Protein AF-0000000087427655 (afdb_homodimer)

pLDDT: mean 88.68, std 11.64, range [47.38, 98.75]

Foldseek 3Di:
DLAEKEKAFPPQQAPVQCLLQTFIWIDGPPDPDTQRQHSHLVSLLVSLLVSVVSVHQEYEYQHAQQNVQSSVFSNCVNCPPPDDHAYEYLHNHAFNFVLVLVQADDHSVVSVVVVVVCVVVVNDFDKDKWWWKWKQFPVGTTTFFKKKFALLLLLLVVQVVVSRRHLVSSVVLVVVLLVCLVPPDPSQCRNQVWFWKKKDAPVDIRDTDTFRMKMKGLTQTDTPQFGAQLCSVVDPLKIKIKTARDGSVLVSVCRVCRSVSHHDDCVGIPIDIGQKMKMAHPAWTWMDHSSHTDIRRRRIMMIGTHDMHMYGRD/DLAEKEKAFPPQQQPVQCLLQTFIWIDGPPDPDTQRQHSHLVSLLVSLLVSVVSVYQEYEYQHAQQNVQSSVQSNCVNCPPPDDHAYEYLHNHAFNFVLVLVQADDHSVVSVVVVVVCVVVVNDFDKDKWWWKWKDFPVGTTTFFKKKFALLLLLLVVQVVVSRRHLVSSVVLVVVLLVCLVPPDPSQCSNQVWAWKKKDAPVDIRDTDTFRMKMKGLTQTDTPQFGAQLCSVVDPLKIKIKTARDGSVLVSVCRVCRNVSHHDDCVGIPIDIGQKMKMAHPAWTWMDHSSHTDIRRRRIMMIGTHDMHMYGRD

Secondary structure (DSSP, 8-state):
---EEEEE-TTTTT-TT-GGGS-EEEEETT-S-EEEE-S-HHHHHHHHHHHHHTT-SEEEEES-HHHHHHHHHHHHHHHTTSPPPEEEE---SSS-HHHHHHT--S-HHHHHHHHHHHHHTTPPPPEEEEEEEEEEETTEEEEESEEEETHHHHHHHHHHHTS---HHHHHHHHHHHHHTTTS--HHHHHHT--EEEEEEESS-EEEEEEESEEEEESSS--BTTB---TTTTSSTT-EEEEEE---HHHHHTTHHHHHTTPPPPTTTEEEEEESEEEEE-SS-EEEEETTEEEEETTSEEEEEEEEEEEEE--/---EEEEE-TTTTT-TT-GGGS-EEEEETT-S-EEEE-S-HHHHHHHHHHHHHTT-SEEEEES-HHHHHHHHHHHHHHHTTSPPPEEEE---SSS-HHHHHHT--S-HHHHHHHHHHHHHTTPPPPEEEEEEEEEEETTEEEEESEEEETHHHHHHHHHHHTS---HHHHHHHHHHHHHTTTS--HHHHHHT--EEEEEEESS-EEEEEEESEEEEESSS--BTTB---TTTTSSTT-EEEEEE---HHHHHTTHHHHHTTPPPPTTTEEEEEESEEEEE-SS-EEEEETTEEEEETTSEEEEEEEEEEEEE--

Solvent-accessible surface area (backbone atoms only — not comparable to full-atom values): 31158 Å² total; per-residue (Å²): 103,49,33,45,31,38,40,31,28,89,58,40,84,74,49,60,77,47,40,66,57,42,46,30,39,32,34,36,49,46,45,70,64,45,44,78,22,52,45,42,63,65,33,52,41,53,47,33,46,51,42,58,76,48,49,34,54,29,41,33,36,30,24,19,45,33,38,43,23,56,50,50,29,38,37,49,65,66,48,61,87,53,86,76,45,35,33,34,71,23,46,40,30,80,74,31,41,65,43,53,54,68,58,40,74,72,50,35,33,47,41,47,34,51,50,53,52,33,59,44,64,68,47,86,69,44,65,48,77,40,40,27,35,30,41,32,40,92,89,45,74,40,35,30,42,36,40,27,18,38,32,54,32,39,44,49,51,55,42,57,68,67,74,58,79,38,64,65,50,49,50,50,52,50,49,52,47,60,72,38,44,91,42,99,39,70,66,48,52,57,31,49,42,65,47,61,34,31,39,39,42,87,90,49,67,48,70,73,41,65,27,20,25,48,36,35,21,33,41,34,47,80,42,99,68,29,19,74,29,75,48,8,76,73,45,88,62,28,25,18,36,36,40,28,56,41,56,63,57,66,48,58,72,40,45,69,39,21,49,69,50,42,88,66,59,58,87,43,35,35,74,48,74,40,47,41,36,40,42,39,30,94,49,61,41,54,31,23,42,37,73,29,71,47,72,24,74,83,11,41,40,37,40,30,46,32,66,74,41,45,34,51,44,88,103,49,32,45,32,38,40,32,27,90,57,40,84,73,46,59,75,47,40,68,58,43,47,30,40,32,34,37,50,47,45,69,65,46,44,79,21,51,47,41,63,65,32,51,41,52,48,33,47,51,42,57,76,50,49,34,53,29,42,32,36,30,24,20,44,32,39,43,22,55,51,50,28,38,36,49,65,66,47,59,88,53,84,76,46,36,33,34,73,24,48,40,30,82,73,28,40,65,42,52,53,71,60,39,75,71,49,36,33,46,40,46,34,50,49,52,51,32,58,46,65,69,48,85,68,44,67,48,77,41,41,26,34,30,42,32,40,92,89,47,75,41,37,30,41,36,41,28,20,38,31,55,34,40,43,51,52,55,43,56,67,66,74,56,79,37,65,66,49,49,50,49,52,51,50,52,46,59,70,39,45,92,42,98,39,70,66,47,50,59,31,48,43,64,47,61,34,31,39,39,43,88,90,48,68,47,70,72,41,65,28,21,25,47,35,36,19,33,42,35,47,80,41,98,68,27,18,73,27,74,49,10,78,73,46,87,60,26,24,17,36,36,38,29,56,42,55,62,60,64,48,58,72,41,45,68,39,21,50,70,50,42,88,66,59,59,86,44,35,34,74,49,74,40,44,40,37,38,40,38,29,94,48,62,41,53,29,23,42,38,72,28,72,48,72,25,75,83,9,42,38,38,39,32,44,32,65,73,41,43,33,52,44,86

Structure (mmCIF, N/CA/C/O backbone):
data_AF-0000000087427655-model_v1
#
loop_
_entity.id
_entity.type
_entity.pdbx_description
1 polymer 'Diacylglycerol kinase'
#
loop_
_atom_site.group_PDB
_atom_site.id
_atom_site.type_symbol
_atom_site.label_atom_id
_atom_site.label_alt_id
_atom_site.label_comp_id
_atom_site.label_asym_id
_atom_site.label_entity_id
_atom_site.label_seq_id
_atom_site.pdbx_PDB_ins_code
_atom_site.Cartn_x
_atom_site.Cartn_y
_atom_site.Cartn_z
_atom_site.occupancy
_atom_site.B_iso_or_equiv
_atom_site.auth_seq_id
_atom_site.auth_comp_id
_atom_site.auth_asym_id
_atom_site.auth_atom_id
_atom_site.pdbx_PDB_model_num
ATOM 1 N N . MET A 1 1 ? 2.402 12.773 -19.172 1 55.12 1 MET A N 1
ATOM 2 C CA . MET A 1 1 ? 1.556 13.344 -18.141 1 55.12 1 MET A CA 1
ATOM 3 C C . MET A 1 1 ? 2.361 13.625 -16.875 1 55.12 1 MET A C 1
ATOM 5 O O . MET A 1 1 ? 3.355 12.953 -16.594 1 55.12 1 MET A O 1
ATOM 9 N N . PRO A 1 2 ? 2.102 14.836 -16.328 1 64.31 2 PRO A N 1
ATOM 10 C CA . PRO A 1 2 ? 3.047 15.438 -15.383 1 64.31 2 PRO A CA 1
ATOM 11 C C . PRO A 1 2 ? 3.303 14.562 -14.156 1 64.31 2 PRO A C 1
ATOM 13 O O . PRO A 1 2 ? 4.371 14.648 -13.547 1 64.31 2 PRO A O 1
ATOM 16 N N . GLY A 1 3 ? 2.57 13.578 -13.859 1 83.62 3 GLY A N 1
ATOM 17 C CA . GLY A 1 3 ? 2.852 12.43 -13.016 1 83.62 3 GLY A CA 1
ATOM 18 C C . GLY A 1 3 ? 2.707 12.727 -11.531 1 83.62 3 GLY A C 1
ATOM 19 O O . GLY A 1 3 ? 2.225 13.797 -11.156 1 83.62 3 GLY A O 1
ATOM 20 N N . ILE A 1 4 ? 3.035 11.75 -10.633 1 90.19 4 ILE A N 1
ATOM 21 C CA . ILE A 1 4 ? 3.004 11.805 -9.18 1 90.19 4 ILE A CA 1
ATOM 22 C C . ILE A 1 4 ? 4.422 11.992 -8.641 1 90.19 4 ILE A C 1
ATOM 24 O O . ILE A 1 4 ? 5.312 11.195 -8.922 1 90.19 4 ILE A O 1
ATOM 28 N N . GLY A 1 5 ? 4.637 13.188 -7.965 1 90.56 5 GLY A N 1
ATOM 29 C CA . GLY A 1 5 ? 5.855 13.367 -7.199 1 90.56 5 GLY A CA 1
ATOM 30 C C . GLY A 1 5 ? 5.711 12.969 -5.742 1 90.56 5 GLY A C 1
ATOM 31 O O . GLY A 1 5 ? 4.738 13.352 -5.086 1 90.56 5 GLY A O 1
ATOM 32 N N . ILE A 1 6 ? 6.652 12.156 -5.273 1 89.19 6 ILE A N 1
ATOM 33 C CA . ILE A 1 6 ? 6.57 11.648 -3.908 1 89.19 6 ILE A CA 1
ATOM 34 C C . ILE A 1 6 ? 7.77 12.141 -3.102 1 89.19 6 ILE A C 1
ATOM 36 O O . ILE A 1 6 ? 8.906 12.094 -3.58 1 89.19 6 ILE A O 1
ATOM 40 N N . ILE A 1 7 ? 7.488 12.727 -1.953 1 87.94 7 ILE A N 1
ATOM 41 C CA . ILE A 1 7 ? 8.508 13.039 -0.959 1 87.94 7 ILE A CA 1
ATOM 42 C C . ILE A 1 7 ? 8.344 12.125 0.254 1 87.94 7 ILE A C 1
ATOM 44 O O . ILE A 1 7 ? 7.285 12.102 0.882 1 87.94 7 ILE A O 1
ATOM 48 N N . SER A 1 8 ? 9.32 11.305 0.496 1 81.75 8 SER A N 1
ATOM 49 C CA . SER A 1 8 ? 9.234 10.352 1.599 1 81.75 8 SER A CA 1
ATOM 50 C C . SER A 1 8 ? 10.336 10.602 2.627 1 81.75 8 SER A C 1
ATOM 52 O O . SER A 1 8 ? 11.469 10.93 2.268 1 81.75 8 SER A O 1
ATOM 54 N N . ASN A 1 9 ? 9.836 10.562 3.857 1 73.5 9 ASN A N 1
ATOM 55 C CA . ASN A 1 9 ? 10.781 10.586 4.965 1 73.5 9 ASN A CA 1
ATOM 56 C C . ASN A 1 9 ? 10.875 9.227 5.66 1 73.5 9 ASN A C 1
ATOM 58 O O . ASN A 1 9 ? 10.062 8.922 6.535 1 73.5 9 ASN A O 1
ATOM 62 N N . PRO A 1 10 ? 11.758 8.305 5.23 1 57.72 10 PRO A N 1
ATOM 63 C CA . PRO A 1 10 ? 11.828 6.949 5.793 1 57.72 10 PRO A CA 1
ATOM 64 C C . PRO A 1 10 ? 12.031 6.949 7.305 1 57.72 10 PRO A C 1
ATOM 66 O O . PRO A 1 10 ? 11.695 5.973 7.977 1 57.72 10 PRO A O 1
ATOM 69 N N . HIS A 1 11 ? 12.688 7.957 7.82 1 58.53 11 HIS A N 1
ATOM 70 C CA . HIS A 1 11 ? 13 7.953 9.242 1 58.53 11 HIS A CA 1
ATOM 71 C C . HIS A 1 11 ? 12.047 8.859 10.023 1 58.53 11 HIS A C 1
ATOM 73 O O . HIS A 1 11 ? 12.438 9.461 11.023 1 58.53 11 HIS A O 1
ATOM 79 N N . SER A 1 12 ? 10.852 8.977 9.562 1 57.44 12 SER A N 1
ATOM 80 C CA . SER A 1 12 ? 9.906 9.906 10.172 1 57.44 12 SER A CA 1
ATOM 81 C C . SER A 1 12 ? 9.695 9.586 11.648 1 57.44 12 SER A C 1
ATOM 83 O O . SER A 1 12 ? 9.375 10.477 12.445 1 57.44 12 SER A O 1
ATOM 85 N N . ARG A 1 13 ? 9.961 8.367 12.141 1 55.5 13 ARG A N 1
ATOM 86 C CA . ARG A 1 13 ? 9.672 8.031 13.531 1 55.5 13 ARG A CA 1
ATOM 87 C C . ARG A 1 13 ? 10.836 8.414 14.438 1 55.5 13 ARG A C 1
ATOM 89 O O . ARG A 1 13 ? 10.695 8.445 15.656 1 55.5 13 ARG A O 1
ATOM 96 N N . ARG A 1 14 ? 11.977 8.789 14.008 1 48.75 14 ARG A N 1
ATOM 97 C CA . ARG A 1 14 ? 13.094 8.898 14.945 1 48.75 14 ARG A CA 1
ATOM 98 C C . ARG A 1 14 ? 13.336 10.352 15.336 1 48.75 14 ARG A C 1
ATOM 100 O O . ARG A 1 14 ? 13.664 10.641 16.484 1 48.75 14 ARG A O 1
ATOM 107 N N . ASN A 1 15 ? 13.438 11.312 14.398 1 47.38 15 ASN A N 1
ATOM 108 C CA . ASN A 1 15 ? 13.805 12.68 14.727 1 47.38 15 ASN A CA 1
ATOM 109 C C . ASN A 1 15 ? 12.625 13.633 14.562 1 47.38 15 ASN A C 1
ATOM 111 O O . ASN A 1 15 ? 12.688 14.578 13.781 1 47.38 15 ASN A O 1
ATOM 115 N N . ARG A 1 16 ? 11.695 13.406 15.5 1 53.81 16 ARG A N 1
ATOM 116 C CA . ARG A 1 16 ? 10.391 14.047 15.391 1 53.81 16 ARG A CA 1
ATOM 117 C C . ARG A 1 16 ? 10.453 15.5 15.859 1 53.81 16 ARG A C 1
ATOM 119 O O . ARG A 1 16 ? 9.656 16.328 15.422 1 53.81 16 ARG A O 1
ATOM 126 N N . ARG A 1 17 ? 11.531 15.672 16.688 1 50.91 17 ARG A N 1
ATOM 127 C CA . ARG A 1 17 ? 11.68 17.016 17.234 1 50.91 17 ARG A CA 1
ATOM 128 C C . ARG A 1 17 ? 12.18 17.984 16.172 1 50.91 17 ARG A C 1
ATOM 130 O O . ARG A 1 17 ? 11.891 19.188 16.234 1 50.91 17 ARG A O 1
ATOM 137 N N . HIS A 1 18 ? 12.977 17.406 15.25 1 54.84 18 HIS A N 1
ATOM 138 C CA . HIS A 1 18 ? 13.578 18.266 14.234 1 54.84 18 HIS A CA 1
ATOM 139 C C . HIS A 1 18 ? 13.391 17.688 12.836 1 54.84 18 HIS A C 1
ATOM 141 O O . HIS A 1 18 ? 14.352 17.234 12.211 1 54.84 18 HIS A O 1
ATOM 147 N N . PRO A 1 19 ? 12.219 17.812 12.305 1 51.88 19 PRO A N 1
ATOM 148 C CA . PRO A 1 19 ? 11.922 17.219 11.008 1 51.88 19 PRO A CA 1
ATOM 149 C C . PRO A 1 19 ? 12.781 17.781 9.883 1 51.88 19 PRO A C 1
ATOM 151 O O . PRO A 1 19 ? 12.977 17.125 8.859 1 51.88 19 PRO A O 1
ATOM 154 N N . GLU A 1 20 ? 13.297 19.031 10.094 1 51.5 20 GLU A N 1
ATOM 155 C CA . GLU A 1 20 ? 14.133 19.641 9.062 1 51.5 20 GLU A CA 1
ATOM 156 C C . GLU A 1 20 ? 15.422 18.844 8.859 1 51.5 20 GLU A C 1
ATOM 158 O O . GLU A 1 20 ? 16.078 18.969 7.816 1 51.5 20 GLU A O 1
ATOM 163 N N . GLN A 1 21 ? 15.711 17.984 9.758 1 51.44 21 GLN A N 1
ATOM 164 C CA . GLN A 1 21 ? 16.984 17.266 9.695 1 51.44 21 GLN A CA 1
ATOM 165 C C . GLN A 1 21 ? 16.766 15.836 9.188 1 51.44 21 GLN A C 1
ATOM 167 O O . GLN A 1 21 ? 17.719 15.039 9.156 1 51.44 21 GLN A O 1
ATOM 172 N N . MET A 1 22 ? 15.633 15.68 8.641 1 56.97 22 MET A N 1
ATOM 173 C CA . MET A 1 22 ? 15.344 14.281 8.328 1 56.97 22 MET A CA 1
ATOM 174 C C . MET A 1 22 ? 15.648 13.984 6.859 1 56.97 22 MET A C 1
ATOM 176 O O . MET A 1 22 ? 15.422 14.828 5.992 1 56.97 22 MET A O 1
ATOM 180 N N . ARG A 1 23 ? 16.281 12.828 6.695 1 59.81 23 ARG A N 1
ATOM 181 C CA . ARG A 1 23 ? 16.516 12.344 5.34 1 59.81 23 ARG A CA 1
ATOM 182 C C . ARG A 1 23 ? 15.195 12.086 4.617 1 59.81 23 ARG A C 1
ATOM 184 O O . ARG A 1 23 ? 14.25 11.57 5.207 1 59.81 23 ARG A O 1
ATOM 191 N N . ARG A 1 24 ? 15.195 12.828 3.41 1 68.12 24 ARG A N 1
ATOM 192 C CA . ARG A 1 24 ? 14 12.648 2.592 1 68.12 24 ARG A CA 1
ATOM 193 C C . ARG A 1 24 ? 14.359 12.086 1.219 1 68.12 24 ARG A C 1
ATOM 195 O O . ARG A 1 24 ? 15.5 12.227 0.765 1 68.12 24 ARG A O 1
ATOM 202 N N . LEU A 1 25 ? 13.492 11.289 0.741 1 73.12 25 LEU A N 1
ATOM 203 C CA . LEU A 1 25 ? 13.586 10.789 -0.626 1 73.12 25 LEU A CA 1
ATOM 204 C C . LEU A 1 25 ? 12.492 11.398 -1.505 1 73.12 25 LEU A C 1
ATOM 206 O O . LEU A 1 25 ? 11.352 11.547 -1.067 1 73.12 25 LEU A O 1
ATOM 210 N N . ALA A 1 26 ? 13.023 11.938 -2.668 1 77.19 26 ALA A N 1
ATOM 211 C CA . ALA A 1 26 ? 12.078 12.516 -3.619 1 77.19 26 ALA A CA 1
ATOM 212 C C . ALA A 1 26 ? 12.188 11.836 -4.98 1 77.19 26 ALA A C 1
ATOM 214 O O . ALA A 1 26 ? 13.297 11.594 -5.469 1 77.19 26 ALA A O 1
ATOM 215 N N . TYR A 1 27 ? 11.031 11.508 -5.543 1 77.69 27 TYR A N 1
ATOM 216 C CA . TYR A 1 27 ? 11.023 10.93 -6.883 1 77.69 27 TYR A CA 1
ATOM 217 C C . TYR A 1 27 ? 9.68 11.148 -7.562 1 77.69 27 TYR A C 1
ATOM 219 O O . TYR A 1 27 ? 8.664 11.367 -6.898 1 77.69 27 TYR A O 1
ATOM 227 N N . ILE A 1 28 ? 9.773 11.188 -8.859 1 76.69 28 ILE A N 1
ATOM 228 C CA . ILE A 1 28 ? 8.578 11.312 -9.68 1 76.69 28 ILE A CA 1
ATOM 229 C C . ILE A 1 28 ? 8.281 9.984 -10.367 1 76.69 28 ILE A C 1
ATOM 231 O O . ILE A 1 28 ? 9.172 9.375 -10.961 1 76.69 28 ILE A O 1
ATOM 235 N N . LEU A 1 29 ? 7.074 9.539 -10.234 1 76.25 29 LEU A N 1
ATOM 236 C CA . LEU A 1 29 ? 6.707 8.297 -10.891 1 76.25 29 LEU A CA 1
ATOM 237 C C . LEU A 1 29 ? 6.766 8.445 -12.406 1 76.25 29 LEU A C 1
ATOM 239 O O . LEU A 1 29 ? 6.152 9.352 -12.969 1 76.25 29 LEU A O 1
ATOM 243 N N . GLY A 1 30 ? 7.461 7.539 -13.078 1 69.5 30 GLY A N 1
ATOM 244 C CA . GLY A 1 30 ? 7.594 7.551 -14.531 1 69.5 30 GLY A CA 1
ATOM 245 C C . GLY A 1 30 ? 8.844 8.273 -15.008 1 69.5 30 GLY A C 1
ATOM 246 O O . GLY A 1 30 ? 9.109 8.328 -16.219 1 69.5 30 GLY A O 1
ATOM 247 N N . GLN A 1 31 ? 9.523 8.891 -14.055 1 71.19 31 GLN A N 1
ATOM 248 C CA . GLN A 1 31 ? 10.781 9.539 -14.406 1 71.19 31 GLN A CA 1
ATOM 249 C C . GLN A 1 31 ? 11.961 8.828 -13.75 1 71.19 31 GLN A C 1
ATOM 251 O O . GLN A 1 31 ? 11.82 8.25 -12.672 1 71.19 31 GLN A O 1
ATOM 256 N N . ASP A 1 32 ? 12.992 8.766 -14.445 1 62.31 32 ASP A N 1
ATOM 257 C CA . ASP A 1 32 ? 14.172 8.039 -13.984 1 62.31 32 ASP A CA 1
ATOM 258 C C . ASP A 1 32 ? 14.938 8.836 -12.93 1 62.31 32 ASP A C 1
ATOM 260 O O . ASP A 1 32 ? 15.766 8.281 -12.203 1 62.31 32 ASP A O 1
ATOM 264 N N . ASP A 1 33 ? 14.695 10.016 -12.789 1 59.91 33 ASP A N 1
ATOM 265 C CA . ASP A 1 33 ? 15.555 10.805 -11.914 1 59.91 33 ASP A CA 1
ATOM 266 C C . ASP A 1 33 ? 15.07 10.734 -10.469 1 59.91 33 ASP A C 1
ATOM 268 O O . ASP A 1 33 ? 13.883 10.945 -10.188 1 59.91 33 ASP A O 1
ATOM 272 N N . THR A 1 34 ? 15.773 9.852 -9.727 1 58.66 34 THR A N 1
ATOM 273 C CA . THR A 1 34 ? 15.562 9.891 -8.281 1 58.66 34 THR A CA 1
ATOM 274 C C . THR A 1 34 ? 16.453 10.945 -7.641 1 58.66 34 THR A C 1
ATOM 276 O O . THR A 1 34 ? 17.625 11.094 -8.016 1 58.66 34 THR A O 1
ATOM 279 N N . TYR A 1 35 ? 15.781 11.781 -6.922 1 59.34 35 TYR A N 1
ATOM 280 C CA . TYR A 1 35 ? 16.562 12.797 -6.219 1 59.34 35 TYR A CA 1
ATOM 281 C C . TYR A 1 35 ? 16.672 12.469 -4.734 1 59.34 35 TYR A C 1
ATOM 283 O O . TYR A 1 35 ? 15.664 12.25 -4.062 1 59.34 35 TYR A O 1
ATOM 291 N N . GLU A 1 36 ? 17.812 11.75 -4.469 1 55.06 36 GLU A N 1
ATOM 292 C CA . GLU A 1 36 ? 18.062 11.539 -3.045 1 55.06 36 GLU A CA 1
ATOM 293 C C . GLU A 1 36 ? 18.188 12.867 -2.301 1 55.06 36 GLU A C 1
ATOM 295 O O . GLU A 1 36 ? 19.031 13.695 -2.637 1 55.06 36 GLU A O 1
ATOM 300 N N . LEU A 1 37 ? 17.094 13.141 -1.609 1 54.28 37 LEU A N 1
ATOM 301 C CA . LEU A 1 37 ? 17.188 14.336 -0.776 1 54.28 37 LEU A CA 1
ATOM 302 C C . LEU A 1 37 ? 17.922 14.039 0.523 1 54.28 37 LEU A C 1
ATOM 304 O O . LEU A 1 37 ? 17.641 13.039 1.188 1 54.28 37 LEU A O 1
ATOM 308 N N . THR A 1 38 ? 19.203 14.453 0.558 1 53.53 38 THR A N 1
ATOM 309 C CA . THR A 1 38 ? 19.891 14.359 1.841 1 53.53 38 THR A CA 1
ATOM 310 C C . THR A 1 38 ? 19.094 15.078 2.932 1 53.53 38 THR A C 1
ATOM 312 O O . THR A 1 38 ? 18.031 15.648 2.664 1 53.53 38 THR A O 1
ATOM 315 N N . ASN A 1 39 ? 19.688 15.016 4.184 1 53.09 39 ASN A N 1
ATOM 316 C CA . ASN A 1 39 ? 19.156 15.633 5.398 1 53.09 39 ASN A CA 1
ATOM 317 C C . ASN A 1 39 ? 19.156 17.156 5.301 1 53.09 39 ASN A C 1
ATOM 319 O O . ASN A 1 39 ? 19.016 17.844 6.312 1 53.09 39 ASN A O 1
ATOM 323 N N . ARG A 1 40 ? 19.406 17.594 4.016 1 58.34 40 ARG A N 1
ATOM 324 C CA . ARG A 1 40 ? 19.578 19.047 3.93 1 58.34 40 ARG A CA 1
ATOM 325 C C . ARG A 1 40 ? 18.344 19.703 3.316 1 58.34 40 ARG A C 1
ATOM 327 O O . ARG A 1 40 ? 17.797 19.203 2.332 1 58.34 40 ARG A O 1
ATOM 334 N N . ILE A 1 41 ? 17.781 20.672 4.094 1 60.97 41 ILE A N 1
ATOM 335 C CA . ILE A 1 41 ? 16.656 21.5 3.68 1 60.97 41 ILE A CA 1
ATOM 336 C C . ILE A 1 41 ? 16.812 21.906 2.217 1 60.97 41 ILE A C 1
ATOM 338 O O . ILE A 1 41 ? 15.836 21.984 1.477 1 60.97 41 ILE A O 1
ATOM 342 N N . GLU A 1 42 ? 17.922 22.188 1.77 1 67.88 42 GLU A N 1
ATOM 343 C CA . GLU A 1 42 ? 18.203 22.594 0.396 1 67.88 42 GLU A CA 1
ATOM 344 C C . GLU A 1 42 ? 17.812 21.5 -0.593 1 67.88 42 GLU A C 1
ATOM 346 O O . GLU A 1 42 ? 17.422 21.781 -1.726 1 67.88 42 GLU A O 1
ATOM 351 N N . ASP A 1 43 ? 17.875 20.391 -0.05 1 76.06 43 ASP A N 1
ATOM 352 C CA . ASP A 1 43 ? 17.531 19.266 -0.902 1 76.06 43 ASP A CA 1
ATOM 353 C C . ASP A 1 43 ? 16.047 19.25 -1.222 1 76.06 43 ASP A C 1
ATOM 355 O O . ASP A 1 43 ? 15.648 18.891 -2.33 1 76.06 43 ASP A O 1
ATOM 359 N N . VAL A 1 44 ? 15.281 19.812 -0.272 1 82.94 44 VAL A N 1
ATOM 360 C CA . VAL A 1 44 ? 13.836 19.859 -0.497 1 82.94 44 VAL A CA 1
ATOM 361 C C . VAL A 1 44 ? 13.516 20.922 -1.551 1 82.94 44 VAL A C 1
ATOM 363 O O . VAL A 1 44 ? 12.633 20.734 -2.389 1 82.94 44 VAL A O 1
ATOM 366 N N . SER A 1 45 ? 14.273 22 -1.549 1 88.25 45 SER A N 1
ATOM 367 C CA . SER A 1 45 ? 14.086 23.062 -2.541 1 88.25 45 SER A CA 1
ATOM 368 C C . SER A 1 45 ? 14.414 22.562 -3.945 1 88.25 45 SER A C 1
ATOM 370 O O . SER A 1 45 ? 13.719 22.891 -4.906 1 88.25 45 SER A O 1
ATOM 372 N N . ASP A 1 46 ? 15.461 21.812 -4.02 1 85.81 46 ASP A N 1
ATOM 373 C CA . ASP A 1 46 ? 15.836 21.25 -5.312 1 85.81 46 ASP A CA 1
ATOM 374 C C . ASP A 1 46 ? 14.766 20.312 -5.836 1 85.81 46 ASP A C 1
ATOM 376 O O . ASP A 1 46 ? 14.422 20.344 -7.023 1 85.81 46 ASP A O 1
ATOM 380 N N . ALA A 1 47 ? 14.273 19.516 -4.957 1 85.56 47 ALA A N 1
ATOM 381 C CA . ALA A 1 47 ? 13.188 18.609 -5.34 1 85.56 47 ALA A CA 1
ATOM 382 C C . ALA A 1 47 ? 11.961 19.406 -5.789 1 85.56 47 ALA A C 1
ATOM 384 O O . ALA A 1 47 ? 11.32 19.062 -6.785 1 85.56 47 ALA A O 1
ATOM 385 N N . ALA A 1 48 ? 11.703 20.438 -5.047 1 90.88 48 ALA A N 1
ATOM 386 C CA . ALA A 1 48 ? 10.555 21.281 -5.379 1 90.88 48 ALA A CA 1
ATOM 387 C C . ALA A 1 48 ? 10.703 21.891 -6.77 1 90.88 48 ALA A C 1
ATOM 389 O O . ALA A 1 48 ? 9.734 21.922 -7.539 1 90.88 48 ALA A O 1
ATOM 390 N N . ARG A 1 49 ? 11.883 22.328 -7.078 1 91.06 49 ARG A N 1
ATOM 391 C CA . ARG A 1 49 ? 12.141 22.906 -8.398 1 91.06 49 ARG A CA 1
ATOM 392 C C . ARG A 1 49 ? 11.945 21.859 -9.492 1 91.06 49 ARG A C 1
ATOM 394 O O . ARG A 1 49 ? 11.32 22.141 -10.516 1 91.06 49 ARG A O 1
ATOM 401 N N . GLN A 1 50 ? 12.484 20.719 -9.266 1 86.62 50 GLN A N 1
ATOM 402 C CA . GLN A 1 50 ? 12.352 19.641 -10.242 1 86.62 50 GLN A CA 1
ATOM 403 C C . GLN A 1 50 ? 10.891 19.281 -10.453 1 86.62 50 GLN A C 1
ATOM 405 O O . GLN A 1 50 ? 10.461 19.031 -11.586 1 86.62 50 GLN A O 1
ATOM 410 N N . PHE A 1 51 ? 10.164 19.188 -9.398 1 90.56 51 PHE A N 1
ATOM 411 C CA . PHE A 1 51 ? 8.75 18.859 -9.492 1 90.56 51 PHE A CA 1
ATOM 412 C C . PHE A 1 51 ? 7.988 19.922 -10.273 1 90.56 51 PHE A C 1
ATOM 414 O O . PHE A 1 51 ? 7.117 19.594 -11.086 1 90.56 51 PHE A O 1
ATOM 421 N N . ARG A 1 52 ? 8.312 21.141 -9.961 1 91.19 52 ARG A N 1
ATOM 422 C CA . ARG A 1 52 ? 7.691 22.25 -10.68 1 91.19 52 ARG A CA 1
ATOM 423 C C . ARG A 1 52 ? 8.008 22.188 -12.172 1 91.19 52 ARG A C 1
ATOM 425 O O . ARG A 1 52 ? 7.117 22.297 -13.008 1 91.19 52 ARG A O 1
ATOM 432 N N . ASP A 1 53 ? 9.305 21.922 -12.492 1 88.62 53 ASP A N 1
ATOM 433 C CA . ASP A 1 53 ? 9.773 21.906 -13.875 1 88.62 53 ASP A CA 1
ATOM 434 C C . ASP A 1 53 ? 9.164 20.734 -14.641 1 88.62 53 ASP A C 1
ATOM 436 O O . ASP A 1 53 ? 9.023 20.797 -15.867 1 88.62 53 ASP A O 1
ATOM 440 N N . ASN A 1 54 ? 8.766 19.719 -13.938 1 85.94 54 ASN A N 1
ATOM 441 C CA . ASN A 1 54 ? 8.148 18.562 -14.57 1 85.94 54 ASN A CA 1
ATOM 442 C C . ASN A 1 54 ? 6.629 18.656 -14.539 1 85.94 54 ASN A C 1
ATOM 444 O O . ASN A 1 54 ? 5.941 17.734 -15 1 85.94 54 ASN A O 1
ATOM 448 N N . ASP A 1 55 ? 6.098 19.688 -13.945 1 89.12 55 ASP A N 1
ATOM 449 C CA . ASP A 1 55 ? 4.664 19.969 -13.93 1 89.12 55 ASP A CA 1
ATOM 450 C C . ASP A 1 55 ? 3.877 18.797 -13.352 1 89.12 55 ASP A C 1
ATOM 452 O O . ASP A 1 55 ? 2.93 18.312 -13.969 1 89.12 55 ASP A O 1
ATOM 456 N N . ILE A 1 56 ? 4.25 18.359 -12.148 1 91 56 ILE A N 1
ATOM 457 C CA . ILE A 1 56 ? 3.576 17.219 -11.539 1 91 56 ILE A CA 1
ATOM 458 C C . ILE A 1 56 ? 2.119 17.578 -11.258 1 91 56 ILE A C 1
ATOM 460 O O . ILE A 1 56 ? 1.799 18.719 -10.969 1 91 56 ILE A O 1
ATOM 464 N N . ASP A 1 57 ? 1.215 16.516 -11.312 1 92.69 57 ASP A N 1
ATOM 465 C CA . ASP A 1 57 ? -0.208 16.672 -11.023 1 92.69 57 ASP A CA 1
ATOM 466 C C . ASP A 1 57 ? -0.483 16.547 -9.523 1 92.69 57 ASP A C 1
ATOM 468 O O . ASP A 1 57 ? -1.413 17.172 -9.008 1 92.69 57 ASP A O 1
ATOM 472 N N . ILE A 1 58 ? 0.334 15.68 -8.906 1 95.5 58 ILE A N 1
ATOM 473 C CA . ILE A 1 58 ? 0.07 15.352 -7.508 1 95.5 58 ILE A CA 1
ATOM 474 C C . ILE A 1 58 ? 1.38 15.344 -6.723 1 95.5 58 ILE A C 1
ATOM 476 O O . ILE A 1 58 ? 2.371 14.758 -7.164 1 95.5 58 ILE A O 1
ATOM 480 N N . LEU A 1 59 ? 1.463 16.062 -5.648 1 95.69 59 LEU A N 1
ATOM 481 C CA . LEU A 1 59 ? 2.521 15.984 -4.645 1 95.69 59 LEU A CA 1
ATOM 482 C C . LEU A 1 59 ? 2.111 15.078 -3.49 1 95.69 59 LEU A C 1
ATOM 484 O O . LEU A 1 59 ? 1.237 15.43 -2.697 1 95.69 59 LEU A O 1
ATOM 488 N N . ALA A 1 60 ? 2.701 13.898 -3.438 1 94.75 60 ALA A N 1
ATOM 489 C CA . ALA A 1 60 ? 2.42 12.961 -2.35 1 94.75 60 ALA A CA 1
ATOM 490 C C . ALA A 1 60 ? 3.447 13.102 -1.229 1 94.75 60 ALA A C 1
ATOM 492 O O . ALA A 1 60 ? 4.652 13 -1.469 1 94.75 60 ALA A O 1
ATOM 493 N N . LEU A 1 61 ? 2.988 13.352 -0.037 1 93.19 61 LEU A N 1
ATOM 494 C CA . LEU A 1 61 ? 3.848 13.539 1.126 1 93.19 61 LEU A CA 1
ATOM 495 C C . LEU A 1 61 ? 3.76 12.344 2.068 1 93.19 61 LEU A C 1
ATOM 497 O O . LEU A 1 61 ? 2.715 12.109 2.682 1 93.19 61 LEU A O 1
ATOM 501 N N . ASN A 1 62 ? 4.801 11.609 2.115 1 88.69 62 ASN A N 1
ATOM 502 C CA . ASN A 1 62 ? 4.895 10.469 3.016 1 88.69 62 ASN A CA 1
ATOM 503 C C . ASN A 1 62 ? 5.707 10.797 4.262 1 88.69 62 ASN A C 1
ATOM 505 O O . ASN A 1 62 ? 6.773 10.219 4.488 1 88.69 62 ASN A O 1
ATOM 509 N N . GLY A 1 63 ? 5.203 11.648 5.027 1 86.69 63 GLY A N 1
ATOM 510 C CA . GLY A 1 63 ? 5.785 12.078 6.289 1 86.69 63 GLY A CA 1
ATOM 511 C C . GLY A 1 63 ? 4.746 12.398 7.344 1 86.69 63 GLY A C 1
ATOM 512 O O . GLY A 1 63 ? 3.545 12.242 7.113 1 86.69 63 GLY A O 1
ATOM 513 N N . GLY A 1 64 ? 5.258 12.742 8.461 1 86.12 64 GLY A N 1
ATOM 514 C CA . GLY A 1 64 ? 4.387 13.234 9.516 1 86.12 64 GLY A CA 1
ATOM 515 C C . GLY A 1 64 ? 4.008 14.695 9.352 1 86.12 64 GLY A C 1
ATOM 516 O O . GLY A 1 64 ? 4.484 15.359 8.422 1 86.12 64 GLY A O 1
ATOM 517 N N . ASP A 1 65 ? 3.215 15.164 10.273 1 88.44 65 ASP A N 1
ATOM 518 C CA . ASP A 1 65 ? 2.717 16.531 10.203 1 88.44 65 ASP A CA 1
ATOM 519 C C . ASP A 1 65 ? 3.869 17.531 10.172 1 88.44 65 ASP A C 1
ATOM 521 O O . ASP A 1 65 ? 3.869 18.469 9.367 1 88.44 65 ASP A O 1
ATOM 525 N N . GLY A 1 66 ? 4.852 17.328 10.977 1 84.81 66 GLY A N 1
ATOM 526 C CA . GLY A 1 66 ? 6 18.219 11.008 1 84.81 66 GLY A CA 1
ATOM 527 C C . GLY A 1 66 ? 6.789 18.234 9.711 1 84.81 66 GLY A C 1
ATOM 528 O O . GLY A 1 66 ? 7.148 19.281 9.195 1 84.81 66 GLY A O 1
ATOM 529 N N . THR A 1 67 ? 7.035 17.094 9.141 1 82.38 67 THR A N 1
ATOM 530 C CA . THR A 1 67 ? 7.777 16.953 7.895 1 82.38 67 THR A CA 1
ATOM 531 C C . THR A 1 67 ? 6.988 17.547 6.73 1 82.38 67 THR A C 1
ATOM 533 O O . THR A 1 67 ? 7.562 18.188 5.84 1 82.38 67 THR A O 1
ATOM 536 N N . ASN A 1 68 ? 5.742 17.328 6.812 1 87.44 68 ASN A N 1
ATOM 537 C CA . ASN A 1 68 ? 4.895 17.844 5.746 1 87.44 68 ASN A CA 1
ATOM 538 C C . ASN A 1 68 ? 4.879 19.375 5.73 1 87.44 68 ASN A C 1
ATOM 540 O O . ASN A 1 68 ? 4.902 19.984 4.664 1 87.44 68 ASN A O 1
ATOM 544 N N . HIS A 1 69 ? 4.918 19.938 6.895 1 89.69 69 HIS A N 1
ATOM 545 C CA . HIS A 1 69 ? 4.973 21.391 7 1 89.69 69 HIS A CA 1
ATOM 546 C C . HIS A 1 69 ? 6.254 21.953 6.387 1 89.69 69 HIS A C 1
ATOM 548 O O . HIS A 1 69 ? 6.227 22.953 5.664 1 89.69 69 HIS A O 1
ATOM 554 N N . VAL A 1 70 ? 7.324 21.328 6.641 1 86.88 70 VAL A N 1
ATOM 555 C CA . VAL A 1 70 ? 8.609 21.766 6.109 1 86.88 70 VAL A CA 1
ATOM 556 C C . VAL A 1 70 ? 8.617 21.625 4.59 1 86.88 70 VAL A C 1
ATOM 558 O O . VAL A 1 70 ? 9.031 22.547 3.879 1 86.88 70 VAL A O 1
ATOM 561 N N . THR A 1 71 ? 8.102 20.516 4.141 1 88.69 71 THR A N 1
ATOM 562 C CA . THR A 1 71 ? 8.055 20.25 2.707 1 88.69 71 THR A CA 1
ATOM 563 C C . THR A 1 71 ? 7.133 21.25 2.01 1 88.69 71 THR A C 1
ATOM 565 O O . THR A 1 71 ? 7.516 21.859 1.007 1 88.69 71 THR A O 1
ATOM 568 N N . LEU A 1 72 ? 6.023 21.5 2.568 1 92.88 72 LEU A N 1
ATOM 569 C CA . LEU A 1 72 ? 5.07 22.422 1.973 1 92.88 72 LEU A CA 1
ATOM 570 C C . LEU A 1 72 ? 5.629 23.844 1.949 1 92.88 72 LEU A C 1
ATOM 572 O O . LEU A 1 72 ? 5.438 24.578 0.976 1 92.88 72 LEU A O 1
ATOM 576 N N . THR A 1 73 ? 6.293 24.234 2.98 1 94.06 73 THR A N 1
ATOM 577 C CA . THR A 1 73 ? 6.902 25.547 3.043 1 94.06 73 THR A CA 1
ATOM 578 C C . THR A 1 73 ? 7.863 25.766 1.872 1 94.06 73 THR A C 1
ATOM 580 O O . THR A 1 73 ? 7.785 26.766 1.174 1 94.06 73 THR A O 1
ATOM 583 N N . LYS A 1 74 ? 8.711 24.766 1.646 1 91.31 74 LYS A N 1
ATOM 584 C CA . LYS A 1 74 ? 9.688 24.891 0.573 1 91.31 74 LYS A CA 1
ATOM 585 C C . LYS A 1 74 ? 9.016 24.859 -0.795 1 91.31 74 LYS A C 1
ATOM 587 O O . LYS A 1 74 ? 9.43 25.562 -1.713 1 91.31 74 LYS A O 1
ATOM 592 N N . PHE A 1 75 ? 8.023 24.062 -0.901 1 93.31 75 PHE A N 1
ATOM 593 C CA . PHE A 1 75 ? 7.32 23.984 -2.174 1 93.31 75 PHE A CA 1
ATOM 594 C C . PHE A 1 75 ? 6.617 25.297 -2.488 1 93.31 75 PHE A C 1
ATOM 596 O O . PHE A 1 75 ? 6.656 25.766 -3.625 1 93.31 75 PHE A O 1
ATOM 603 N N . ILE A 1 76 ? 6.016 25.906 -1.512 1 95.31 76 ILE A N 1
ATOM 604 C CA . ILE A 1 76 ? 5.34 27.188 -1.702 1 95.31 76 ILE A CA 1
ATOM 605 C C . ILE A 1 76 ? 6.355 28.25 -2.107 1 95.31 76 ILE A C 1
ATOM 607 O O . ILE A 1 76 ? 6.109 29.031 -3.027 1 95.31 76 ILE A O 1
ATOM 611 N N . GLU A 1 77 ? 7.449 28.234 -1.454 1 93.81 77 GLU A N 1
ATOM 612 C CA . GLU A 1 77 ? 8.508 29.203 -1.754 1 93.81 77 GLU A CA 1
ATOM 613 C C . GLU A 1 77 ? 8.984 29.062 -3.199 1 93.81 77 GLU A C 1
ATOM 615 O O . GLU A 1 77 ? 9.148 30.062 -3.898 1 93.81 77 GLU A O 1
ATOM 620 N N . VAL A 1 78 ? 9.195 27.875 -3.6 1 93.56 78 VAL A N 1
ATOM 621 C CA . VAL A 1 78 ? 9.773 27.609 -4.91 1 93.56 78 VAL A CA 1
ATOM 622 C C . VAL A 1 78 ? 8.719 27.828 -5.996 1 93.56 78 VAL A C 1
ATOM 624 O O . VAL A 1 78 ? 9.023 28.344 -7.07 1 93.56 78 VAL A O 1
ATOM 627 N N . TRP A 1 79 ? 7.484 27.438 -5.727 1 94.38 79 TRP A N 1
ATOM 628 C CA . TRP A 1 79 ? 6.438 27.5 -6.738 1 94.38 79 TRP A CA 1
ATOM 629 C C . TRP A 1 79 ? 5.953 28.938 -6.941 1 94.38 79 TRP A C 1
ATOM 631 O O . TRP A 1 79 ? 5.484 29.281 -8.023 1 94.38 79 TRP A O 1
ATOM 641 N N . GLY A 1 80 ? 6.016 29.75 -5.895 1 91.69 80 GLY A N 1
ATOM 642 C CA . GLY A 1 80 ? 5.59 31.141 -6.02 1 91.69 80 GLY A CA 1
ATOM 643 C C . GLY A 1 80 ? 4.137 31.281 -6.422 1 91.69 80 GLY A C 1
ATOM 644 O O . GLY A 1 80 ? 3.248 30.734 -5.766 1 91.69 80 GLY A O 1
ATOM 645 N N . ASP A 1 81 ? 3.875 31.828 -7.613 1 89.81 81 ASP A N 1
ATOM 646 C CA . ASP A 1 81 ? 2.514 32.094 -8.062 1 89.81 81 ASP A CA 1
ATOM 647 C C . ASP A 1 81 ? 1.982 30.984 -8.945 1 89.81 81 ASP A C 1
ATOM 649 O O . ASP A 1 81 ? 0.819 31 -9.359 1 89.81 81 ASP A O 1
ATOM 653 N N . ALA A 1 82 ? 2.805 30.031 -9.227 1 90.75 82 ALA A N 1
ATOM 654 C CA . ALA A 1 82 ? 2.355 28.906 -10.039 1 90.75 82 ALA A CA 1
ATOM 655 C C . ALA A 1 82 ? 1.311 28.078 -9.305 1 90.75 82 ALA A C 1
ATOM 657 O O . ALA A 1 82 ? 1.332 27.984 -8.07 1 90.75 82 ALA A O 1
ATOM 658 N N . PRO A 1 83 ? 0.421 27.5 -10.062 1 89.5 83 PRO A N 1
ATOM 659 C CA . PRO A 1 83 ? -0.564 26.641 -9.406 1 89.5 83 PRO A CA 1
ATOM 660 C C . PRO A 1 83 ? 0.074 25.453 -8.695 1 89.5 83 PRO A C 1
ATOM 662 O O . PRO A 1 83 ? 0.968 24.797 -9.242 1 89.5 83 PRO A O 1
ATOM 665 N N . LEU A 1 84 ? -0.354 25.219 -7.531 1 93.5 84 LEU A N 1
ATOM 666 C CA . LEU A 1 84 ? 0.159 24.094 -6.762 1 93.5 84 LEU A CA 1
ATOM 667 C C . LEU A 1 84 ? -0.482 22.797 -7.215 1 93.5 84 LEU A C 1
ATOM 669 O O . LEU A 1 84 ? -1.656 22.766 -7.59 1 93.5 84 LEU A O 1
ATOM 673 N N . PRO A 1 85 ? 0.233 21.703 -7.262 1 95.38 85 PRO A N 1
ATOM 674 C CA . PRO A 1 85 ? -0.388 20.391 -7.5 1 95.38 85 PRO A CA 1
ATOM 675 C C . PRO A 1 85 ? -1.335 19.969 -6.375 1 95.38 85 PRO A C 1
ATOM 677 O O . PRO A 1 85 ? -1.326 20.578 -5.301 1 95.38 85 PRO A O 1
ATOM 680 N N . LYS A 1 86 ? -2.164 18.969 -6.684 1 96.94 86 LYS A N 1
ATOM 681 C CA . LYS A 1 86 ? -2.908 18.359 -5.586 1 96.94 86 LYS A CA 1
ATOM 682 C C . LYS A 1 86 ? -1.965 17.734 -4.562 1 96.94 86 LYS A C 1
ATOM 684 O O . LYS A 1 86 ? -0.889 17.25 -4.918 1 96.94 86 LYS A O 1
ATOM 689 N N . VAL A 1 87 ? -2.355 17.797 -3.352 1 97.62 87 VAL A N 1
ATOM 690 C CA . VAL A 1 87 ? -1.526 17.234 -2.289 1 97.62 87 VAL A CA 1
ATOM 691 C C . VAL A 1 87 ? -2.148 15.945 -1.773 1 97.62 87 VAL A C 1
ATOM 693 O O . VAL A 1 87 ? -3.35 15.891 -1.493 1 97.62 87 VAL A O 1
ATOM 696 N N . ALA A 1 88 ? -1.428 14.875 -1.767 1 97.44 88 ALA A N 1
ATOM 697 C CA . ALA A 1 88 ? -1.829 13.617 -1.134 1 97.44 88 ALA A CA 1
ATOM 698 C C . ALA A 1 88 ? -1.031 13.367 0.143 1 97.44 88 ALA A C 1
ATOM 700 O O . ALA A 1 88 ? 0.195 13.25 0.103 1 97.44 88 ALA A O 1
ATOM 701 N N . LEU A 1 89 ? -1.674 13.344 1.281 1 96.56 89 LEU A N 1
ATOM 702 C CA . LEU A 1 89 ? -1.044 13 2.553 1 96.56 89 LEU A CA 1
ATOM 703 C C . LEU A 1 89 ? -1.062 11.492 2.777 1 96.56 89 LEU A C 1
ATOM 705 O O . LEU A 1 89 ? -2.131 10.898 2.9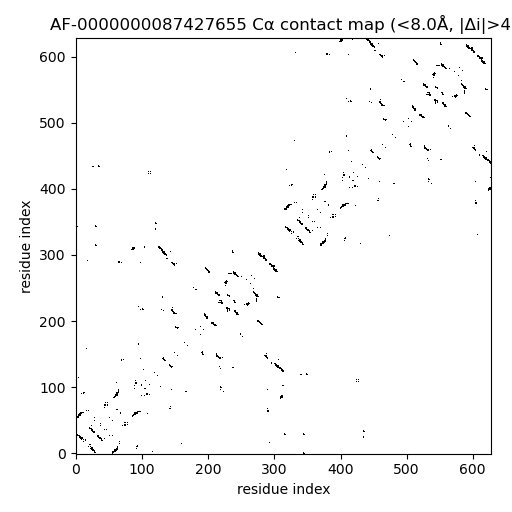43 1 96.56 89 LEU A O 1
ATOM 709 N N . LEU A 1 90 ? 0.049 10.891 2.865 1 93.69 90 LEU A N 1
ATOM 710 C CA . LEU A 1 90 ? 0.129 9.43 2.877 1 93.69 90 LEU A CA 1
ATOM 711 C C . LEU A 1 90 ? 0.207 8.906 4.305 1 93.69 90 LEU A C 1
ATOM 713 O O . LEU A 1 90 ? 0.321 7.695 4.52 1 93.69 90 LEU A O 1
ATOM 717 N N . ARG A 1 91 ? 0.187 9.781 5.27 1 92.19 91 ARG A N 1
ATOM 718 C CA . ARG A 1 91 ? 0.085 9.422 6.68 1 92.19 91 ARG A CA 1
ATOM 719 C C . ARG A 1 91 ? 1.327 8.672 7.145 1 92.19 91 ARG A C 1
ATOM 721 O O . ARG A 1 91 ? 1.222 7.625 7.789 1 92.19 91 ARG A O 1
ATOM 728 N N . GLY A 1 92 ? 2.467 9.164 6.766 1 87.69 92 GLY A N 1
ATOM 729 C CA . GLY A 1 92 ? 3.717 8.523 7.137 1 87.69 92 GLY A CA 1
ATOM 730 C C . GLY A 1 92 ? 4.176 8.875 8.539 1 87.69 92 GLY A C 1
ATOM 731 O O . GLY A 1 92 ? 5.246 8.445 8.977 1 87.69 92 GLY A O 1
ATOM 732 N N . GLY A 1 93 ? 3.363 9.594 9.266 1 86.5 93 GLY A N 1
ATOM 733 C CA . GLY A 1 93 ? 3.766 10.047 10.586 1 86.5 93 GLY A CA 1
ATOM 734 C C . GLY A 1 93 ? 3.117 9.258 11.711 1 86.5 93 GLY A C 1
ATOM 735 O O . GLY A 1 93 ? 2.553 8.188 11.477 1 86.5 93 GLY A O 1
ATOM 736 N N . THR A 1 94 ? 3.301 9.766 12.898 1 83.62 94 THR A N 1
ATOM 737 C CA . THR A 1 94 ? 2.809 9.109 14.102 1 83.62 94 THR A CA 1
ATOM 738 C C . THR A 1 94 ? 1.397 9.586 14.438 1 83.62 94 THR A C 1
ATOM 740 O O . THR A 1 94 ? 0.491 8.773 14.633 1 83.62 94 THR A O 1
ATOM 743 N N . MET A 1 95 ? 1.155 10.883 14.461 1 87.56 95 MET A N 1
ATOM 744 C CA . MET A 1 95 ? -0.123 11.461 14.875 1 87.56 95 MET A CA 1
ATOM 745 C C . MET A 1 95 ? -1.02 11.711 13.672 1 87.56 95 MET A C 1
ATOM 747 O O . MET A 1 95 ? -2.225 11.461 13.719 1 87.56 95 MET A O 1
ATOM 751 N N . ASN A 1 96 ? -0.476 12.156 12.609 1 91.94 96 ASN A N 1
ATOM 752 C CA . ASN A 1 96 ? -1.194 12.43 11.367 1 91.94 96 ASN A CA 1
ATOM 753 C C . ASN A 1 96 ? -2.455 13.25 11.625 1 91.94 96 ASN A C 1
ATOM 755 O O . ASN A 1 96 ? -3.541 12.891 11.164 1 91.94 96 ASN A O 1
ATOM 759 N N . THR A 1 97 ? -2.281 14.352 12.375 1 94.69 97 THR A N 1
ATOM 760 C CA . THR A 1 97 ? -3.393 15.18 12.82 1 94.69 97 THR A CA 1
ATOM 761 C C . THR A 1 97 ? -4.102 15.82 11.625 1 94.69 97 THR A C 1
ATOM 763 O O . THR A 1 97 ? -5.332 15.812 11.555 1 94.69 97 THR A O 1
ATOM 766 N N . VAL A 1 98 ? -3.387 16.312 10.695 1 95.94 98 VAL A N 1
ATOM 767 C CA . VAL A 1 98 ? -3.967 17.016 9.555 1 95.94 98 VAL A CA 1
ATOM 768 C C . VAL A 1 98 ? -4.742 16.031 8.688 1 95.94 98 VAL A C 1
ATOM 770 O O . VAL A 1 98 ? -5.867 16.312 8.273 1 95.94 98 VAL A O 1
ATOM 773 N N . SER A 1 99 ? -4.109 14.898 8.383 1 95.69 99 SER A N 1
ATOM 774 C CA . SER A 1 99 ? -4.789 13.859 7.609 1 95.69 99 SER A CA 1
ATOM 775 C C . SER A 1 99 ? -6.094 13.438 8.281 1 95.69 99 SER A C 1
ATOM 777 O O . SER A 1 99 ? -7.117 13.281 7.609 1 95.69 99 SER A O 1
ATOM 779 N N . ASN A 1 100 ? -6.035 13.273 9.594 1 95.38 100 ASN A N 1
ATOM 780 C CA . ASN A 1 100 ? -7.242 12.93 10.336 1 95.38 100 ASN A CA 1
ATOM 781 C C . ASN A 1 100 ? -8.32 14 10.188 1 95.38 100 ASN A C 1
ATOM 783 O O . ASN A 1 100 ? -9.492 13.68 9.992 1 95.38 100 ASN A O 1
ATOM 787 N N . ALA A 1 101 ? -7.926 15.18 10.258 1 96.25 101 ALA A N 1
ATOM 788 C CA . ALA A 1 101 ? -8.859 16.297 10.219 1 96.25 101 ALA A CA 1
ATOM 789 C C . ALA A 1 101 ? -9.594 16.359 8.875 1 96.25 101 ALA A C 1
ATOM 791 O O . ALA A 1 101 ? -10.781 16.688 8.828 1 96.25 101 ALA A O 1
ATOM 792 N N . VAL A 1 102 ? -8.906 16 7.82 1 96 102 VAL A N 1
ATOM 793 C CA . VAL A 1 102 ? -9.523 16.156 6.508 1 96 102 VAL A CA 1
ATOM 794 C C . VAL A 1 102 ? -10.156 14.844 6.078 1 96 102 VAL A C 1
ATOM 796 O O . VAL A 1 102 ? -10.75 14.758 5 1 96 102 VAL A O 1
ATOM 799 N N . GLY A 1 103 ? -10 13.82 6.812 1 95.62 103 GLY A N 1
ATOM 800 C CA . GLY A 1 103 ? -10.727 12.586 6.586 1 95.62 103 GLY A CA 1
ATOM 801 C C . GLY A 1 103 ? -9.93 11.547 5.82 1 95.62 103 GLY A C 1
ATOM 802 O O . GLY A 1 103 ? -10.5 10.609 5.262 1 95.62 103 GLY A O 1
ATOM 803 N N . VAL A 1 104 ? -8.617 11.703 5.734 1 96.31 104 VAL A N 1
ATOM 804 C CA . VAL A 1 104 ? -7.773 10.703 5.078 1 96.31 104 VAL A CA 1
ATOM 805 C C . VAL A 1 104 ? -7.523 9.539 6.027 1 96.31 104 VAL A C 1
ATOM 807 O O . VAL A 1 104 ? -7.07 9.727 7.16 1 96.31 104 VAL A O 1
ATOM 810 N N . LYS A 1 105 ? -7.871 8.375 5.578 1 94.81 105 LYS A N 1
ATOM 811 C CA . LYS A 1 105 ? -7.715 7.168 6.383 1 94.81 105 LYS A CA 1
ATOM 812 C C . LYS A 1 105 ? -6.91 6.109 5.633 1 94.81 105 LYS A C 1
ATOM 814 O O . LYS A 1 105 ? -6.902 6.082 4.402 1 94.81 105 LYS A O 1
ATOM 819 N N . GLY A 1 106 ? -6.219 5.266 6.449 1 92.44 106 GLY A N 1
ATOM 820 C CA . GLY A 1 106 ? -5.465 4.164 5.867 1 92.44 106 GLY A CA 1
ATOM 821 C C . GLY A 1 106 ? -3.982 4.219 6.188 1 92.44 106 GLY A C 1
ATOM 822 O O . GLY A 1 106 ? -3.492 5.223 6.707 1 92.44 106 GLY A O 1
ATOM 823 N N . THR A 1 107 ? -3.305 3.143 5.816 1 90.81 107 THR A N 1
ATOM 824 C CA . THR A 1 107 ? -1.859 3.072 6 1 90.81 107 THR A CA 1
ATOM 825 C C . THR A 1 107 ? -1.135 3.752 4.84 1 90.81 107 THR A C 1
ATOM 827 O O . THR A 1 107 ? -1.692 3.891 3.75 1 90.81 107 THR A O 1
ATOM 830 N N . PRO A 1 108 ? 0.058 4.164 5.105 1 90 108 PRO A N 1
ATOM 831 C CA . PRO A 1 108 ? 0.821 4.797 4.027 1 90 108 PRO A CA 1
ATOM 832 C C . PRO A 1 108 ? 0.864 3.949 2.76 1 90 108 PRO A C 1
ATOM 834 O O . PRO A 1 108 ? 0.66 4.465 1.658 1 90 108 PRO A O 1
ATOM 837 N N . ALA A 1 109 ? 1.022 2.672 2.926 1 89 109 ALA A N 1
ATOM 838 C CA . ALA A 1 109 ? 1.116 1.773 1.777 1 89 109 ALA A CA 1
ATOM 839 C C . ALA A 1 109 ? -0.201 1.727 1.009 1 89 109 ALA A C 1
ATOM 841 O O . ALA A 1 109 ? -0.21 1.793 -0.223 1 89 109 ALA A O 1
ATOM 842 N N . ARG A 1 110 ? -1.268 1.604 1.709 1 91 110 ARG A N 1
ATOM 843 C CA . ARG A 1 110 ? -2.58 1.535 1.075 1 91 110 ARG A CA 1
ATOM 844 C C . ARG A 1 110 ? -2.914 2.842 0.363 1 91 110 ARG A C 1
ATOM 846 O O . ARG A 1 110 ? -3.473 2.83 -0.736 1 91 110 ARG A O 1
ATOM 853 N N . LEU A 1 111 ? -2.561 3.896 0.996 1 93.12 111 LEU A N 1
ATOM 854 C CA . LEU A 1 111 ? -2.828 5.207 0.412 1 93.12 111 LEU A CA 1
ATOM 855 C C . LEU A 1 111 ? -2.02 5.406 -0.866 1 93.12 111 LEU A C 1
ATOM 857 O O . LEU A 1 111 ? -2.541 5.906 -1.863 1 93.12 111 LEU A O 1
ATOM 861 N N . LEU A 1 112 ? -0.796 4.992 -0.801 1 90.88 112 LEU A N 1
ATOM 862 C CA . LEU A 1 112 ? 0.043 5.105 -1.988 1 90.88 112 LEU A CA 1
ATOM 863 C C . LEU A 1 112 ? -0.476 4.207 -3.107 1 90.88 112 LEU A C 1
ATOM 865 O O . LEU A 1 112 ? -0.567 4.637 -4.262 1 90.88 112 LEU A O 1
ATOM 869 N N . ALA A 1 113 ? -0.822 2.986 -2.77 1 85.88 113 ALA A N 1
ATOM 870 C CA . ALA A 1 113 ? -1.332 2.047 -3.766 1 85.88 113 ALA A CA 1
ATOM 871 C C . ALA A 1 113 ? -2.602 2.58 -4.422 1 85.88 113 ALA A C 1
ATOM 873 O O . ALA A 1 113 ? -2.744 2.525 -5.648 1 85.88 113 ALA A O 1
ATOM 874 N N . ASN A 1 114 ? -3.504 3.1 -3.613 1 89.94 114 ASN A N 1
ATOM 875 C CA . ASN A 1 114 ? -4.746 3.668 -4.129 1 89.94 114 ASN A CA 1
ATOM 876 C C . ASN A 1 114 ? -4.48 4.871 -5.027 1 89.94 114 ASN A C 1
ATOM 878 O O . ASN A 1 114 ? -5.133 5.035 -6.059 1 89.94 114 ASN A O 1
ATOM 882 N N . LEU A 1 115 ? -3.547 5.668 -4.598 1 92.12 115 LEU A N 1
ATOM 883 C CA . LEU A 1 115 ? -3.186 6.859 -5.359 1 92.12 115 LEU A CA 1
ATOM 884 C C . LEU A 1 115 ? -2.668 6.48 -6.746 1 92.12 115 LEU A C 1
ATOM 886 O O . LEU A 1 115 ? -3.121 7.027 -7.754 1 92.12 115 LEU A O 1
ATOM 890 N N . VAL A 1 116 ? -1.783 5.551 -6.801 1 86.44 116 VAL A N 1
ATOM 891 C CA . VAL A 1 116 ? -1.163 5.102 -8.047 1 86.44 116 VAL A CA 1
ATOM 892 C C . VAL A 1 116 ? -2.219 4.469 -8.945 1 86.44 116 VAL A C 1
ATOM 894 O O . VAL A 1 116 ? -2.316 4.809 -10.133 1 86.44 116 VAL A O 1
ATOM 897 N N . GLU A 1 117 ? -2.98 3.588 -8.406 1 83.81 117 GLU A N 1
ATOM 898 C CA . GLU A 1 117 ? -4.004 2.898 -9.188 1 83.81 117 GLU A CA 1
ATOM 899 C C . GLU A 1 117 ? -5.004 3.887 -9.781 1 83.81 117 GLU A C 1
ATOM 901 O O . GLU A 1 117 ? -5.277 3.852 -10.984 1 83.81 117 GLU A O 1
ATOM 906 N N . LYS A 1 118 ? -5.566 4.781 -8.945 1 88.19 118 LYS A N 1
ATOM 907 C CA . LYS A 1 118 ? -6.574 5.73 -9.414 1 88.19 118 LYS A CA 1
ATOM 908 C C . LYS A 1 118 ? -6 6.672 -10.469 1 88.19 118 LYS A C 1
ATOM 910 O O . LYS A 1 118 ? -6.656 6.977 -11.461 1 88.19 118 LYS A O 1
ATOM 915 N N . TYR A 1 119 ? -4.793 7.129 -10.242 1 89.56 119 TYR A N 1
ATOM 916 C CA . TYR A 1 119 ? -4.172 8.07 -11.164 1 89.56 119 TYR A CA 1
ATOM 917 C C . TYR A 1 119 ? -3.982 7.445 -12.539 1 89.56 119 TYR A C 1
ATOM 919 O O . TYR A 1 119 ? -4.391 8.023 -13.555 1 89.56 119 TYR A O 1
ATOM 927 N N . TYR A 1 120 ? -3.436 6.258 -12.562 1 82.94 120 TYR A N 1
ATOM 928 C CA . TYR A 1 120 ? -3.049 5.668 -13.844 1 82.94 120 TYR A CA 1
ATOM 929 C C . TYR A 1 120 ? -4.242 5.004 -14.516 1 82.94 120 TYR A C 1
ATOM 931 O O . TYR A 1 120 ? -4.207 4.723 -15.719 1 82.94 120 TYR A O 1
ATOM 939 N N . THR A 1 121 ? -5.262 4.73 -13.781 1 79.38 121 THR A N 1
ATOM 940 C CA . THR A 1 121 ? -6.477 4.223 -14.406 1 79.38 121 THR A CA 1
ATOM 941 C C . THR A 1 121 ? -7.473 5.355 -14.648 1 79.38 121 THR A C 1
ATOM 943 O O . THR A 1 121 ? -8.633 5.109 -14.992 1 79.38 121 THR A O 1
ATOM 946 N N . LYS A 1 122 ? -7.102 6.633 -14.32 1 84.69 122 LYS A N 1
ATOM 947 C CA . LYS A 1 122 ? -7.84 7.859 -14.617 1 84.69 122 LYS A CA 1
ATOM 948 C C . LYS A 1 122 ? -9.172 7.898 -13.875 1 84.69 122 LYS A C 1
ATOM 950 O O . LYS A 1 122 ? -10.188 8.297 -14.438 1 84.69 122 LYS A O 1
ATOM 955 N N . GLN A 1 123 ? -9.164 7.305 -12.719 1 86.25 123 GLN A N 1
ATOM 956 C CA . GLN A 1 123 ? -10.328 7.453 -11.844 1 86.25 123 GLN A CA 1
ATOM 957 C C . GLN A 1 123 ? -10.312 8.797 -11.133 1 86.25 123 GLN A C 1
ATOM 959 O O . GLN A 1 123 ? -9.25 9.312 -10.781 1 86.25 123 GLN A O 1
ATOM 964 N N . PRO A 1 124 ? -11.438 9.383 -10.898 1 92.69 124 PRO A N 1
ATOM 965 C CA . PRO A 1 124 ? -11.484 10.688 -10.234 1 92.69 124 PRO A CA 1
ATOM 966 C C . PRO A 1 124 ? -11.094 10.602 -8.758 1 92.69 124 PRO A C 1
ATOM 968 O O . PRO A 1 124 ? -11.398 9.609 -8.086 1 92.69 124 PRO A O 1
ATOM 971 N N . PHE A 1 125 ? -10.445 11.648 -8.25 1 95.31 125 PHE A N 1
ATOM 972 C CA . PHE A 1 125 ? -10.117 11.773 -6.836 1 95.31 125 PHE A CA 1
ATOM 973 C C . PHE A 1 125 ? -11.188 12.586 -6.109 1 95.31 125 PHE A C 1
ATOM 975 O O . PHE A 1 125 ? -11.727 13.547 -6.66 1 95.31 125 PHE A O 1
ATOM 982 N N . GLU A 1 126 ? -11.578 12.094 -4.984 1 97.38 126 GLU A N 1
ATOM 983 C CA . GLU A 1 126 ? -12.297 12.977 -4.059 1 97.38 126 GLU A CA 1
ATOM 984 C C . GLU A 1 126 ? -11.336 13.914 -3.338 1 97.38 126 GLU A C 1
ATOM 986 O O . GLU A 1 126 ? -10.344 13.469 -2.75 1 97.38 126 GLU A O 1
ATOM 991 N N . THR A 1 127 ? -11.594 15.234 -3.396 1 97.62 127 THR A N 1
ATOM 992 C CA . THR A 1 127 ? -10.656 16.203 -2.838 1 97.62 127 THR A CA 1
ATOM 993 C C . THR A 1 127 ? -11.375 17.188 -1.921 1 97.62 127 THR A C 1
ATOM 995 O O . THR A 1 127 ? -12.609 17.219 -1.885 1 97.62 127 THR A O 1
ATOM 998 N N . THR A 1 128 ? -10.688 17.828 -1.095 1 96.62 128 THR A N 1
ATOM 999 C CA . THR A 1 128 ? -11.117 18.984 -0.307 1 96.62 128 THR A CA 1
ATOM 1000 C C . THR A 1 128 ? -10.102 20.109 -0.403 1 96.62 128 THR A C 1
ATOM 1002 O O . THR A 1 128 ? -8.961 19.906 -0.83 1 96.62 128 THR A O 1
ATOM 1005 N N . GLU A 1 129 ? -10.562 21.281 -0.114 1 96.38 129 GLU A N 1
ATOM 1006 C CA . GLU A 1 129 ? -9.68 22.438 -0.145 1 96.38 129 GLU A CA 1
ATOM 1007 C C . GLU A 1 129 ? -9.469 23.016 1.254 1 96.38 129 GLU A C 1
ATOM 1009 O O . GLU A 1 129 ? -10.406 23.078 2.053 1 96.38 129 GLU A O 1
ATOM 1014 N N . ARG A 1 130 ? -8.18 23.281 1.532 1 96.19 130 ARG A N 1
ATOM 1015 C CA . ARG A 1 130 ? -7.832 23.922 2.803 1 96.19 130 ARG A CA 1
ATOM 1016 C C . ARG A 1 130 ? -6.785 25 2.604 1 96.19 130 ARG A C 1
ATOM 1018 O O . ARG A 1 130 ? -5.852 24.844 1.814 1 96.19 130 ARG A O 1
ATOM 1025 N N . ASP A 1 131 ? -7.004 26.125 3.293 1 96.81 131 ASP A N 1
ATOM 1026 C CA . ASP A 1 131 ? -5.953 27.141 3.338 1 96.81 131 ASP A CA 1
ATOM 1027 C C . ASP A 1 131 ? -4.832 26.719 4.285 1 96.81 131 ASP A C 1
ATOM 1029 O O . ASP A 1 131 ? -5.086 26.156 5.352 1 96.81 131 ASP A O 1
ATOM 1033 N N . LEU A 1 132 ? -3.639 27 3.848 1 97.44 132 LEU A N 1
ATOM 1034 C CA . LEU A 1 132 ? -2.537 26.922 4.805 1 97.44 132 LEU A CA 1
ATOM 1035 C C . LEU A 1 132 ? -2.516 28.141 5.711 1 97.44 132 LEU A C 1
ATOM 1037 O O . LEU A 1 132 ? -3.139 29.156 5.406 1 97.44 132 LEU A O 1
ATOM 1041 N N . LEU A 1 133 ? -1.905 27.953 6.816 1 97.94 133 LEU A N 1
ATOM 1042 C CA . LEU A 1 133 ? -1.552 29.078 7.688 1 97.94 133 LEU A CA 1
ATOM 1043 C C . LEU A 1 133 ? -0.126 29.547 7.418 1 97.94 133 LEU A C 1
ATOM 1045 O O . LEU A 1 133 ? 0.808 28.734 7.418 1 97.94 133 LEU A O 1
ATOM 1049 N N . ALA A 1 134 ? 0.025 30.812 7.07 1 98.25 134 ALA A N 1
ATOM 1050 C CA . ALA A 1 134 ? 1.349 31.422 6.957 1 98.25 134 ALA A CA 1
ATOM 1051 C C . ALA A 1 134 ? 1.798 32 8.297 1 98.25 134 ALA A C 1
ATOM 1053 O O . ALA A 1 134 ? 1.151 32.906 8.836 1 98.25 134 ALA A O 1
ATOM 1054 N N . VAL A 1 135 ? 2.869 31.484 8.836 1 98.5 135 VAL A N 1
ATOM 1055 C CA . VAL A 1 135 ? 3.424 31.938 10.109 1 98.5 135 VAL A CA 1
ATOM 1056 C C . VAL A 1 135 ? 4.754 32.656 9.867 1 98.5 135 VAL A C 1
ATOM 1058 O O . VAL A 1 135 ? 5.719 32.031 9.414 1 98.5 135 VAL A O 1
ATOM 1061 N N . ARG A 1 136 ? 4.797 33.906 10.219 1 98.44 136 ARG A N 1
ATOM 1062 C CA . ARG A 1 136 ? 5.984 34.688 9.914 1 98.44 136 ARG A CA 1
ATOM 1063 C C . ARG A 1 136 ? 6.602 35.281 11.195 1 98.44 136 ARG A C 1
ATOM 1065 O O . ARG A 1 136 ? 5.891 35.812 12.039 1 98.44 136 ARG A O 1
ATOM 1072 N N . ASP A 1 137 ? 7.859 35.094 11.367 1 97.94 137 ASP A N 1
ATOM 1073 C CA . ASP A 1 137 ? 8.648 35.75 12.391 1 97.94 137 ASP A CA 1
ATOM 1074 C C . ASP A 1 137 ? 9.938 36.344 11.789 1 97.94 137 ASP A C 1
ATOM 1076 O O . ASP A 1 137 ? 10.031 36.531 10.578 1 97.94 137 ASP A O 1
ATOM 1080 N N . GLU A 1 138 ? 10.914 36.719 12.641 1 97.19 138 GLU A N 1
ATOM 1081 C CA . GLU A 1 138 ? 12.109 37.406 12.172 1 97.19 138 GLU A CA 1
ATOM 1082 C C . GLU A 1 138 ? 12.953 36.5 11.281 1 97.19 138 GLU A C 1
ATOM 1084 O O . GLU A 1 138 ? 13.797 36.969 10.523 1 97.19 138 GLU A O 1
ATOM 1089 N N . THR A 1 139 ? 12.68 35.156 11.336 1 95.25 139 THR A N 1
ATOM 1090 C CA . THR A 1 139 ? 13.523 34.219 10.609 1 95.25 139 THR A CA 1
ATOM 1091 C C . THR A 1 139 ? 12.93 33.906 9.242 1 95.25 139 THR A C 1
ATOM 1093 O O . THR A 1 139 ? 13.609 33.344 8.375 1 95.25 139 THR A O 1
ATOM 1096 N N . GLY A 1 140 ? 11.672 34.188 9.023 1 96.12 140 GLY A N 1
ATOM 1097 C CA . GLY A 1 140 ? 11.039 33.938 7.742 1 96.12 140 GLY A CA 1
ATOM 1098 C C . GLY A 1 140 ? 9.602 33.469 7.863 1 96.12 140 GLY A C 1
ATOM 1099 O O . GLY A 1 140 ? 8.984 33.625 8.922 1 96.12 140 GLY A O 1
ATOM 1100 N N . THR A 1 141 ? 9.07 33.031 6.766 1 97.25 141 THR A N 1
ATOM 1101 C CA . THR A 1 141 ? 7.691 32.562 6.719 1 97.25 141 THR A CA 1
ATOM 1102 C C . THR A 1 141 ? 7.641 31.047 6.562 1 97.25 141 THR A C 1
ATOM 1104 O O . THR A 1 141 ? 8.406 30.469 5.785 1 97.25 141 THR A O 1
ATOM 1107 N N . ARG A 1 142 ? 6.82 30.422 7.324 1 96.81 142 ARG A N 1
ATOM 1108 C CA . ARG A 1 142 ? 6.559 28.984 7.238 1 96.81 142 ARG A CA 1
ATOM 1109 C C . ARG A 1 142 ? 5.066 28.703 7.07 1 96.81 142 ARG A C 1
ATOM 1111 O O . ARG A 1 142 ? 4.23 29.531 7.438 1 96.81 142 ARG A O 1
ATOM 1118 N N . TYR A 1 143 ? 4.82 27.578 6.52 1 97.19 143 TYR A N 1
ATOM 1119 C CA . TYR A 1 143 ? 3.428 27.25 6.23 1 97.19 143 TYR A CA 1
ATOM 1120 C C . TYR A 1 143 ? 3.021 25.938 6.902 1 97.19 143 TYR A C 1
ATOM 1122 O O . TYR A 1 143 ? 3.805 25 6.953 1 97.19 143 TYR A O 1
ATOM 1130 N N . GLY A 1 144 ? 1.838 25.875 7.344 1 97.38 144 GLY A N 1
ATOM 1131 C CA . GLY A 1 144 ? 1.24 24.688 7.949 1 97.38 144 GLY A CA 1
ATOM 1132 C C . GLY A 1 144 ? -0.26 24.812 8.148 1 97.38 144 GLY A C 1
ATOM 1133 O O . GLY A 1 144 ? -0.924 25.562 7.426 1 97.38 144 GLY A O 1
ATOM 1134 N N . PHE A 1 145 ? -0.822 24 9.086 1 98.06 145 PHE A N 1
ATOM 1135 C CA . PHE A 1 145 ? -2.268 24 9.273 1 98.06 145 PHE A CA 1
ATOM 1136 C C . PHE A 1 145 ? -2.627 24.375 10.703 1 98.06 145 PHE A C 1
ATOM 1138 O O . PHE A 1 145 ? -3.74 24.844 10.969 1 98.06 145 PHE A O 1
ATOM 1145 N N . ILE A 1 146 ? -1.702 24.141 11.617 1 98 146 ILE A N 1
ATOM 1146 C CA . ILE A 1 146 ? -1.995 24.328 13.031 1 98 146 ILE A CA 1
ATOM 1147 C C . ILE A 1 146 ? -0.857 25.109 13.695 1 98 146 ILE A C 1
ATOM 1149 O O . ILE A 1 146 ? 0.309 24.719 13.594 1 98 146 ILE A O 1
ATOM 1153 N N . PHE A 1 147 ? -1.177 26.188 14.273 1 98 147 PHE A N 1
ATOM 1154 C CA . PHE A 1 147 ? -0.28 26.984 15.094 1 98 147 PHE A CA 1
ATOM 1155 C C . PHE A 1 147 ? -0.636 26.859 16.578 1 98 147 PHE A C 1
ATOM 1157 O O . PHE A 1 147 ? -1.814 26.875 16.938 1 98 147 PHE A O 1
ATOM 1164 N N . GLY A 1 148 ? 0.35 26.703 17.375 1 96.94 148 GLY A N 1
ATOM 1165 C CA . GLY A 1 148 ? 0.101 26.641 18.812 1 96.94 148 GLY A CA 1
ATOM 1166 C C . GLY A 1 148 ? 1.223 27.25 19.641 1 96.94 148 GLY A C 1
ATOM 1167 O O . GLY A 1 148 ? 2.4 27.078 19.312 1 96.94 148 GLY A O 1
ATOM 1168 N N . ASN A 1 149 ? 0.816 27.922 20.641 1 96.75 149 ASN A N 1
ATOM 1169 C CA . ASN A 1 149 ? 1.73 28.469 21.625 1 96.75 149 ASN A CA 1
ATOM 1170 C C . ASN A 1 149 ? 1.273 28.156 23.047 1 96.75 149 ASN A C 1
ATOM 1172 O O . ASN A 1 149 ? 0.142 27.719 23.25 1 96.75 149 ASN A O 1
ATOM 1176 N N . GLY A 1 150 ? 2.195 28.391 24.047 1 95.12 150 GLY A N 1
ATOM 1177 C CA . GLY A 1 150 ? 1.827 28.188 25.438 1 95.12 150 GLY A CA 1
ATOM 1178 C C . GLY A 1 150 ? 1.578 26.734 25.781 1 95.12 150 GLY A C 1
ATOM 1179 O O . GLY A 1 150 ? 2.428 25.875 25.516 1 95.12 150 GLY A O 1
ATOM 1180 N N . LEU A 1 151 ? 0.346 26.5 26.188 1 93.44 151 LEU A N 1
ATOM 1181 C CA . LEU A 1 151 ? -0.041 25.172 26.656 1 93.44 151 LEU A CA 1
ATOM 1182 C C . LEU A 1 151 ? 0.338 24.109 25.625 1 93.44 151 LEU A C 1
ATOM 1184 O O . LEU A 1 151 ? 0.888 23.062 25.984 1 93.44 151 LEU A O 1
ATOM 1188 N N . VAL A 1 152 ? 0.123 24.344 24.375 1 92.25 152 VAL A N 1
ATOM 1189 C CA . VAL A 1 152 ? 0.351 23.359 23.328 1 92.25 152 VAL A CA 1
ATOM 1190 C C . VAL A 1 152 ? 1.852 23.172 23.109 1 92.25 152 VAL A C 1
ATOM 1192 O O . VAL A 1 152 ? 2.332 22.031 23.016 1 92.25 152 VAL A O 1
ATOM 1195 N N . ALA A 1 153 ? 2.574 24.234 23.016 1 90.75 153 ALA A N 1
ATOM 1196 C CA . ALA A 1 153 ? 4.027 24.156 22.875 1 90.75 153 ALA A CA 1
ATOM 1197 C C . ALA A 1 153 ? 4.656 23.469 24.078 1 90.75 153 ALA A C 1
ATOM 1199 O O . ALA A 1 153 ? 5.551 22.641 23.922 1 90.75 153 ALA A O 1
ATOM 1200 N N . ASN A 1 154 ? 4.18 23.828 25.25 1 91.5 154 ASN A N 1
ATOM 1201 C CA . ASN A 1 154 ? 4.68 23.203 26.469 1 91.5 154 ASN A CA 1
ATOM 1202 C C . ASN A 1 154 ? 4.387 21.703 26.5 1 91.5 154 ASN A C 1
ATOM 1204 O O . ASN A 1 154 ? 5.238 20.906 26.906 1 91.5 154 ASN A O 1
ATOM 1208 N N . PHE A 1 155 ? 3.242 21.391 26.094 1 90.06 155 PHE A N 1
ATOM 1209 C CA . PHE A 1 155 ? 2.852 19.984 26.031 1 90.06 155 PHE A CA 1
ATOM 1210 C C . PHE A 1 155 ? 3.762 19.219 25.078 1 90.06 155 PHE A C 1
ATOM 1212 O O . PHE A 1 155 ? 4.238 18.125 25.422 1 90.06 155 PHE A O 1
ATOM 1219 N N . LEU A 1 156 ? 4.02 19.703 23.906 1 88 156 LEU A N 1
ATOM 1220 C CA . LEU A 1 156 ? 4.848 19.031 22.906 1 88 156 LEU A CA 1
ATOM 1221 C C . LEU A 1 156 ? 6.281 18.891 23.406 1 88 156 LEU A C 1
ATOM 1223 O O . LEU A 1 156 ? 6.934 17.875 23.125 1 88 156 LEU A O 1
ATOM 1227 N N . GLU A 1 157 ? 6.699 19.875 24.156 1 87 157 GLU A N 1
ATOM 1228 C CA . GLU A 1 157 ? 8.031 19.781 24.734 1 87 157 GLU A CA 1
ATOM 1229 C C . GLU A 1 157 ? 8.133 18.609 25.703 1 87 157 GLU A C 1
ATOM 1231 O O . GLU A 1 157 ? 9.109 17.859 25.672 1 87 157 GLU A O 1
ATOM 1236 N N . LEU A 1 158 ? 7.137 18.484 26.516 1 84.69 158 LEU A N 1
ATOM 1237 C CA . LEU A 1 158 ? 7.098 17.375 27.453 1 84.69 158 LEU A CA 1
ATOM 1238 C C . LEU A 1 158 ? 6.945 16.047 26.703 1 84.69 158 LEU A C 1
ATOM 1240 O O . LEU A 1 158 ? 7.586 15.055 27.062 1 84.69 158 LEU A O 1
ATOM 1244 N N . TYR A 1 159 ? 6.133 16.125 25.75 1 84.88 159 TYR A N 1
ATOM 1245 C CA . TYR A 1 159 ? 5.84 14.938 24.938 1 84.88 159 TYR A CA 1
ATOM 1246 C C . TYR A 1 159 ? 7.098 14.414 24.25 1 84.88 159 TYR A C 1
ATOM 1248 O O . TYR A 1 159 ? 7.414 13.227 24.344 1 84.88 159 TYR A O 1
ATOM 1256 N N . TYR A 1 160 ? 7.836 15.305 23.625 1 81.25 160 TYR A N 1
ATOM 1257 C CA . TYR A 1 160 ? 9.047 14.914 22.922 1 81.25 160 TYR A CA 1
ATOM 1258 C C . TYR A 1 160 ? 10.156 14.531 23.891 1 81.25 160 TYR A C 1
ATOM 1260 O O . TYR A 1 160 ? 11.008 13.695 23.578 1 81.25 160 TYR A O 1
ATOM 1268 N N . GLY A 1 161 ? 10.117 15.07 25.031 1 82.31 161 GLY A N 1
ATOM 1269 C CA . GLY A 1 161 ? 11.102 14.789 26.062 1 82.31 161 GLY A CA 1
ATOM 1270 C C . GLY A 1 161 ? 11.008 13.383 26.609 1 82.31 161 GLY A C 1
ATOM 1271 O O . GLY A 1 161 ? 11.961 12.875 27.203 1 82.31 161 GLY A O 1
ATOM 1272 N N . THR A 1 162 ? 9.891 12.789 26.406 1 79.94 162 THR A N 1
ATOM 1273 C CA . THR A 1 162 ? 9.703 11.422 26.891 1 79.94 162 THR A CA 1
ATOM 1274 C C . THR A 1 162 ? 10.586 10.445 26.109 1 79.94 162 THR A C 1
ATOM 1276 O O . THR A 1 162 ? 10.836 9.328 26.578 1 79.94 162 THR A O 1
ATOM 1279 N N . GLY A 1 163 ? 10.969 10.805 24.875 1 76 163 GLY A N 1
ATO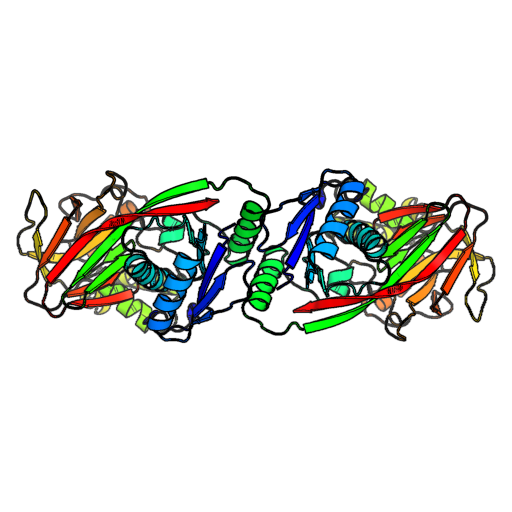M 1280 C CA . GLY A 1 163 ? 11.844 9.969 24.062 1 76 163 GLY A CA 1
ATOM 1281 C C . GLY A 1 163 ? 11.094 8.93 23.25 1 76 163 GLY A C 1
ATOM 1282 O O . GLY A 1 163 ? 11.68 8.234 22.422 1 76 163 GLY A O 1
ATOM 1283 N N . ASN A 1 164 ? 9.812 8.758 23.578 1 77.75 164 ASN A N 1
ATOM 1284 C CA . ASN A 1 164 ? 9.008 7.781 22.844 1 77.75 164 ASN A CA 1
ATOM 1285 C C . ASN A 1 164 ? 7.707 8.391 22.344 1 77.75 164 ASN A C 1
ATOM 1287 O O . ASN A 1 164 ? 6.625 8.008 22.781 1 77.75 164 ASN A O 1
ATOM 1291 N N . PRO A 1 165 ? 7.875 9.203 21.406 1 77.56 165 PRO A N 1
ATOM 1292 C CA . PRO A 1 165 ? 6.664 9.883 20.922 1 77.56 165 PRO A CA 1
ATOM 1293 C C . PRO A 1 165 ? 5.719 8.938 20.188 1 77.56 165 PRO A C 1
ATOM 1295 O O . PRO A 1 165 ? 6.113 8.305 19.203 1 77.56 165 PRO A O 1
ATOM 1298 N N . SER A 1 166 ? 4.539 8.742 20.75 1 81.38 166 SER A N 1
ATOM 1299 C CA . SER A 1 166 ? 3.439 7.945 20.203 1 81.38 166 SER A CA 1
ATOM 1300 C C . SER A 1 166 ? 2.09 8.492 20.656 1 81.38 166 SER A C 1
ATOM 1302 O O . SER A 1 166 ? 2.018 9.289 21.594 1 81.38 166 SER A O 1
ATOM 1304 N N . PRO A 1 167 ? 1.111 8.07 19.953 1 82.31 167 PRO A N 1
ATOM 1305 C CA . PRO A 1 167 ? -0.213 8.508 20.391 1 82.31 167 PRO A CA 1
ATOM 1306 C C . PRO A 1 167 ? -0.526 8.062 21.828 1 82.31 167 PRO A C 1
ATOM 1308 O O . PRO A 1 167 ? -1.156 8.805 22.578 1 82.31 167 PRO A O 1
ATOM 1311 N N . THR A 1 168 ? -0.052 6.934 22.094 1 83.38 168 THR A N 1
ATOM 1312 C CA . THR A 1 168 ? -0.281 6.414 23.438 1 83.38 168 THR A CA 1
ATOM 1313 C C . THR A 1 168 ? 0.452 7.258 24.484 1 83.38 168 THR A C 1
ATOM 1315 O O . THR A 1 168 ? -0.103 7.57 25.531 1 83.38 168 THR A O 1
ATOM 1318 N N . THR A 1 169 ? 1.702 7.605 24.172 1 83.62 169 THR A N 1
ATOM 1319 C CA . THR A 1 169 ? 2.475 8.445 25.078 1 83.62 169 THR A CA 1
ATOM 1320 C C . THR A 1 169 ? 1.807 9.805 25.266 1 83.62 169 THR A C 1
ATOM 1322 O O . THR A 1 169 ? 1.738 10.336 26.375 1 83.62 169 THR A O 1
ATOM 1325 N N . ALA A 1 170 ? 1.318 10.359 24.188 1 84.31 170 ALA A N 1
ATOM 1326 C CA . ALA A 1 170 ? 0.624 11.641 24.234 1 84.31 170 ALA A CA 1
ATOM 1327 C C . ALA A 1 170 ? -0.625 11.547 25.109 1 84.31 170 ALA A C 1
ATOM 1329 O O . ALA A 1 170 ? -0.875 12.43 25.953 1 84.31 170 ALA A O 1
ATOM 1330 N N . ALA A 1 171 ? -1.374 10.516 24.984 1 86.19 171 ALA A N 1
ATOM 1331 C CA . ALA A 1 171 ? -2.6 10.305 25.75 1 86.19 171 ALA A CA 1
ATOM 1332 C C . ALA A 1 171 ? -2.297 10.141 27.234 1 86.19 171 ALA A C 1
ATOM 1334 O O . ALA A 1 171 ? -3.004 10.695 28.078 1 86.19 171 ALA A O 1
ATOM 1335 N N . LYS A 1 172 ? -1.268 9.398 27.5 1 87.56 172 LYS A N 1
ATOM 1336 C CA . LYS A 1 172 ? -0.872 9.195 28.891 1 87.56 172 LYS A CA 1
ATOM 1337 C C . LYS A 1 172 ? -0.458 10.508 29.547 1 87.56 172 LYS A C 1
ATOM 1339 O O . LYS A 1 172 ? -0.809 10.773 30.688 1 87.56 172 LYS A O 1
ATOM 1344 N N . LEU A 1 173 ? 0.308 11.266 28.797 1 84.88 173 LEU A N 1
ATOM 1345 C CA . LEU A 1 173 ? 0.75 12.555 29.312 1 84.88 173 LEU A CA 1
ATOM 1346 C C . LEU A 1 173 ? -0.44 13.469 29.578 1 84.88 173 LEU A C 1
ATOM 1348 O O . LEU A 1 173 ? -0.492 14.133 30.625 1 84.88 173 LEU A O 1
ATOM 1352 N N . LEU A 1 174 ? -1.358 13.453 28.703 1 85.81 174 LEU A N 1
ATOM 1353 C CA . LEU A 1 174 ? -2.562 14.258 28.875 1 85.81 174 LEU A CA 1
ATOM 1354 C C . LEU A 1 174 ? -3.355 13.789 30.094 1 85.81 174 LEU A C 1
ATOM 1356 O O . LEU A 1 174 ? -3.816 14.602 30.891 1 85.81 174 LEU A O 1
ATOM 1360 N N . ALA A 1 175 ? -3.508 12.523 30.219 1 88.19 175 ALA A N 1
ATOM 1361 C CA . ALA A 1 175 ? -4.23 11.945 31.344 1 88.19 175 ALA A CA 1
ATOM 1362 C C . ALA A 1 175 ? -3.564 12.32 32.656 1 88.19 175 ALA A C 1
ATOM 1364 O O . ALA A 1 175 ? -4.246 12.656 33.625 1 88.19 175 ALA A O 1
ATOM 1365 N N . LYS A 1 176 ? -2.285 12.188 32.688 1 87.56 176 LYS A N 1
ATOM 1366 C CA . LYS A 1 176 ? -1.532 12.555 33.906 1 87.56 176 LYS A CA 1
ATOM 1367 C C . LYS A 1 176 ? -1.747 14.023 34.25 1 87.56 176 LYS A C 1
ATOM 1369 O O . LYS A 1 176 ? -1.947 14.367 35.406 1 87.56 176 LYS A O 1
ATOM 1374 N N . ALA A 1 177 ? -1.666 14.883 33.25 1 86.81 177 ALA A N 1
ATOM 1375 C CA . ALA A 1 177 ? -1.868 16.312 33.438 1 86.81 177 ALA A CA 1
ATOM 1376 C C . ALA A 1 177 ? -3.254 16.594 34.031 1 86.81 177 ALA A C 1
ATOM 1378 O O . ALA A 1 177 ? -3.395 17.375 34.969 1 86.81 177 ALA A O 1
ATOM 1379 N N . VAL A 1 178 ? -4.227 15.906 33.531 1 87.12 178 VAL A N 1
ATOM 1380 C CA . VAL A 1 178 ? -5.605 16.109 33.969 1 87.12 178 VAL A CA 1
ATOM 1381 C C . VAL A 1 178 ? -5.785 15.57 35.375 1 87.12 178 VAL A C 1
ATOM 1383 O O . VAL A 1 178 ? -6.414 16.219 36.219 1 87.12 178 VAL A O 1
ATOM 1386 N N . ALA A 1 179 ? -5.234 14.438 35.594 1 86.81 179 ALA A N 1
ATOM 1387 C CA . ALA A 1 179 ? -5.395 13.773 36.875 1 86.81 179 ALA A CA 1
ATOM 1388 C C . ALA A 1 179 ? -4.762 14.594 38 1 86.81 179 ALA A C 1
ATOM 1390 O O . ALA A 1 179 ? -5.207 14.523 39.156 1 86.81 179 ALA A O 1
ATOM 1391 N N . THR A 1 180 ? -3.809 15.375 37.75 1 86.5 180 THR A N 1
ATOM 1392 C CA . THR A 1 180 ? -3.072 16.078 38.781 1 86.5 180 THR A CA 1
ATOM 1393 C C . THR A 1 180 ? -3.551 17.531 38.875 1 86.5 180 THR A C 1
ATOM 1395 O O . THR A 1 180 ? -3.064 18.281 39.719 1 86.5 180 THR A O 1
ATOM 1398 N N . MET A 1 181 ? -4.434 17.906 38.094 1 83.12 181 MET A N 1
ATOM 1399 C CA . MET A 1 181 ? -4.887 19.281 37.969 1 83.12 181 MET A CA 1
ATOM 1400 C C . MET A 1 181 ? -5.355 19.828 39.312 1 83.12 181 MET A C 1
ATOM 1402 O O . MET A 1 181 ? -5.113 20.984 39.656 1 83.12 181 MET A O 1
ATOM 1406 N N . PRO A 1 182 ? -6.09 18.969 40.031 1 79.88 182 PRO A N 1
ATOM 1407 C CA . PRO A 1 182 ? -6.566 19.5 41.312 1 79.88 182 PRO A CA 1
ATOM 1408 C C . PRO A 1 182 ? -5.438 19.734 42.312 1 79.88 182 PRO A C 1
ATOM 1410 O O . PRO A 1 182 ? -5.637 20.406 43.312 1 79.88 182 PRO A O 1
ATOM 1413 N N . PHE A 1 183 ? -4.309 19.25 41.812 1 79.88 183 PHE A N 1
ATOM 1414 C CA . PHE A 1 183 ? -3.166 19.359 42.719 1 79.88 183 PHE A CA 1
ATOM 1415 C C . PHE A 1 183 ? -2.119 20.312 42.156 1 79.88 183 PHE A C 1
ATOM 1417 O O . PHE A 1 183 ? -2.02 20.484 40.938 1 79.88 183 PHE A O 1
ATOM 1424 N N . ASP A 1 184 ? -1.676 21.203 42.938 1 79.69 184 ASP A N 1
ATOM 1425 C CA . ASP A 1 184 ? -0.577 22.047 42.5 1 79.69 184 ASP A CA 1
ATOM 1426 C C . ASP A 1 184 ? 0.663 21.219 42.156 1 79.69 184 ASP A C 1
ATOM 1428 O O . ASP A 1 184 ? 1.562 21.078 43 1 79.69 184 ASP A O 1
ATOM 1432 N N . SER A 1 185 ? 0.644 20.672 40.938 1 84.38 185 SER A N 1
ATOM 1433 C CA . SER A 1 185 ? 1.733 19.781 40.531 1 84.38 185 SER A CA 1
ATOM 1434 C C . SER A 1 185 ? 2.711 20.5 39.594 1 84.38 185 SER A C 1
ATOM 1436 O O . SER A 1 185 ? 2.359 21.484 38.969 1 84.38 185 SER A O 1
ATOM 1438 N N . ASP A 1 186 ? 3.889 20 39.5 1 84.88 186 ASP A N 1
ATOM 1439 C CA . ASP A 1 186 ? 4.949 20.547 38.688 1 84.88 186 ASP A CA 1
ATOM 1440 C C . ASP A 1 186 ? 4.578 20.484 37.188 1 84.88 186 ASP A C 1
ATOM 1442 O O . ASP A 1 186 ? 4.824 21.438 36.438 1 84.88 186 ASP A O 1
ATOM 1446 N N . ILE A 1 187 ? 3.977 19.453 36.875 1 85.31 187 ILE A N 1
ATOM 1447 C CA . ILE A 1 187 ? 3.613 19.266 35.469 1 85.31 187 ILE A CA 1
ATOM 1448 C C . ILE A 1 187 ? 2.578 20.312 35.062 1 85.31 187 ILE A C 1
ATOM 1450 O O . ILE A 1 187 ? 2.689 20.922 34 1 85.31 187 ILE A O 1
ATOM 1454 N N . ASN A 1 188 ? 1.645 20.547 35.875 1 86.88 188 ASN A N 1
ATOM 1455 C CA . ASN A 1 188 ? 0.605 21.531 35.562 1 86.88 188 ASN A CA 1
ATOM 1456 C C . ASN A 1 188 ? 1.154 22.953 35.531 1 86.88 188 ASN A C 1
ATOM 1458 O O . ASN A 1 188 ? 0.745 23.766 34.719 1 86.88 188 ASN A O 1
ATOM 1462 N N . ARG A 1 189 ? 2.029 23.188 36.438 1 86.44 189 ARG A N 1
ATOM 1463 C CA . ARG A 1 189 ? 2.664 24.516 36.469 1 86.44 189 ARG A CA 1
ATOM 1464 C C . ARG A 1 189 ? 3.441 24.766 35.156 1 86.44 189 ARG A C 1
ATOM 1466 O O . ARG A 1 189 ? 3.432 25.875 34.625 1 86.44 189 ARG A O 1
ATOM 1473 N N . GLU A 1 190 ? 4.047 23.766 34.781 1 88.56 190 GLU A N 1
ATOM 1474 C CA . GLU A 1 190 ? 4.836 23.875 33.562 1 88.56 190 GLU A CA 1
ATOM 1475 C C . GLU A 1 190 ? 3.932 23.984 32.312 1 88.56 190 GLU A C 1
ATOM 1477 O O . GLU A 1 190 ? 4.152 24.828 31.469 1 88.56 190 GLU A O 1
ATOM 1482 N N . LEU A 1 191 ? 2.943 23.219 32.25 1 90 191 LEU A N 1
ATOM 1483 C CA . LEU A 1 191 ? 2.045 23.156 31.109 1 90 191 LEU A CA 1
ATOM 1484 C C . LEU A 1 191 ? 1.224 24.438 31 1 90 191 LEU A C 1
ATOM 1486 O O . LEU A 1 191 ? 1.006 24.938 29.891 1 90 191 LEU A O 1
ATOM 1490 N N . PHE A 1 192 ? 0.834 25 32.188 1 90.81 192 PHE A N 1
ATOM 1491 C CA . PHE A 1 192 ? -0.102 26.125 32.156 1 90.81 192 PHE A CA 1
ATOM 1492 C C . PHE A 1 192 ? 0.598 27.422 32.562 1 90.81 192 PHE A C 1
ATOM 1494 O O . PHE A 1 192 ? -0.041 28.359 33.031 1 90.81 192 PHE A O 1
ATOM 1501 N N . ARG A 1 193 ? 1.921 27.391 32.406 1 89.94 193 ARG A N 1
ATOM 1502 C CA . ARG A 1 193 ? 2.646 28.641 32.625 1 89.94 193 ARG A CA 1
ATOM 1503 C C . ARG A 1 193 ? 2.129 29.75 31.719 1 89.94 193 ARG A C 1
ATOM 1505 O O . ARG A 1 193 ? 2.195 29.641 30.5 1 89.94 193 ARG A O 1
ATOM 1512 N N . PRO A 1 194 ? 1.581 30.766 32.344 1 91.69 194 PRO A N 1
ATOM 1513 C CA . PRO A 1 194 ? 1.027 31.844 31.516 1 91.69 194 PRO A CA 1
ATOM 1514 C C . PRO A 1 194 ? 2.109 32.688 30.859 1 91.69 194 PRO A C 1
ATOM 1516 O O . PRO A 1 194 ? 3.271 32.656 31.266 1 91.69 194 PRO A O 1
ATOM 1519 N N . PHE A 1 195 ? 1.766 33.406 29.812 1 94.06 195 PHE A N 1
ATOM 1520 C CA . PHE A 1 195 ? 2.598 34.406 29.156 1 94.06 195 PHE A CA 1
ATOM 1521 C C . PHE A 1 195 ? 1.787 35.656 28.812 1 94.06 195 PHE A C 1
ATOM 1523 O O . PHE A 1 195 ? 0.587 35.562 28.547 1 94.06 195 PHE A O 1
ATOM 1530 N N . ARG A 1 196 ? 2.441 36.781 28.859 1 96.44 196 ARG A N 1
ATOM 1531 C CA . ARG A 1 196 ? 1.78 38.031 28.578 1 96.44 196 ARG A CA 1
ATOM 1532 C C . ARG A 1 196 ? 1.894 38.406 27.109 1 96.44 196 ARG A C 1
ATOM 1534 O O . ARG A 1 196 ? 2.982 38.344 26.531 1 96.44 196 ARG A O 1
ATOM 1541 N N . ALA A 1 197 ? 0.717 38.719 26.484 1 97 197 ALA A N 1
ATOM 1542 C CA . ALA A 1 197 ? 0.752 39.062 25.062 1 97 197 ALA A CA 1
ATOM 1543 C C . ALA A 1 197 ? -0.482 39.844 24.656 1 97 197 ALA A C 1
ATOM 1545 O O . ALA A 1 197 ? -1.436 39.969 25.422 1 97 197 ALA A O 1
ATOM 1546 N N . ARG A 1 198 ? -0.377 40.438 23.578 1 97.88 198 ARG A N 1
ATOM 1547 C CA . ARG A 1 198 ? -1.492 41.062 22.891 1 97.88 198 ARG A CA 1
ATOM 154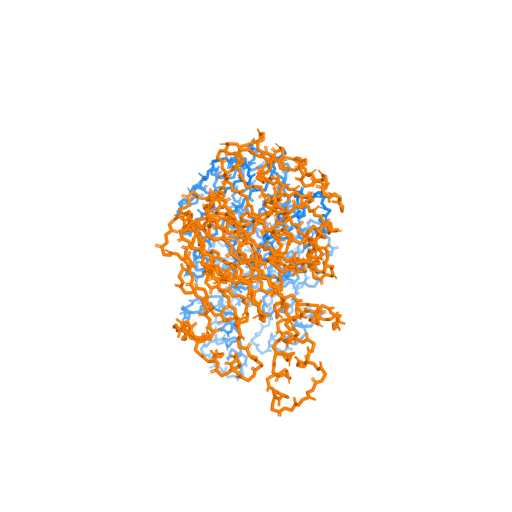8 C C . ARG A 1 198 ? -1.659 40.5 21.484 1 97.88 198 ARG A C 1
ATOM 1550 O O . ARG A 1 198 ? -0.675 40.125 20.828 1 97.88 198 ARG A O 1
ATOM 1557 N N . ILE A 1 199 ? -2.9 40.375 21.016 1 98 199 ILE A N 1
ATOM 1558 C CA . ILE A 1 199 ? -3.197 39.844 19.688 1 98 199 ILE A CA 1
ATOM 1559 C C . ILE A 1 199 ? -3.977 40.875 18.891 1 98 199 ILE A C 1
ATOM 1561 O O . ILE A 1 199 ? -5.039 41.344 19.312 1 98 199 ILE A O 1
ATOM 1565 N N . GLU A 1 200 ? -3.426 41.219 17.75 1 98.25 200 GLU A N 1
ATOM 1566 C CA . GLU A 1 200 ? -4.059 42.188 16.891 1 98.25 200 GLU A CA 1
ATOM 1567 C C . GLU A 1 200 ? -4.699 41.531 15.672 1 98.25 200 GLU A C 1
ATOM 1569 O O . GLU A 1 200 ? -4.02 40.875 14.891 1 98.25 200 GLU A O 1
ATOM 1574 N N . LEU A 1 201 ? -5.984 41.688 15.594 1 96.88 201 LEU A N 1
ATOM 1575 C CA . LEU A 1 201 ? -6.727 41.219 14.43 1 96.88 201 LEU A CA 1
ATOM 1576 C C . LEU A 1 201 ? -7.105 42.375 13.508 1 96.88 201 LEU A C 1
ATOM 1578 O O . LEU A 1 201 ? -6.727 43.531 13.766 1 96.88 201 LEU A O 1
ATOM 1582 N N . ASP A 1 202 ? -7.734 42.062 12.367 1 87.44 202 ASP A N 1
ATOM 1583 C CA . ASP A 1 202 ? -8.117 43.094 11.406 1 87.44 202 ASP A CA 1
ATOM 1584 C C . ASP A 1 202 ? -9.133 44.062 12.016 1 87.44 202 ASP A C 1
ATOM 1586 O O . ASP A 1 202 ? -9.031 45.281 11.828 1 87.44 202 ASP A O 1
ATOM 1590 N N . ASP A 1 203 ? -10.078 43.5 12.758 1 88 203 ASP A N 1
ATOM 1591 C CA . ASP A 1 203 ? -11.203 44.312 13.188 1 88 203 ASP A CA 1
ATOM 1592 C C . ASP A 1 203 ? -11.18 44.562 14.695 1 88 203 ASP A C 1
ATOM 1594 O O . ASP A 1 203 ? -11.984 45.312 15.227 1 88 203 ASP A O 1
ATOM 1598 N N . GLU A 1 204 ? -10.289 43.875 15.391 1 93.94 204 GLU A N 1
ATOM 1599 C CA . GLU A 1 204 ? -10.266 44 16.844 1 93.94 204 GLU A CA 1
ATOM 1600 C C . GLU A 1 204 ? -8.875 43.688 17.406 1 93.94 204 GLU A C 1
ATOM 1602 O O . GLU A 1 204 ? -8.016 43.156 16.703 1 93.94 204 GLU A O 1
ATOM 1607 N N . VAL A 1 205 ? -8.688 44.156 18.656 1 96.19 205 VAL A N 1
ATOM 1608 C CA . VAL A 1 205 ? -7.465 43.875 19.406 1 96.19 205 VAL A CA 1
ATOM 1609 C C . VAL A 1 205 ? -7.805 43.156 20.703 1 96.19 205 VAL A C 1
ATOM 1611 O O . VAL A 1 205 ? -8.648 43.625 21.469 1 96.19 205 VAL A O 1
ATOM 1614 N N . TRP A 1 206 ? -7.266 41.969 20.797 1 96.75 206 TRP A N 1
ATOM 1615 C CA . TRP A 1 206 ? -7.277 41.344 22.125 1 96.75 206 TRP A CA 1
ATOM 1616 C C . TRP A 1 206 ? -6.227 41.969 23.031 1 96.75 206 TRP A C 1
ATOM 1618 O O . TRP A 1 206 ? -5.023 41.75 22.844 1 96.75 206 TRP A O 1
ATOM 1628 N N . GLN A 1 207 ? -6.707 42.688 24 1 94.62 207 GLN A N 1
ATOM 1629 C CA . GLN A 1 207 ? -5.82 43.469 24.844 1 94.62 207 GLN A CA 1
ATOM 1630 C C . GLN A 1 207 ? -4.801 42.594 25.562 1 94.62 207 GLN A C 1
ATOM 1632 O O . GLN A 1 207 ? -5.039 41.406 25.766 1 94.62 207 GLN A O 1
ATOM 1637 N N . GLU A 1 208 ? -3.699 43.312 25.875 1 96.5 208 GLU A N 1
ATOM 1638 C CA . GLU A 1 208 ? -2.617 42.625 26.562 1 96.5 208 GLU A CA 1
ATOM 1639 C C . GLU A 1 208 ? -3.102 42 27.875 1 96.5 208 GLU A C 1
ATOM 1641 O O . GLU A 1 208 ? -3.713 42.688 28.688 1 96.5 208 GLU A O 1
ATOM 1646 N N . ARG A 1 209 ? -2.801 40.812 28.047 1 95.31 209 ARG A N 1
ATOM 1647 C CA . ARG A 1 209 ? -3.137 40.062 29.266 1 95.31 209 ARG A CA 1
ATOM 1648 C C . ARG A 1 209 ? -2.369 38.75 29.328 1 95.31 209 ARG A C 1
ATOM 1650 O O . ARG A 1 209 ? -1.592 38.438 28.438 1 95.31 209 ARG A O 1
ATOM 1657 N N . ASP A 1 210 ? -2.572 38.094 30.391 1 95.38 210 ASP A N 1
ATOM 1658 C CA . ASP A 1 210 ? -2.002 36.781 30.531 1 95.38 210 ASP A CA 1
ATOM 1659 C C . ASP A 1 210 ? -2.828 35.719 29.766 1 95.38 210 ASP A C 1
ATOM 1661 O O . ASP A 1 210 ? -4.051 35.688 29.906 1 95.38 210 ASP A O 1
ATOM 1665 N N . TYR A 1 211 ? -2.15 35 28.922 1 95.88 211 TYR A N 1
ATOM 1666 C CA . TYR A 1 211 ? -2.756 33.875 28.188 1 95.88 211 TYR A CA 1
ATOM 1667 C C . TYR A 1 211 ? -2.146 32.562 28.625 1 95.88 211 TYR A C 1
ATOM 1669 O O . TYR A 1 211 ? -0.974 32.5 29 1 95.88 211 TYR A O 1
ATOM 1677 N N . THR A 1 212 ? -2.955 31.547 28.578 1 95.62 212 THR A N 1
ATOM 1678 C CA . THR A 1 212 ? -2.467 30.188 28.734 1 95.62 212 THR A CA 1
ATOM 1679 C C . THR A 1 212 ? -2.053 29.594 27.375 1 95.62 212 THR A C 1
ATOM 1681 O O . THR A 1 212 ? -1.111 28.812 27.297 1 95.62 212 THR A O 1
ATOM 1684 N N . ALA A 1 213 ? -2.752 29.984 26.375 1 96.88 213 ALA A N 1
ATOM 1685 C CA . ALA A 1 213 ? -2.42 29.531 25.016 1 96.88 213 ALA A CA 1
ATOM 1686 C C . ALA A 1 213 ? -3.021 30.469 23.969 1 96.88 213 ALA A C 1
ATOM 1688 O O . ALA A 1 213 ? -4.07 31.078 24.203 1 96.88 213 ALA A O 1
ATOM 1689 N N . VAL A 1 214 ? -2.393 30.656 22.906 1 97.56 214 VAL A N 1
ATOM 1690 C CA . VAL A 1 214 ? -2.914 31.219 21.656 1 97.56 214 VAL A CA 1
ATOM 1691 C C . VAL A 1 214 ? -2.771 30.188 20.531 1 97.56 214 VAL A C 1
ATOM 1693 O O . VAL A 1 214 ? -1.68 29.656 20.297 1 97.56 214 VAL A O 1
ATOM 1696 N N . LEU A 1 215 ? -3.873 29.844 19.891 1 98.06 215 LEU A N 1
ATOM 1697 C CA . LEU A 1 215 ? -3.924 28.797 18.875 1 98.06 215 LEU A CA 1
ATOM 1698 C C . LEU A 1 215 ? -4.574 29.312 17.594 1 98.06 215 LEU A C 1
ATOM 1700 O O . LEU A 1 215 ? -5.398 30.234 17.641 1 98.06 215 LEU A O 1
ATOM 1704 N N . ALA A 1 216 ? -4.184 28.781 16.516 1 98.56 216 ALA A N 1
ATOM 1705 C CA . ALA A 1 216 ? -4.789 29.094 15.219 1 98.56 216 ALA A CA 1
ATOM 1706 C C . ALA A 1 216 ? -4.742 27.875 14.297 1 98.56 216 ALA A C 1
ATOM 1708 O O . ALA A 1 216 ? -3.768 27.125 14.305 1 98.56 216 ALA A O 1
ATOM 1709 N N . SER A 1 217 ? -5.789 27.703 13.492 1 98.5 217 SER A N 1
ATOM 1710 C CA . SER A 1 217 ? -5.789 26.531 12.633 1 98.5 217 SER A CA 1
ATOM 1711 C C . SER A 1 217 ? -6.738 26.703 11.453 1 98.5 217 SER A C 1
ATOM 1713 O O . SER A 1 217 ? -7.711 27.453 11.539 1 98.5 217 SER A O 1
ATOM 1715 N N . THR A 1 218 ? -6.422 26.031 10.43 1 98.19 218 THR A N 1
ATOM 1716 C CA . THR A 1 218 ? -7.285 25.969 9.258 1 98.19 218 THR A CA 1
ATOM 1717 C C . THR A 1 218 ? -7.938 24.594 9.141 1 98.19 218 THR A C 1
ATOM 1719 O O . THR A 1 218 ? -8.656 24.312 8.18 1 98.19 218 THR A O 1
ATOM 1722 N N . VAL A 1 219 ? -7.703 23.719 10.07 1 97.62 219 VAL A N 1
ATOM 1723 C CA . VAL A 1 219 ? -8.414 22.453 10.234 1 97.62 219 VAL A CA 1
ATOM 1724 C C . VAL A 1 219 ? -9.039 22.391 11.633 1 97.62 219 VAL A C 1
ATOM 1726 O O . VAL A 1 219 ? -8.688 23.188 12.516 1 97.62 219 VAL A O 1
ATOM 1729 N N . ASP A 1 220 ? -9.859 21.438 11.875 1 97.38 220 ASP A N 1
ATOM 1730 C CA . ASP A 1 220 ? -10.672 21.547 13.086 1 97.38 220 ASP A CA 1
ATOM 1731 C C . ASP A 1 220 ? -10.039 20.766 14.242 1 97.38 220 ASP A C 1
ATOM 1733 O O . ASP A 1 220 ? -10.508 20.844 15.375 1 97.38 220 ASP A O 1
ATOM 1737 N N . GLN A 1 221 ? -8.938 20.094 13.938 1 96.44 221 GLN A N 1
ATOM 1738 C CA . GLN A 1 221 ? -8.367 19.219 14.953 1 96.44 221 GLN A CA 1
ATOM 1739 C C . GLN A 1 221 ? -7.02 19.734 15.438 1 96.44 221 GLN A C 1
ATOM 1741 O O . GLN A 1 221 ? -6.32 20.438 14.711 1 96.44 221 GLN A O 1
ATOM 1746 N N . ILE A 1 222 ? -6.672 19.328 16.672 1 95.31 222 ILE A N 1
ATOM 1747 C CA . ILE A 1 222 ? -5.367 19.703 17.203 1 95.31 222 ILE A CA 1
ATOM 1748 C C . ILE A 1 222 ? -4.574 18.438 17.562 1 95.31 222 ILE A C 1
ATOM 1750 O O . ILE A 1 222 ? -3.379 18.516 17.844 1 95.31 222 ILE A O 1
ATOM 1754 N N . GLY A 1 223 ? -5.191 17.266 17.5 1 91.62 223 GLY A N 1
ATOM 1755 C CA . GLY A 1 223 ? -4.559 16 17.844 1 91.62 223 GLY A CA 1
ATOM 1756 C C . GLY A 1 223 ? -5.363 15.172 18.828 1 91.62 223 GLY A C 1
ATOM 1757 O O . GLY A 1 223 ? -6.184 15.711 19.578 1 91.62 223 GLY A O 1
ATOM 1758 N N . LEU A 1 224 ? -5.145 13.898 18.812 1 90.38 224 LEU A N 1
ATOM 1759 C CA . LEU A 1 224 ? -5.75 12.953 19.75 1 90.38 224 LEU A CA 1
ATOM 1760 C C . LEU A 1 224 ? -7.273 13.008 19.656 1 90.38 224 LEU A C 1
ATOM 1762 O O . LEU A 1 224 ? -7.965 12.75 20.641 1 90.38 224 LEU A O 1
ATOM 1766 N N . GLY A 1 225 ? -7.777 13.531 18.594 1 91.38 225 GLY A N 1
ATOM 1767 C CA . GLY A 1 225 ? -9.211 13.547 18.359 1 91.38 225 GLY A CA 1
ATOM 1768 C C . GLY A 1 225 ? -9.883 14.797 18.906 1 91.38 225 GLY A C 1
ATOM 1769 O O . GLY A 1 225 ? -11.109 14.938 18.812 1 91.38 225 GLY A O 1
ATOM 1770 N N . PHE A 1 226 ? -9.164 15.703 19.469 1 95 226 PHE A N 1
ATOM 1771 C CA . PHE A 1 226 ? -9.742 16.938 19.969 1 95 226 PHE A CA 1
ATOM 1772 C C . PHE A 1 226 ? -9.945 17.938 18.844 1 95 226 PHE A C 1
ATOM 1774 O O . PHE A 1 226 ? -9.078 18.109 17.984 1 95 226 PHE A O 1
ATOM 1781 N N . ARG A 1 227 ? -11.125 18.625 18.953 1 97.44 227 ARG A N 1
ATOM 1782 C CA . ARG A 1 227 ? -11.539 19.484 17.844 1 97.44 227 ARG A CA 1
ATOM 1783 C C . ARG A 1 227 ? -11.891 20.891 18.344 1 97.44 227 ARG A C 1
ATOM 1785 O O . ARG A 1 227 ? -13.031 21.328 18.203 1 97.44 227 ARG A O 1
ATOM 1792 N N . PRO A 1 228 ? -10.898 21.641 18.75 1 97.12 228 PRO A N 1
ATOM 1793 C CA . PRO A 1 228 ? -11.203 22.969 19.281 1 97.12 228 PRO A CA 1
ATOM 1794 C C . PRO A 1 228 ? -11.508 23.984 18.188 1 97.12 228 PRO A C 1
ATOM 1796 O O . PRO A 1 228 ? -12.125 25.031 18.453 1 97.12 228 PRO A O 1
ATOM 1799 N N . PHE A 1 229 ? -11.133 23.734 16.969 1 98.12 229 PHE A N 1
ATOM 1800 C CA . PHE A 1 229 ? -11.219 24.734 15.906 1 98.12 229 PHE A CA 1
ATOM 1801 C C . PHE A 1 229 ? -12.484 24.531 15.086 1 98.12 229 PHE A C 1
ATOM 1803 O O . PHE A 1 229 ? -12.414 24.328 13.875 1 98.12 229 PHE A O 1
ATOM 1810 N N . ILE A 1 230 ? -13.602 24.719 15.688 1 97.31 230 ILE A N 1
ATOM 1811 C CA . ILE A 1 230 ? -14.898 24.375 15.102 1 97.31 230 ILE A CA 1
ATOM 1812 C C . ILE A 1 230 ? -15.258 25.391 14.023 1 97.31 230 ILE A C 1
ATOM 1814 O O . ILE A 1 230 ? -16.172 25.156 13.219 1 97.31 230 ILE A O 1
ATOM 1818 N N . ARG A 1 231 ? -14.523 26.547 13.93 1 97.44 231 ARG A N 1
ATOM 1819 C CA . ARG A 1 231 ? -14.836 27.578 12.961 1 97.44 231 ARG A CA 1
ATOM 1820 C C . ARG A 1 231 ? -13.742 27.703 11.906 1 97.44 231 ARG A C 1
ATOM 1822 O O . ARG A 1 231 ? -13.625 28.734 11.234 1 97.44 231 ARG A O 1
ATOM 1829 N N . SER A 1 232 ? -12.891 26.656 11.789 1 96.94 232 SER A N 1
ATOM 1830 C CA . SER A 1 232 ? -11.734 26.688 10.898 1 96.94 232 SER A CA 1
ATOM 1831 C C . SER A 1 232 ? -12.164 26.766 9.438 1 96.94 232 SER A C 1
ATOM 1833 O O . SER A 1 232 ? -11.414 27.25 8.586 1 96.94 232 SER A O 1
ATOM 1835 N N . GLU A 1 233 ? -13.375 26.328 9.133 1 94.62 233 GLU A N 1
ATOM 1836 C CA . GLU A 1 233 ? -13.836 26.281 7.75 1 94.62 233 GLU A CA 1
ATOM 1837 C C . GLU A 1 233 ? -14.969 27.281 7.516 1 94.62 233 GLU A C 1
ATOM 1839 O O . GLU A 1 233 ? -15.695 27.172 6.523 1 94.62 233 GLU A O 1
ATOM 1844 N N . GLU A 1 234 ? -15.086 28.172 8.43 1 95.44 234 GLU A N 1
ATOM 1845 C CA . GLU A 1 234 ? -16.188 29.125 8.359 1 95.44 234 GLU A CA 1
ATOM 1846 C C . GLU A 1 234 ? -16.062 30.031 7.145 1 95.44 234 GLU A C 1
ATOM 1848 O O . GLU A 1 234 ? -17.062 30.406 6.527 1 95.44 234 GLU A O 1
ATOM 1853 N N . SER A 1 235 ? -14.836 30.453 6.805 1 94.06 235 SER A N 1
ATOM 1854 C CA . SER A 1 235 ? -14.586 31.328 5.668 1 94.06 235 SER A CA 1
ATOM 1855 C C . SER A 1 235 ? -13.266 30.969 4.98 1 94.06 235 SER A C 1
ATOM 1857 O O . SER A 1 235 ? -12.258 30.734 5.648 1 94.06 235 SER A O 1
ATOM 1859 N N . ALA A 1 236 ? -13.344 30.953 3.621 1 93.81 236 ALA A N 1
ATOM 1860 C CA . ALA A 1 236 ? -12.094 30.797 2.877 1 93.81 236 ALA A CA 1
ATOM 1861 C C . ALA A 1 236 ? -11.156 31.969 3.117 1 93.81 236 ALA A C 1
ATOM 1863 O O . ALA A 1 236 ? -11.602 33.125 3.246 1 93.81 236 ALA A O 1
ATOM 1864 N N . GLY A 1 237 ? -9.93 31.703 3.164 1 96 237 GLY A N 1
ATOM 1865 C CA . GLY A 1 237 ? -8.953 32.75 3.35 1 96 237 GLY A CA 1
ATOM 1866 C C . GLY A 1 237 ? -8.852 33.25 4.785 1 96 237 GLY A C 1
ATOM 1867 O O . GLY A 1 237 ? -8.445 34.375 5.043 1 96 237 GLY A O 1
ATOM 1868 N N . ALA A 1 238 ? -9.367 32.438 5.676 1 97.19 238 ALA A N 1
ATOM 1869 C CA . ALA A 1 238 ? -9.32 32.781 7.094 1 97.19 238 ALA A CA 1
ATOM 1870 C C . ALA A 1 238 ? -8.984 31.547 7.941 1 97.19 238 ALA A C 1
ATOM 1872 O O . ALA A 1 238 ? -8.922 30.422 7.43 1 97.19 238 ALA A O 1
ATOM 1873 N N . PHE A 1 239 ? -8.641 31.734 9.164 1 98.12 239 PHE A N 1
ATOM 1874 C CA . PHE A 1 239 ? -8.352 30.672 10.125 1 98.12 239 PHE A CA 1
ATOM 1875 C C . PHE A 1 239 ? -9.094 30.922 11.438 1 98.12 239 PHE A C 1
ATOM 1877 O O . PHE A 1 239 ? -9.594 32.031 11.672 1 98.12 239 PHE A O 1
ATOM 1884 N N . HIS A 1 240 ? -9.297 29.938 12.172 1 98.31 240 HIS A N 1
ATOM 1885 C CA . HIS A 1 240 ? -9.914 30.031 13.492 1 98.31 240 HIS A CA 1
ATOM 1886 C C . HIS A 1 240 ? -8.867 30.312 14.57 1 98.31 240 HIS A C 1
ATOM 1888 O O . HIS A 1 240 ? -7.941 29.516 14.75 1 98.31 240 HIS A O 1
ATOM 1894 N N . LEU A 1 241 ? -8.961 31.406 15.211 1 98 241 LEU A N 1
ATOM 1895 C CA . LEU A 1 241 ? -8.047 31.844 16.266 1 98 241 LEU A CA 1
ATOM 1896 C C . LEU A 1 241 ? -8.68 31.656 17.641 1 98 241 LEU A C 1
ATOM 1898 O O . LEU A 1 241 ? -9.844 32 17.844 1 98 241 LEU A O 1
ATOM 1902 N N . LEU A 1 242 ? -7.906 31.031 18.516 1 97.75 242 LEU A N 1
ATOM 1903 C CA . LEU A 1 242 ? -8.359 30.828 19.891 1 97.75 242 LEU A CA 1
ATOM 1904 C C . LEU A 1 242 ? -7.371 31.422 20.891 1 97.75 242 LEU A C 1
ATOM 1906 O O . LEU A 1 242 ? -6.156 31.266 20.719 1 97.75 242 LEU A O 1
ATOM 1910 N N . GLY A 1 243 ? -7.848 32.156 21.844 1 97.12 243 GLY A N 1
ATOM 1911 C CA . GLY A 1 243 ? -7.094 32.625 23 1 97.12 243 GLY A CA 1
ATOM 1912 C C . GLY A 1 243 ? -7.59 32.031 24.312 1 97.12 243 GLY A C 1
ATOM 1913 O O . GLY A 1 243 ? -8.727 32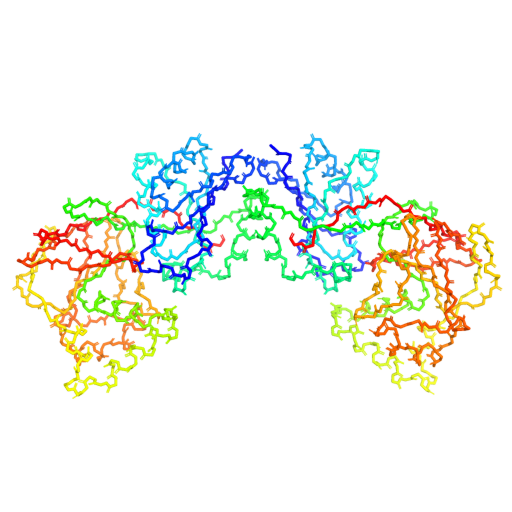.281 24.719 1 97.12 243 GLY A O 1
ATOM 1914 N N . VAL A 1 244 ? -6.75 31.25 24.922 1 96.25 244 VAL A N 1
ATOM 1915 C CA . VAL A 1 244 ? -7.102 30.609 26.188 1 96.25 244 VAL A CA 1
ATOM 1916 C C . VAL A 1 244 ? -6.598 31.453 27.359 1 96.25 244 VAL A C 1
ATOM 1918 O O . VAL A 1 244 ? -5.402 31.734 27.453 1 96.25 244 VAL A O 1
ATOM 1921 N N . THR A 1 245 ? -7.527 31.797 28.219 1 93.19 245 THR A N 1
ATOM 1922 C CA . THR A 1 245 ? -7.148 32.656 29.328 1 93.19 245 THR A CA 1
ATOM 1923 C C . THR A 1 245 ? -7.363 31.953 30.656 1 93.19 245 THR A C 1
ATOM 1925 O O . THR A 1 245 ? -6.898 32.406 31.703 1 93.19 245 THR A O 1
ATOM 1928 N N . GLU A 1 246 ? -7.988 30.797 30.672 1 91.06 246 GLU A N 1
ATOM 1929 C CA . GLU A 1 246 ? -8.266 30.047 31.891 1 91.06 246 GLU A CA 1
ATOM 1930 C C . GLU A 1 246 ? -7.078 29.188 32.281 1 91.06 246 GLU A C 1
ATOM 1932 O O . GLU A 1 246 ? -6.238 28.844 31.453 1 91.06 246 GLU A O 1
ATOM 1937 N N . GLY A 1 247 ? -7.055 28.844 33.594 1 88.19 247 GLY A N 1
ATOM 1938 C CA . GLY A 1 247 ? -6.023 27.969 34.094 1 88.19 247 GLY A CA 1
ATOM 1939 C C . GLY A 1 247 ? -6.316 26.5 33.844 1 88.19 247 GLY A C 1
ATOM 1940 O O . GLY A 1 247 ? -7.098 26.156 32.969 1 88.19 247 GLY A O 1
ATOM 1941 N N . ALA A 1 248 ? -5.625 25.672 34.562 1 87.81 248 ALA A N 1
ATOM 1942 C CA . ALA A 1 248 ? -5.629 24.234 34.344 1 87.81 248 ALA A CA 1
ATOM 1943 C C . ALA A 1 248 ? -7.031 23.656 34.5 1 87.81 248 ALA A C 1
ATOM 1945 O O . ALA A 1 248 ? -7.543 22.969 33.625 1 87.81 248 ALA A O 1
ATOM 1946 N N . VAL A 1 249 ? -7.586 23.938 35.531 1 88.69 249 VAL A N 1
ATOM 1947 C CA . VAL A 1 249 ? -8.883 23.359 35.875 1 88.69 249 VAL A CA 1
ATOM 1948 C C . VAL A 1 249 ? -9.938 23.875 34.875 1 88.69 249 VAL A C 1
ATOM 1950 O O . VAL A 1 249 ? -10.711 23.094 34.312 1 88.69 249 VAL A O 1
ATOM 1953 N N . GLY A 1 250 ? -9.977 25.188 34.719 1 88.94 250 GLY A N 1
ATOM 1954 C CA . GLY A 1 250 ? -10.93 25.766 33.781 1 88.94 250 GLY A CA 1
ATOM 1955 C C . GLY A 1 250 ? -10.82 25.203 32.375 1 88.94 250 GLY A C 1
ATOM 1956 O O . GLY A 1 250 ? -11.836 24.969 31.703 1 88.94 250 GLY A O 1
ATOM 1957 N N . THR A 1 251 ? -9.68 25.016 31.938 1 90.56 251 THR A N 1
ATOM 1958 C CA . THR A 1 251 ? -9.438 24.453 30.609 1 90.56 251 THR A CA 1
ATOM 1959 C C . THR A 1 251 ? -9.812 22.984 30.562 1 90.56 251 THR A C 1
ATOM 1961 O O . THR A 1 251 ? -10.469 22.531 29.625 1 90.56 251 THR A O 1
ATOM 1964 N N . ALA A 1 252 ? -9.453 22.172 31.578 1 89.81 252 ALA A N 1
ATOM 1965 C CA . ALA A 1 252 ? -9.719 20.734 31.609 1 89.81 252 ALA A CA 1
ATOM 1966 C C . ALA A 1 252 ? -11.219 20.453 31.594 1 89.81 252 ALA A C 1
ATOM 1968 O O . ALA A 1 252 ? -11.656 19.453 31.016 1 89.81 252 ALA A O 1
ATOM 1969 N N . LEU A 1 253 ? -11.898 21.312 32.219 1 92 253 LEU A N 1
ATOM 1970 C CA . LEU A 1 253 ? -13.344 21.141 32.312 1 92 253 LEU A CA 1
ATOM 1971 C C . LEU A 1 253 ? -13.992 21.281 30.938 1 92 253 LEU A C 1
ATOM 1973 O O . LEU A 1 253 ? -15.141 20.875 30.734 1 92 253 LEU A O 1
ATOM 1977 N N . GLN A 1 254 ? -13.258 21.812 29.969 1 94.62 254 GLN A N 1
ATOM 1978 C CA . GLN A 1 254 ? -13.812 22.016 28.641 1 94.62 254 GLN A CA 1
ATOM 1979 C C . GLN A 1 254 ? -13.406 20.875 27.703 1 94.62 254 GLN A C 1
ATOM 1981 O O . GLN A 1 254 ? -13.875 20.797 26.562 1 94.62 254 GLN A O 1
ATOM 1986 N N . LEU A 1 255 ? -12.555 19.984 28.094 1 94 255 LEU A N 1
ATOM 1987 C CA . LEU A 1 255 ? -11.984 18.938 27.25 1 94 255 LEU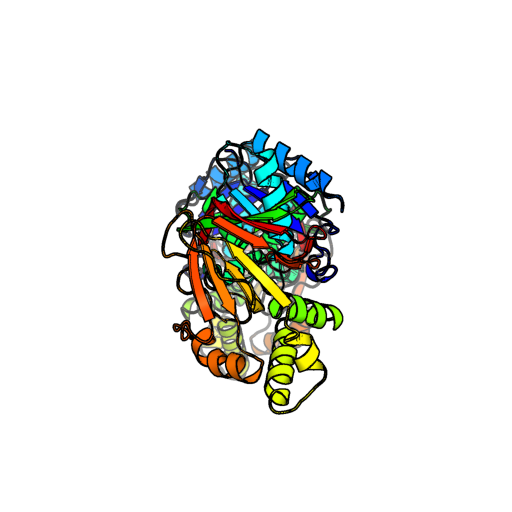 A CA 1
ATOM 1988 C C . LEU A 1 255 ? -13.078 18.047 26.656 1 94 255 LEU A C 1
ATOM 1990 O O . LEU A 1 255 ? -13.023 17.688 25.484 1 94 255 LEU A O 1
ATOM 1994 N N . PRO A 1 256 ? -14.102 17.703 27.469 1 95.62 256 PRO A N 1
ATOM 1995 C CA . PRO A 1 256 ? -15.164 16.891 26.859 1 95.62 256 PRO A CA 1
ATOM 1996 C C . PRO A 1 256 ? -15.867 17.609 25.719 1 95.62 256 PRO A C 1
ATOM 1998 O O . PRO A 1 256 ? -16.188 16.984 24.703 1 95.62 256 PRO A O 1
ATOM 2001 N N . ARG A 1 257 ? -16.078 18.922 25.875 1 95.75 257 ARG A N 1
ATOM 2002 C CA . ARG A 1 257 ? -16.688 19.719 24.812 1 95.75 257 ARG A CA 1
ATOM 2003 C C . ARG A 1 257 ? -15.781 19.781 23.594 1 95.75 257 ARG A C 1
ATOM 2005 O O . ARG A 1 257 ? -16.25 19.625 22.453 1 95.75 257 ARG A O 1
ATOM 2012 N N . ILE A 1 258 ? -14.547 19.938 23.828 1 96.38 258 ILE A N 1
ATOM 2013 C CA . ILE A 1 258 ? -13.57 20.047 22.75 1 96.38 258 ILE A CA 1
ATOM 2014 C C . ILE A 1 258 ? -13.484 18.719 22 1 96.38 258 ILE A C 1
ATOM 2016 O O . ILE A 1 258 ? -13.422 18.688 20.766 1 96.38 258 ILE A O 1
ATOM 2020 N N . ARG A 1 259 ? -13.5 17.609 22.734 1 95.44 259 ARG A N 1
ATOM 2021 C CA . ARG A 1 259 ? -13.438 16.281 22.141 1 95.44 259 ARG A CA 1
ATOM 2022 C C . ARG A 1 259 ? -14.641 16.047 21.219 1 95.44 259 ARG A C 1
ATOM 2024 O O . ARG A 1 259 ? -14.516 15.383 20.188 1 95.44 259 ARG A O 1
ATOM 2031 N N . LEU A 1 260 ? -15.742 16.625 21.562 1 95.88 260 LEU A N 1
ATOM 2032 C CA . LEU A 1 260 ? -16.984 16.406 20.828 1 95.88 260 LEU A CA 1
ATOM 2033 C C . LEU A 1 260 ? -17.172 17.469 19.766 1 95.88 260 LEU A C 1
ATOM 2035 O O . LEU A 1 260 ? -18.172 17.438 19.016 1 95.88 260 LEU A O 1
ATOM 2039 N N . GLY A 1 261 ? -16.312 18.422 19.672 1 95.5 261 GLY A N 1
ATOM 2040 C CA . GLY A 1 261 ? -16.422 19.484 18.688 1 95.5 261 GLY A CA 1
ATOM 2041 C C . GLY A 1 261 ? -17.516 20.469 19 1 95.5 261 GLY A C 1
ATOM 2042 O O . GLY A 1 261 ? -18.203 20.953 18.094 1 95.5 261 GLY A O 1
ATOM 2043 N N . LEU A 1 262 ? -17.688 20.703 20.281 1 95.44 262 LEU A N 1
ATOM 2044 C CA . LEU A 1 262 ? -18.703 21.656 20.719 1 95.44 262 LEU A CA 1
ATOM 2045 C C . LEU A 1 262 ? -18.078 23 21.062 1 95.44 262 LEU A C 1
ATOM 2047 O O . LEU A 1 262 ? -16.891 23.062 21.422 1 95.44 262 LEU A O 1
ATOM 2051 N N . PRO A 1 263 ? -18.875 24.094 20.922 1 94.75 263 PRO A N 1
ATOM 2052 C CA . PRO A 1 263 ? -18.328 25.406 21.266 1 94.75 263 PRO A CA 1
ATOM 2053 C C . PRO A 1 263 ? -17.953 25.516 22.75 1 94.75 263 PRO A C 1
ATOM 2055 O O . PRO A 1 263 ? -18.641 24.969 23.609 1 94.75 263 PRO A O 1
ATOM 2058 N N . VAL A 1 264 ? -16.906 26.188 22.922 1 95.12 264 VAL A N 1
ATOM 2059 C CA . VAL A 1 264 ? -16.453 26.516 24.281 1 95.12 264 VAL A CA 1
ATOM 2060 C C . VAL A 1 264 ? -16.875 27.938 24.625 1 95.12 264 VAL A C 1
ATOM 2062 O O . VAL A 1 264 ? -16.812 28.844 23.781 1 95.12 264 VAL A O 1
ATOM 2065 N N . PRO A 1 265 ? -17.25 28.156 25.906 1 93.62 265 PRO A N 1
ATOM 2066 C CA . PRO A 1 265 ? -17.656 29.5 26.312 1 93.62 265 PRO A CA 1
ATOM 2067 C C . PRO A 1 265 ? -16.562 30.547 26.047 1 93.62 265 PRO A C 1
ATOM 2069 O O . PRO A 1 265 ? -15.375 30.266 26.266 1 93.62 265 PRO A O 1
ATOM 2072 N N . GLU A 1 266 ? -17 31.734 25.688 1 91.75 266 GLU A N 1
ATOM 2073 C CA . GLU A 1 266 ? -16.094 32.812 25.25 1 91.75 266 GLU A CA 1
ATOM 2074 C C . GLU A 1 266 ? -15.234 33.281 26.422 1 91.75 266 GLU A C 1
ATOM 2076 O O . GLU A 1 266 ? -14.133 33.812 26.203 1 91.75 266 GLU A O 1
ATOM 2081 N N . ASP A 1 267 ? -15.734 33.125 27.609 1 89.5 267 ASP A N 1
ATOM 2082 C CA . ASP A 1 267 ? -14.969 33.562 28.766 1 89.5 267 ASP A CA 1
ATOM 2083 C C . ASP A 1 267 ? -13.805 32.625 29.047 1 89.5 267 ASP A C 1
ATOM 2085 O O . ASP A 1 267 ? -12.867 32.969 29.766 1 89.5 267 ASP A O 1
ATOM 2089 N N . VAL A 1 268 ? -13.852 31.438 28.484 1 90.75 268 VAL A N 1
ATOM 2090 C CA . VAL A 1 268 ? -12.773 30.469 28.656 1 90.75 268 VAL A CA 1
ATOM 2091 C C . VAL A 1 268 ? -11.844 30.516 27.438 1 90.75 268 VAL A C 1
ATOM 2093 O O . VAL A 1 268 ? -10.633 30.703 27.578 1 90.75 268 VAL A O 1
ATOM 2096 N N . PHE A 1 269 ? -12.445 30.375 26.266 1 94.12 269 PHE A N 1
ATOM 2097 C CA . PHE A 1 269 ? -11.719 30.484 25 1 94.12 269 PHE A CA 1
ATOM 2098 C C . PHE A 1 269 ? -12.234 31.672 24.188 1 94.12 269 PHE A C 1
ATOM 2100 O O . PHE A 1 269 ? -13.344 31.641 23.656 1 94.12 269 PHE A O 1
ATOM 2107 N N . ARG A 1 270 ? -11.422 32.688 24.156 1 95.56 270 ARG A N 1
ATOM 2108 C CA . ARG A 1 270 ? -11.758 33.688 23.172 1 95.56 270 ARG A CA 1
ATOM 2109 C C . ARG A 1 270 ? -11.633 33.125 21.75 1 95.56 270 ARG A C 1
ATOM 2111 O O . ARG A 1 270 ? -10.703 32.375 21.453 1 95.56 270 ARG A O 1
ATOM 2118 N N . SER A 1 271 ? -12.594 33.469 20.906 1 96.19 271 SER A N 1
ATOM 2119 C CA . SER A 1 271 ? -12.664 32.875 19.594 1 96.19 271 SER A CA 1
ATOM 2120 C C . SER A 1 271 ? -12.891 33.906 18.5 1 96.19 271 SER A C 1
ATOM 2122 O O . SER A 1 271 ? -13.688 34.844 18.672 1 96.19 271 SER A O 1
ATOM 2124 N N . ALA A 1 272 ? -12.117 33.844 17.422 1 96.81 272 ALA A N 1
ATOM 2125 C CA . ALA A 1 272 ? -12.305 34.719 16.266 1 96.81 272 ALA A CA 1
ATOM 2126 C C . ALA A 1 272 ? -11.891 34.031 14.969 1 96.81 272 ALA A C 1
ATOM 2128 O O . ALA A 1 272 ? -11.039 33.125 14.977 1 96.81 272 ALA A O 1
ATOM 2129 N N . VAL A 1 273 ? -12.555 34.344 13.891 1 97.25 273 VAL A N 1
ATOM 2130 C CA . VAL A 1 273 ? -12.141 33.969 12.539 1 97.25 273 VAL A CA 1
ATOM 2131 C C . VAL A 1 273 ? -11.508 35.188 11.844 1 97.25 273 VAL A C 1
ATOM 2133 O O . VAL A 1 273 ? -12.109 36.25 11.773 1 97.25 273 VAL A O 1
ATOM 2136 N N . SER A 1 274 ? -10.266 35.031 11.453 1 97.19 274 SER A N 1
ATOM 2137 C CA . SER A 1 274 ? -9.531 36.188 10.914 1 97.19 274 SER A CA 1
ATOM 2138 C C . SER A 1 274 ? -8.617 35.781 9.766 1 97.19 274 SER A C 1
ATOM 2140 O O . SER A 1 274 ? -8.188 34.625 9.695 1 97.19 274 SER A O 1
ATOM 2142 N N . ALA A 1 275 ? -8.352 36.688 8.852 1 97.44 275 ALA A N 1
ATOM 2143 C CA . ALA A 1 275 ? -7.406 36.469 7.766 1 97.44 275 ALA A CA 1
ATOM 2144 C C . ALA A 1 275 ? -5.98 36.812 8.195 1 97.44 275 ALA A C 1
ATOM 2146 O O . ALA A 1 275 ? -5.016 36.375 7.566 1 97.44 275 ALA A O 1
ATOM 2147 N N . LYS A 1 276 ? -5.895 37.562 9.258 1 98.06 276 LYS A N 1
ATOM 2148 C CA . LYS A 1 276 ? -4.59 38 9.75 1 98.06 276 LYS A CA 1
ATOM 2149 C C . LYS A 1 276 ? -4.625 38.25 11.258 1 98.06 276 LYS A C 1
ATOM 2151 O O . LYS A 1 276 ? -5.621 38.75 11.789 1 98.06 276 LYS A O 1
ATOM 2156 N N . ALA A 1 277 ? -3.598 37.906 11.922 1 98.38 277 ALA A N 1
ATOM 2157 C CA . ALA A 1 277 ? -3.402 38.156 13.344 1 98.38 277 ALA A CA 1
ATOM 2158 C C . ALA A 1 277 ? -1.928 38.406 13.656 1 98.38 277 ALA A C 1
ATOM 2160 O O . ALA A 1 277 ? -1.052 37.719 13.125 1 98.38 277 ALA A O 1
ATOM 2161 N N . VAL A 1 278 ? -1.66 39.406 14.414 1 98.5 278 VAL A N 1
ATOM 2162 C CA . VAL A 1 278 ? -0.3 39.656 14.875 1 98.5 278 VAL A CA 1
ATOM 2163 C C . VAL A 1 278 ? -0.194 39.375 16.375 1 98.5 278 VAL A C 1
ATOM 2165 O O . VAL A 1 278 ? -0.905 40 17.172 1 98.5 278 VAL A O 1
ATOM 2168 N N . PHE A 1 279 ? 0.593 38.438 16.688 1 97.38 279 PHE A N 1
ATOM 2169 C CA . PHE A 1 279 ? 0.9 38.031 18.047 1 97.38 279 PHE A CA 1
ATOM 2170 C C . PHE A 1 279 ? 2.121 38.75 18.578 1 97.38 279 PHE A C 1
ATOM 2172 O O . PHE A 1 279 ? 3.223 38.625 18.047 1 97.38 279 PHE A O 1
ATOM 2179 N N . VAL A 1 280 ? 1.955 39.531 19.672 1 97.81 280 VAL A N 1
ATOM 2180 C CA . VAL A 1 280 ? 3.039 40.375 20.188 1 97.81 280 VAL A CA 1
ATOM 2181 C C . VAL A 1 280 ? 3.254 40.094 21.672 1 97.81 280 VAL A C 1
ATOM 2183 O O . VAL A 1 280 ? 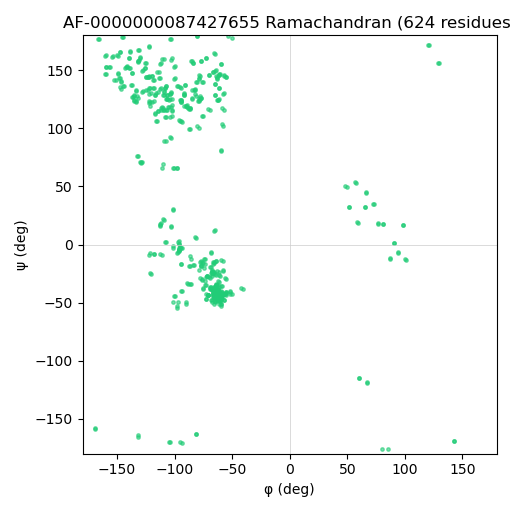2.299 40.062 22.453 1 97.81 280 VAL A O 1
ATOM 2186 N N . SER A 1 281 ? 4.469 39.906 22 1 96.94 281 SER A N 1
ATOM 2187 C CA . SER A 1 281 ? 4.895 39.688 23.391 1 96.94 281 SER A CA 1
ATOM 2188 C C . SER A 1 281 ? 6.223 40.375 23.672 1 96.94 281 SER A C 1
ATOM 2190 O O . SER A 1 281 ? 7.031 40.594 22.766 1 96.94 281 SER A O 1
ATOM 2192 N N . ASP A 1 282 ? 6.445 40.75 24.953 1 95.19 282 ASP A N 1
ATOM 2193 C CA . ASP A 1 282 ? 7.723 41.344 25.344 1 95.19 282 ASP A CA 1
ATOM 2194 C C . ASP A 1 282 ? 8.797 40.281 25.5 1 95.19 282 ASP A C 1
ATOM 2196 O O . ASP A 1 282 ? 9.984 40.594 25.562 1 95.19 282 ASP A O 1
ATOM 2200 N N . GLU A 1 283 ? 8.398 39.062 25.578 1 95.38 283 GLU A N 1
ATOM 2201 C CA . GLU A 1 283 ? 9.289 37.906 25.688 1 95.38 283 GLU A CA 1
ATOM 2202 C C . GLU A 1 283 ? 9.273 37.062 24.422 1 95.38 283 GLU A C 1
ATOM 2204 O O . GLU A 1 283 ? 8.352 37.156 23.609 1 95.38 283 GLU A O 1
ATOM 2209 N N . PRO A 1 284 ? 10.344 36.25 24.266 1 96.31 284 PRO A N 1
ATOM 2210 C CA . PRO A 1 284 ? 10.328 35.344 23.109 1 96.31 284 PRO A CA 1
ATOM 2211 C C . PRO A 1 284 ? 9.086 34.469 23.078 1 96.31 284 PRO A C 1
ATOM 2213 O O . PRO A 1 284 ? 8.602 34.031 24.141 1 96.31 284 PRO A O 1
ATOM 2216 N N . ILE A 1 285 ? 8.602 34.219 21.906 1 95.88 285 ILE A N 1
ATOM 2217 C CA . ILE A 1 285 ? 7.402 33.375 21.719 1 95.88 285 ILE A CA 1
ATOM 2218 C C . ILE A 1 285 ? 7.801 31.984 21.25 1 95.88 285 ILE A C 1
ATOM 2220 O O . ILE A 1 285 ? 8.281 31.812 20.125 1 95.88 285 ILE A O 1
ATOM 2224 N N . ALA A 1 286 ? 7.637 31 22.109 1 95.38 286 ALA A N 1
ATOM 2225 C CA . ALA A 1 286 ? 7.746 29.609 21.688 1 95.38 286 ALA A CA 1
ATOM 2226 C C . ALA A 1 286 ? 6.449 29.125 21.047 1 95.38 286 ALA A C 1
ATOM 2228 O O . ALA A 1 286 ? 5.363 29.328 21.594 1 95.38 286 ALA A O 1
ATOM 2229 N N . TYR A 1 287 ? 6.578 28.547 19.828 1 96.31 287 TYR A N 1
ATOM 2230 C CA . TYR A 1 287 ? 5.371 28.109 19.156 1 96.31 287 TYR A CA 1
ATOM 2231 C C . TYR A 1 287 ? 5.641 26.859 18.312 1 96.31 287 TYR A C 1
ATOM 2233 O O . TYR A 1 287 ? 6.797 26.469 18.141 1 96.31 287 TYR A O 1
ATOM 2241 N N . THR A 1 288 ? 4.574 26.188 17.891 1 95.31 288 THR A N 1
ATOM 2242 C CA . THR A 1 288 ? 4.664 25.016 17.031 1 95.31 288 THR A CA 1
ATOM 2243 C C . THR A 1 288 ? 3.828 25.203 15.766 1 95.31 288 THR A C 1
ATOM 2245 O O . THR A 1 288 ? 2.812 25.906 15.781 1 95.31 288 THR A O 1
ATOM 2248 N N . ILE A 1 289 ? 4.32 24.703 14.719 1 95.94 289 ILE A N 1
ATOM 2249 C CA . ILE A 1 289 ? 3.555 24.547 13.492 1 95.94 289 ILE A CA 1
ATOM 2250 C C . ILE A 1 289 ? 3.426 23.062 13.148 1 95.94 289 ILE A C 1
ATOM 2252 O O . ILE A 1 289 ? 4.418 22.391 12.844 1 95.94 289 ILE A O 1
ATOM 2256 N N . ASP A 1 290 ? 2.25 22.562 13.227 1 93.75 290 ASP A N 1
ATOM 2257 C CA . ASP A 1 290 ? 1.971 21.156 12.945 1 93.75 290 ASP A CA 1
ATOM 2258 C C . ASP A 1 290 ? 2.9 20.234 13.734 1 93.75 290 ASP A C 1
ATOM 2260 O O . ASP A 1 290 ? 3.402 19.25 13.203 1 93.75 290 ASP A O 1
ATOM 2264 N N . GLY A 1 291 ? 3.271 20.625 14.852 1 89.44 291 GLY A N 1
ATOM 2265 C CA . GLY A 1 291 ? 4.078 19.797 15.742 1 89.44 291 GLY A CA 1
ATOM 2266 C C . GLY A 1 291 ? 5.547 20.172 15.727 1 89.44 291 GLY A C 1
ATOM 2267 O O . GLY A 1 291 ? 6.316 19.734 16.578 1 89.44 291 GLY A O 1
ATOM 2268 N N . ASP A 1 292 ? 5.98 20.938 14.82 1 89.25 292 ASP A N 1
ATOM 2269 C CA . ASP A 1 292 ? 7.367 21.406 14.734 1 89.25 292 ASP A CA 1
ATOM 2270 C C . ASP A 1 292 ? 7.598 22.625 15.625 1 89.25 292 ASP A C 1
ATOM 2272 O O . ASP A 1 292 ? 6.832 23.578 15.578 1 89.25 292 ASP A O 1
ATOM 2276 N N . MET A 1 293 ? 8.664 22.578 16.359 1 91.19 293 MET A N 1
ATOM 2277 C CA . MET A 1 293 ? 8.906 23.594 17.375 1 91.19 293 MET A CA 1
ATOM 2278 C C . MET A 1 293 ? 9.727 24.75 16.781 1 91.19 293 MET A C 1
ATOM 2280 O O . MET A 1 293 ? 10.688 24.516 16.047 1 91.19 293 MET A O 1
ATOM 2284 N N . HIS A 1 294 ? 9.273 25.969 17.156 1 93.38 294 HIS A N 1
ATOM 2285 C CA . HIS A 1 294 ? 9.945 27.203 16.75 1 93.38 294 HIS A CA 1
ATOM 2286 C C . HIS A 1 294 ? 9.984 28.219 17.891 1 93.38 294 HIS A C 1
ATOM 2288 O O . HIS A 1 294 ? 9.242 28.078 18.859 1 93.38 294 HIS A O 1
ATOM 2294 N N . VAL A 1 295 ? 10.922 29.203 17.75 1 95.88 295 VAL A N 1
ATOM 2295 C CA . VAL A 1 295 ? 11 30.312 18.703 1 95.88 295 VAL A CA 1
ATOM 2296 C C . VAL A 1 295 ? 11.172 31.625 17.953 1 95.88 295 VAL A C 1
ATOM 2298 O O . VAL A 1 295 ? 12.039 31.75 17.094 1 95.88 295 VAL A O 1
ATOM 2301 N N . ALA A 1 296 ? 10.258 32.562 18.219 1 97.62 296 ALA A N 1
ATOM 2302 C CA . ALA A 1 296 ? 10.43 33.938 17.75 1 97.62 296 ALA A CA 1
ATOM 2303 C C . ALA A 1 296 ? 11.078 34.812 18.828 1 97.62 296 ALA A C 1
ATOM 2305 O O . ALA A 1 296 ? 10.406 35.25 19.75 1 97.62 296 ALA A O 1
ATOM 2306 N N . ASP A 1 297 ? 12.305 35.125 18.641 1 97.25 297 ASP A N 1
ATOM 2307 C CA . ASP A 1 297 ? 13.062 35.906 19.625 1 97.25 297 ASP A CA 1
ATOM 2308 C C . ASP A 1 297 ? 12.602 37.375 19.656 1 97.25 297 ASP A C 1
ATOM 2310 O O . ASP A 1 297 ? 12.695 38.031 20.672 1 97.25 297 ASP A O 1
ATOM 2314 N N . SER A 1 298 ? 12.102 37.844 18.578 1 96.94 298 SER A N 1
ATOM 2315 C CA . SER A 1 298 ? 11.656 39.219 18.438 1 96.94 298 SER A CA 1
ATOM 2316 C C . SER A 1 298 ? 10.422 39.5 19.297 1 96.94 298 SER A C 1
ATOM 2318 O O . SER A 1 298 ? 10.062 40.656 19.531 1 96.94 298 SER A O 1
ATOM 2320 N N . GLY A 1 299 ? 9.695 38.406 19.625 1 97.25 299 GLY A N 1
ATOM 2321 C CA . GLY A 1 299 ? 8.445 38.562 20.359 1 97.25 299 GLY A CA 1
ATOM 2322 C C . GLY A 1 299 ? 7.277 38.938 19.453 1 97.25 299 GLY A C 1
ATOM 2323 O O . GLY A 1 299 ? 6.266 39.438 19.938 1 97.25 299 GLY A O 1
ATOM 2324 N N . GLU A 1 300 ? 7.48 38.719 18.219 1 98.31 300 GLU A N 1
ATOM 2325 C CA . GLU A 1 300 ? 6.422 39 17.266 1 98.31 300 GLU A CA 1
ATOM 2326 C C . GLU A 1 300 ? 6.258 37.875 16.234 1 98.31 300 GLU A C 1
ATOM 2328 O O . GLU A 1 300 ? 7.238 37.406 15.656 1 98.31 300 GLU A O 1
ATOM 2333 N N . VAL A 1 301 ? 4.977 37.406 16.094 1 98.56 301 VAL A N 1
ATOM 2334 C CA . VAL A 1 301 ? 4.621 36.406 15.102 1 98.56 301 VAL A CA 1
ATOM 2335 C C . VAL A 1 301 ? 3.373 36.844 14.344 1 98.56 301 VAL A C 1
ATOM 2337 O O . VAL A 1 301 ? 2.363 37.219 14.953 1 98.56 301 VAL A O 1
ATOM 2340 N N . THR A 1 302 ? 3.445 36.844 13.07 1 98.75 302 THR A N 1
ATOM 2341 C CA . THR A 1 302 ? 2.297 37.188 12.242 1 98.75 302 THR A CA 1
ATOM 2342 C C . THR A 1 302 ? 1.677 35.938 11.633 1 98.75 302 THR A C 1
ATOM 2344 O O . THR A 1 302 ? 2.379 35.125 11.031 1 98.75 302 THR A O 1
ATOM 2347 N N . LEU A 1 303 ? 0.402 35.75 11.852 1 98.56 303 LEU A N 1
ATOM 2348 C CA . LEU A 1 303 ? -0.381 34.688 11.25 1 98.56 303 LEU A CA 1
ATOM 2349 C C . LEU A 1 303 ? -1.258 35.219 10.125 1 98.56 303 LEU A C 1
ATOM 2351 O O . LEU A 1 303 ? -1.959 36.219 10.297 1 98.56 303 LEU A O 1
ATOM 2355 N N . GLU A 1 304 ? -1.215 34.594 8.977 1 98.31 304 GLU A N 1
ATOM 2356 C CA . GLU A 1 304 ? -2.055 34.969 7.836 1 98.31 304 GLU A CA 1
ATOM 2357 C C . GLU A 1 304 ? -2.574 33.719 7.117 1 98.31 304 GLU A C 1
ATOM 2359 O O . GLU A 1 304 ? -1.952 32.656 7.172 1 98.31 304 GLU A O 1
ATOM 2364 N N . ALA A 1 305 ? -3.711 33.938 6.523 1 97.12 305 ALA A N 1
ATOM 2365 C CA . ALA A 1 305 ? -4.156 32.875 5.629 1 97.12 305 ALA A CA 1
ATOM 2366 C C . ALA A 1 305 ? -3.182 32.688 4.469 1 97.12 305 ALA A C 1
ATOM 2368 O O . ALA A 1 305 ? -2.781 33.656 3.824 1 97.12 305 ALA A O 1
ATOM 2369 N N . GLY A 1 306 ? -2.695 31.484 4.301 1 95.56 306 GLY A N 1
ATOM 2370 C CA . GLY A 1 306 ? -1.777 31.156 3.219 1 95.56 306 GLY A CA 1
ATOM 2371 C C . GLY A 1 306 ? -2.475 30.609 1.99 1 95.56 306 GLY A C 1
ATOM 2372 O O . GLY A 1 306 ? -3.695 30.703 1.863 1 95.56 306 GLY A O 1
ATOM 2373 N N . PRO A 1 307 ? -1.688 30.141 1.093 1 95.62 307 PRO A N 1
ATOM 2374 C CA . PRO A 1 307 ? -2.27 29.594 -0.134 1 95.62 307 PRO A CA 1
ATOM 2375 C C . PRO A 1 307 ? -3.203 28.422 0.13 1 95.62 307 PRO A C 1
ATOM 2377 O O . PRO A 1 307 ? -2.973 27.641 1.062 1 95.62 307 PRO A O 1
ATOM 2380 N N . ARG A 1 308 ? -4.207 28.391 -0.741 1 95.69 308 ARG A N 1
ATOM 2381 C CA . ARG A 1 308 ? -5.16 27.297 -0.679 1 95.69 308 ARG A CA 1
ATOM 2382 C C . ARG A 1 308 ? -4.617 26.062 -1.402 1 95.69 308 ARG A C 1
ATOM 2384 O O . ARG A 1 308 ? -4.059 26.172 -2.496 1 95.69 308 ARG A O 1
ATOM 2391 N N . VAL A 1 309 ? -4.734 24.875 -0.723 1 96.19 309 VAL A N 1
ATOM 2392 C CA . VAL A 1 309 ? -4.266 23.641 -1.333 1 96.19 309 VAL A CA 1
ATOM 2393 C C . VAL A 1 309 ? -5.434 22.672 -1.51 1 96.19 309 VAL A C 1
ATOM 2395 O O . VAL A 1 309 ? -6.352 22.641 -0.687 1 96.19 309 VAL A O 1
ATOM 2398 N N . GLU A 1 310 ? -5.406 21.984 -2.621 1 97.5 310 GLU A N 1
ATOM 2399 C CA . GLU A 1 310 ? -6.344 20.891 -2.857 1 97.5 310 GLU A CA 1
ATOM 2400 C C . GLU A 1 310 ? -5.785 19.562 -2.35 1 97.5 310 GLU A C 1
ATOM 2402 O O . GLU A 1 310 ? -4.727 19.109 -2.799 1 97.5 310 GLU A O 1
ATOM 2407 N N . ILE A 1 311 ? -6.496 18.922 -1.369 1 97.94 311 ILE A N 1
ATOM 2408 C CA . ILE A 1 311 ? -5.992 17.703 -0.721 1 97.94 311 ILE A CA 1
ATOM 2409 C C . ILE A 1 311 ? -6.816 16.5 -1.166 1 97.94 311 ILE A C 1
ATOM 2411 O O . ILE A 1 311 ? -8.047 16.531 -1.125 1 97.94 311 ILE A O 1
ATOM 2415 N N . ILE A 1 312 ? -6.18 15.406 -1.563 1 98.06 312 ILE A N 1
ATOM 2416 C CA . ILE A 1 312 ? -6.84 14.172 -1.956 1 98.06 312 ILE A CA 1
ATOM 2417 C C . ILE A 1 312 ? -7.277 13.398 -0.711 1 98.06 312 ILE A C 1
ATOM 2419 O O . ILE A 1 312 ? -6.457 13.109 0.164 1 98.06 312 ILE A O 1
ATOM 2423 N N . ILE A 1 313 ? -8.516 13.086 -0.635 1 96.38 313 ILE A N 1
ATOM 2424 C CA . ILE A 1 313 ? -9.078 12.391 0.52 1 96.38 313 ILE A CA 1
ATOM 2425 C C . ILE A 1 313 ? -9.227 10.906 0.208 1 96.38 313 ILE A C 1
ATOM 2427 O O . ILE A 1 313 ? -9.086 10.062 1.095 1 96.38 313 ILE A O 1
ATOM 2431 N N . LYS A 1 314 ? -9.766 10.602 -1.085 1 90.31 314 LYS A N 1
ATOM 2432 C CA . LYS A 1 314 ? -9.977 9.219 -1.519 1 90.31 314 LYS A CA 1
ATOM 2433 C C . LYS A 1 314 ? -9.688 9.062 -3.008 1 90.31 314 LYS A C 1
ATOM 2435 O O . LYS A 1 314 ? -9.844 10.008 -3.781 1 90.31 314 LYS A O 1
ATOM 2440 N N . MET B 1 1 ? 13.359 5.535 -18.328 1 54.97 1 MET B N 1
ATOM 2441 C CA . MET B 1 1 ? 13.531 4.152 -17.891 1 54.97 1 MET B CA 1
ATOM 2442 C C . MET B 1 1 ? 12.227 3.373 -18.016 1 54.97 1 MET B C 1
ATOM 2444 O O . MET B 1 1 ? 11.141 3.949 -17.922 1 54.97 1 MET B O 1
ATOM 2448 N N . PRO B 1 2 ? 12.375 2.158 -18.562 1 64.19 2 PRO B N 1
ATOM 2449 C CA . PRO B 1 2 ? 11.227 1.477 -19.172 1 64.19 2 PRO B CA 1
ATOM 2450 C C . PRO B 1 2 ? 10.094 1.242 -18.172 1 64.19 2 PRO B C 1
ATOM 2452 O O . PRO B 1 2 ? 8.93 1.107 -18.562 1 64.19 2 PRO B O 1
ATOM 2455 N N . GLY B 1 3 ? 10.242 1.38 -16.906 1 83.38 3 GLY B N 1
ATOM 2456 C CA . GLY B 1 3 ? 9.211 1.594 -15.898 1 83.38 3 GLY B CA 1
ATOM 2457 C C . GLY B 1 3 ? 8.578 0.305 -15.406 1 83.38 3 GLY B C 1
ATOM 2458 O O . GLY B 1 3 ? 9.055 -0.787 -15.734 1 83.38 3 GLY B O 1
ATOM 2459 N N . ILE B 1 4 ? 7.562 0.38 -14.531 1 90.19 4 ILE B N 1
ATOM 2460 C CA . ILE B 1 4 ? 6.781 -0.701 -13.938 1 90.19 4 ILE B CA 1
ATOM 2461 C C . ILE B 1 4 ? 5.43 -0.808 -14.648 1 90.19 4 ILE B C 1
ATOM 2463 O O . ILE B 1 4 ? 4.672 0.162 -14.695 1 90.19 4 ILE B O 1
ATOM 2467 N N . GLY B 1 5 ? 5.219 -1.984 -15.344 1 90.62 5 GLY B N 1
ATOM 2468 C CA . GLY B 1 5 ? 3.889 -2.303 -15.836 1 90.62 5 GLY B CA 1
ATOM 2469 C C . GLY B 1 5 ? 3.07 -3.127 -14.859 1 90.62 5 GLY B C 1
ATOM 2470 O O . GLY B 1 5 ? 3.562 -4.113 -14.305 1 90.62 5 GLY B O 1
ATOM 2471 N N . ILE B 1 6 ? 1.853 -2.68 -14.602 1 89.19 6 ILE B N 1
ATOM 2472 C CA . ILE B 1 6 ? 1.006 -3.352 -13.625 1 89.19 6 ILE B CA 1
ATOM 2473 C C . ILE B 1 6 ? -0.243 -3.9 -14.312 1 89.19 6 ILE B C 1
ATOM 2475 O O . ILE B 1 6 ? -0.87 -3.209 -15.117 1 89.19 6 ILE B O 1
ATOM 2479 N N . ILE B 1 7 ? -0.507 -5.16 -14.086 1 87.88 7 ILE B N 1
ATOM 2480 C CA . ILE B 1 7 ? -1.772 -5.777 -14.469 1 87.88 7 ILE B CA 1
ATOM 2481 C C . ILE B 1 7 ? -2.584 -6.105 -13.219 1 87.88 7 ILE B C 1
ATOM 2483 O O . ILE B 1 7 ? -2.121 -6.848 -12.344 1 87.88 7 ILE B O 1
ATOM 2487 N N . SER B 1 8 ? -3.697 -5.477 -13.078 1 81.31 8 SER B N 1
ATOM 2488 C CA . SER B 1 8 ? -4.523 -5.672 -11.891 1 81.31 8 SER B CA 1
ATOM 2489 C C . SER B 1 8 ? -5.887 -6.258 -12.25 1 81.31 8 SER B C 1
ATOM 2491 O O . SER B 1 8 ? -6.469 -5.895 -13.273 1 81.31 8 SER B O 1
ATOM 2493 N N . ASN B 1 9 ? -6.207 -7.238 -11.422 1 73.25 9 ASN B N 1
ATOM 2494 C CA . ASN B 1 9 ? -7.562 -7.773 -11.508 1 73.25 9 ASN B CA 1
ATOM 2495 C C . ASN B 1 9 ? -8.398 -7.383 -10.297 1 73.25 9 ASN B C 1
ATOM 2497 O O . ASN B 1 9 ? -8.352 -8.055 -9.266 1 73.25 9 ASN B O 1
ATOM 2501 N N . PRO B 1 10 ? -9.102 -6.23 -10.297 1 57.62 10 PRO B N 1
ATOM 2502 C CA . PRO B 1 10 ? -9.852 -5.758 -9.133 1 57.62 10 PRO B CA 1
ATOM 2503 C C . PRO B 1 10 ? -10.875 -6.777 -8.633 1 57.62 10 PRO B C 1
ATOM 2505 O O . PRO B 1 10 ? -11.273 -6.734 -7.465 1 57.62 10 PRO B O 1
ATOM 2508 N N . HIS B 1 11 ? -11.383 -7.586 -9.5 1 58.5 11 HIS B N 1
ATOM 2509 C CA . HIS B 1 11 ? -12.43 -8.516 -9.102 1 58.5 11 HIS B CA 1
ATOM 2510 C C . HIS B 1 11 ? -11.875 -9.922 -8.898 1 58.5 11 HIS B C 1
ATOM 2512 O O . HIS B 1 11 ? -12.578 -10.906 -9.141 1 58.5 11 HIS B O 1
ATOM 2518 N N . SER B 1 12 ? -10.664 -10.023 -8.516 1 57.22 12 SER B N 1
ATOM 2519 C CA . SER B 1 12 ? -10.016 -11.328 -8.398 1 57.22 12 SER B CA 1
ATOM 2520 C C . SER B 1 12 ? -10.773 -12.242 -7.445 1 57.22 12 SER B C 1
ATOM 2522 O O . SER B 1 12 ? -10.727 -13.461 -7.582 1 57.22 12 SER B O 1
ATOM 2524 N N . ARG B 1 13 ? -11.578 -11.766 -6.5 1 54.78 13 ARG B N 1
ATOM 2525 C CA . ARG B 1 13 ? -12.242 -12.625 -5.523 1 54.78 13 ARG B CA 1
ATOM 2526 C C . ARG B 1 13 ? -13.547 -13.172 -6.082 1 54.78 13 ARG B C 1
ATOM 2528 O O . ARG B 1 13 ? -14.125 -14.109 -5.523 1 54.78 13 ARG B O 1
ATOM 2535 N N . ARG B 1 14 ? -14.109 -12.734 -7.152 1 49.22 14 ARG B N 1
ATOM 2536 C CA . ARG B 1 14 ? -15.469 -13.141 -7.488 1 49.22 14 ARG B CA 1
ATOM 2537 C C . ARG B 1 14 ? -15.469 -14.305 -8.469 1 49.22 14 ARG B C 1
ATOM 2539 O O . ARG B 1 14 ? -16.312 -15.195 -8.391 1 49.22 14 ARG B O 1
ATOM 2546 N N . ASN B 1 15 ? -14.695 -14.234 -9.594 1 47.47 15 ASN B N 1
ATOM 2547 C CA . ASN B 1 15 ? -14.789 -15.273 -10.617 1 47.47 15 ASN B CA 1
ATOM 2548 C C . ASN B 1 15 ? -13.523 -16.125 -10.672 1 47.47 15 ASN B C 1
ATOM 2550 O O . ASN B 1 15 ? -12.867 -16.188 -11.711 1 47.47 15 ASN B O 1
ATOM 2554 N N . ARG B 1 16 ? -13.344 -16.812 -9.594 1 53.66 16 ARG B N 1
ATOM 2555 C CA . ARG B 1 16 ? -12.094 -17.531 -9.359 1 53.66 16 ARG B CA 1
ATOM 2556 C C . ARG B 1 16 ? -12.008 -18.781 -10.227 1 53.66 16 ARG B C 1
ATOM 2558 O O . ARG B 1 16 ? -10.914 -19.25 -10.547 1 53.66 16 ARG B O 1
ATOM 2565 N N . ARG B 1 17 ? -13.289 -19.141 -10.648 1 50.97 17 ARG B N 1
ATOM 2566 C CA . ARG B 1 17 ? -13.352 -20.359 -11.453 1 50.97 17 ARG B CA 1
ATOM 2567 C C . ARG B 1 17 ? -12.867 -20.094 -12.875 1 50.97 17 ARG B C 1
ATOM 2569 O O . ARG B 1 17 ? -12.352 -20.984 -13.539 1 50.97 17 ARG B O 1
ATOM 2576 N N . HIS B 1 18 ? -13.086 -18.875 -13.297 1 54.31 18 HIS B N 1
ATOM 2577 C CA . HIS B 1 18 ? -12.75 -18.516 -14.672 1 54.31 18 HIS B CA 1
ATOM 2578 C C . HIS B 1 18 ? -11.984 -17.203 -14.734 1 54.31 18 HIS B C 1
ATOM 2580 O O . HIS B 1 18 ? -12.508 -16.203 -15.227 1 54.31 18 HIS B O 1
ATOM 2586 N N . PRO B 1 19 ? -10.734 -17.25 -14.398 1 52.22 19 PRO B N 1
ATOM 2587 C CA . PRO B 1 19 ? -9.953 -16.016 -14.336 1 52.22 19 PRO B CA 1
ATOM 2588 C C . PRO B 1 19 ? -9.82 -15.328 -15.695 1 52.22 19 PRO B C 1
ATOM 2590 O O . PRO B 1 19 ? -9.586 -14.117 -15.766 1 52.22 19 PRO B O 1
ATOM 2593 N N . GLU B 1 20 ? -9.984 -16.141 -16.781 1 51.06 20 GLU B N 1
ATOM 2594 C CA . GLU B 1 20 ? -9.883 -15.562 -18.125 1 51.06 20 GLU B CA 1
ATOM 2595 C C . GLU B 1 20 ? -10.992 -14.547 -18.375 1 51.06 20 GLU B C 1
ATOM 2597 O O . GLU B 1 20 ? -10.875 -13.703 -19.266 1 51.06 20 GLU B O 1
ATOM 2602 N N . GLN B 1 21 ? -11.969 -14.57 -17.531 1 50.84 21 GLN B N 1
ATOM 2603 C CA . GLN B 1 21 ? -13.125 -13.703 -17.766 1 50.84 21 GLN B CA 1
ATOM 2604 C C . GLN B 1 21 ? -13.078 -12.484 -16.844 1 50.84 21 GLN B C 1
ATOM 2606 O O . GLN B 1 21 ? -14.016 -11.68 -16.828 1 50.84 21 GLN B O 1
ATOM 2611 N N . MET B 1 22 ? -11.945 -12.312 -16.297 1 56.66 22 MET B N 1
ATOM 2612 C CA . MET B 1 22 ? -11.93 -11.273 -15.273 1 56.66 22 MET B CA 1
ATOM 2613 C C . MET B 1 22 ? -11.422 -9.953 -15.844 1 56.66 22 MET B C 1
ATOM 2615 O O . MET B 1 22 ? -10.523 -9.945 -16.688 1 56.66 22 MET B O 1
ATOM 2619 N N . ARG B 1 23 ? -12.156 -8.914 -15.445 1 59.59 23 ARG B N 1
ATOM 2620 C CA . ARG B 1 23 ? -11.719 -7.574 -15.812 1 59.59 23 ARG B CA 1
ATOM 2621 C C . ARG B 1 23 ? -10.359 -7.262 -15.195 1 59.59 23 ARG B C 1
ATOM 2623 O O . ARG B 1 23 ? -10.094 -7.609 -14.039 1 59.59 23 ARG B O 1
ATOM 2630 N N . ARG B 1 24 ? -9.469 -6.883 -16.234 1 68.12 24 ARG B N 1
ATOM 2631 C CA . ARG B 1 24 ? -8.133 -6.516 -15.773 1 68.12 24 ARG B CA 1
ATOM 2632 C C . ARG B 1 24 ? -7.797 -5.078 -16.156 1 68.12 24 ARG B C 1
ATOM 2634 O O . ARG B 1 24 ? -8.383 -4.527 -17.078 1 68.12 24 ARG B O 1
ATOM 2641 N N . LEU B 1 25 ? -7.082 -4.465 -15.297 1 73.19 25 LEU B N 1
ATOM 2642 C CA . LEU B 1 25 ? -6.531 -3.141 -15.578 1 73.19 25 LEU B CA 1
ATOM 2643 C C . LEU B 1 25 ? -5.02 -3.209 -15.758 1 73.19 25 LEU B C 1
ATOM 2645 O O . LEU B 1 25 ? -4.332 -3.939 -15.039 1 73.19 25 LEU B O 1
ATOM 2649 N N . ALA B 1 26 ? -4.621 -2.596 -16.938 1 77.19 26 ALA B N 1
ATOM 2650 C CA . ALA B 1 26 ? -3.186 -2.555 -17.203 1 77.19 26 ALA B CA 1
ATOM 2651 C C . ALA B 1 26 ? -2.697 -1.116 -17.359 1 77.19 26 ALA B C 1
ATOM 2653 O O . ALA B 1 26 ? -3.354 -0.299 -18.016 1 77.19 26 ALA B O 1
ATOM 2654 N N . TYR B 1 27 ? -1.58 -0.831 -16.703 1 77.38 27 TYR B N 1
ATOM 2655 C CA . TYR B 1 27 ? -0.987 0.493 -16.859 1 77.38 27 TYR B CA 1
ATOM 2656 C C . TYR B 1 27 ? 0.504 0.461 -16.547 1 77.38 27 TYR B C 1
ATOM 2658 O O . TYR B 1 27 ? 0.978 -0.437 -15.844 1 77.38 27 TYR B O 1
ATOM 2666 N N . ILE B 1 28 ? 1.167 1.373 -17.172 1 76.56 28 ILE B N 1
ATOM 2667 C CA . ILE B 1 28 ? 2.598 1.543 -16.938 1 76.56 28 ILE B CA 1
ATOM 2668 C C . ILE B 1 28 ? 2.838 2.805 -16.109 1 76.56 28 ILE B C 1
ATOM 2670 O O . ILE B 1 28 ? 2.307 3.873 -16.422 1 76.56 28 ILE B O 1
ATOM 2674 N N . LEU B 1 29 ? 3.574 2.645 -15.062 1 76.25 29 LEU B N 1
ATOM 2675 C CA . LEU B 1 29 ? 3.881 3.814 -14.242 1 76.25 29 LEU B CA 1
ATOM 2676 C C . LEU B 1 29 ? 4.73 4.812 -15.016 1 76.25 29 LEU B C 1
ATOM 2678 O O . LEU B 1 29 ? 5.777 4.457 -15.562 1 76.25 29 LEU B O 1
ATOM 2682 N N . GLY B 1 30 ? 4.316 6.066 -15.047 1 69.5 30 GLY B N 1
ATOM 2683 C CA . GLY B 1 30 ? 5.031 7.129 -15.742 1 69.5 30 GLY B CA 1
ATOM 2684 C C . GLY B 1 30 ? 4.531 7.359 -17.156 1 69.5 30 GLY B C 1
ATOM 2685 O O . GLY B 1 30 ? 5.02 8.25 -17.844 1 69.5 30 GLY B O 1
ATOM 2686 N N . GLN B 1 31 ? 3.633 6.484 -17.578 1 71.31 31 GLN B N 1
ATOM 2687 C CA . GLN B 1 31 ? 3.031 6.676 -18.891 1 71.31 31 GLN B CA 1
ATOM 2688 C C . GLN B 1 31 ? 1.542 6.984 -18.781 1 71.31 31 GLN B C 1
ATOM 2690 O O . GLN B 1 31 ? 0.882 6.543 -17.828 1 71.31 31 GLN B O 1
ATOM 2695 N N . ASP B 1 32 ? 1.107 7.812 -19.609 1 62.19 32 ASP B N 1
ATOM 2696 C CA . ASP B 1 32 ? -0.274 8.281 -19.562 1 62.19 32 ASP B CA 1
ATOM 2697 C C . ASP B 1 32 ? -1.229 7.234 -20.125 1 62.19 32 ASP B C 1
ATOM 2699 O O . ASP B 1 32 ? -2.439 7.301 -19.906 1 62.19 32 ASP B O 1
ATOM 2703 N N . ASP B 1 33 ? -0.787 6.309 -20.766 1 60 33 ASP B N 1
ATOM 2704 C CA . ASP B 1 33 ? -1.718 5.414 -21.453 1 60 33 ASP B CA 1
ATOM 2705 C C . ASP B 1 33 ? -2.188 4.301 -20.516 1 60 33 ASP B C 1
ATOM 2707 O O . ASP B 1 33 ? -1.373 3.639 -19.875 1 60 33 ASP B O 1
ATOM 2711 N N . THR B 1 34 ? -3.393 4.551 -19.984 1 58.59 34 THR B N 1
ATOM 2712 C CA . THR B 1 34 ? -4.039 3.443 -19.281 1 58.59 34 THR B CA 1
ATOM 2713 C C . THR B 1 34 ? -4.793 2.551 -20.266 1 58.59 34 THR B C 1
ATOM 2715 O O . THR B 1 34 ? -5.449 3.045 -21.188 1 58.59 34 THR B O 1
ATOM 2718 N N . TYR B 1 35 ? -4.418 1.321 -20.172 1 59.38 35 TYR B N 1
ATOM 2719 C CA . TYR B 1 35 ? -5.125 0.383 -21.047 1 59.38 35 TYR B CA 1
ATOM 2720 C C . TYR B 1 35 ? -6.156 -0.417 -20.25 1 59.38 35 TYR B C 1
ATOM 2722 O O . TYR B 1 35 ? -5.824 -1.032 -19.234 1 59.38 35 TYR B O 1
ATOM 2730 N N . GLU B 1 36 ? -7.379 0.191 -20.266 1 54.47 36 GLU B N 1
ATOM 2731 C CA . GLU B 1 36 ? -8.438 -0.604 -19.656 1 54.47 36 GLU B CA 1
ATOM 2732 C C . GLU B 1 36 ? -8.594 -1.953 -20.344 1 54.47 36 GLU B C 1
ATOM 2734 O O . GLU B 1 36 ? -8.812 -2.01 -21.562 1 54.47 36 GLU B O 1
ATOM 2739 N N . LEU B 1 37 ? -8.039 -2.938 -19.656 1 54.09 37 LEU B N 1
ATOM 2740 C CA . LEU B 1 37 ? -8.25 -4.266 -20.219 1 54.09 37 LEU B CA 1
ATOM 2741 C C . LEU B 1 37 ? -9.648 -4.781 -19.891 1 54.09 37 LEU B C 1
ATOM 2743 O O . LEU B 1 37 ? -10.094 -4.699 -18.75 1 54.09 37 LEU B O 1
ATOM 2747 N N . THR B 1 38 ? -10.539 -4.656 -20.891 1 53 38 THR B N 1
ATOM 2748 C CA . THR B 1 38 ? -11.828 -5.309 -20.703 1 53 38 THR B CA 1
ATOM 2749 C C . THR B 1 38 ? -11.641 -6.766 -20.281 1 53 38 THR B C 1
ATOM 2751 O O . THR B 1 38 ? -10.516 -7.258 -20.219 1 53 38 THR B O 1
ATOM 2754 N N . ASN B 1 39 ? -12.836 -7.441 -20.031 1 52.84 39 ASN B N 1
ATOM 2755 C CA . ASN B 1 39 ? -12.961 -8.844 -19.641 1 52.84 39 ASN B CA 1
ATOM 2756 C C . ASN B 1 39 ? -12.477 -9.773 -20.75 1 52.84 39 ASN B C 1
ATOM 2758 O O . ASN B 1 39 ? -12.789 -10.969 -20.734 1 52.84 39 ASN B O 1
ATOM 2762 N N . ARG B 1 40 ? -11.789 -9.094 -21.75 1 58.03 40 ARG B N 1
ATOM 2763 C CA . ARG B 1 40 ? -11.469 -9.945 -22.891 1 58.03 40 ARG B CA 1
ATOM 2764 C C . ARG B 1 40 ? -9.984 -10.281 -22.922 1 58.03 40 ARG B C 1
ATOM 2766 O O . ARG B 1 40 ? -9.141 -9.414 -22.688 1 58.03 40 ARG B O 1
ATOM 2773 N N . ILE B 1 41 ? -9.703 -11.633 -22.969 1 60.84 41 ILE B N 1
ATOM 2774 C CA . ILE B 1 41 ? -8.367 -12.195 -23.078 1 60.84 41 ILE B CA 1
ATOM 2775 C C . ILE B 1 41 ? -7.555 -11.383 -24.094 1 60.84 41 ILE B C 1
ATOM 2777 O O . ILE B 1 41 ? -6.348 -11.188 -23.906 1 60.84 41 ILE B O 1
ATOM 2781 N N . GLU B 1 42 ? -8.078 -10.93 -25.109 1 68.12 42 GLU B N 1
ATOM 2782 C CA . GLU B 1 42 ? -7.398 -10.148 -26.125 1 68.12 42 GLU B CA 1
ATOM 2783 C C . GLU B 1 42 ? -6.848 -8.844 -25.562 1 68.12 42 GLU B C 1
ATOM 2785 O O . GLU B 1 42 ? -5.828 -8.336 -26.031 1 68.12 42 GLU B O 1
ATOM 2790 N N . ASP B 1 43 ? -7.512 -8.492 -24.578 1 75.94 43 ASP B N 1
ATOM 2791 C CA . ASP B 1 43 ? -7.078 -7.25 -23.938 1 75.94 43 ASP B CA 1
ATOM 2792 C C . ASP B 1 43 ? -5.738 -7.438 -23.234 1 75.94 43 ASP B C 1
ATOM 2794 O O . ASP B 1 43 ? -4.902 -6.535 -23.219 1 75.94 43 ASP B O 1
ATOM 2798 N N . VAL B 1 44 ? -5.523 -8.703 -22.797 1 82.81 44 VAL B N 1
ATOM 2799 C CA . VAL B 1 44 ? -4.262 -8.992 -22.125 1 82.81 44 VAL B CA 1
ATOM 2800 C C . VAL B 1 44 ? -3.125 -9.016 -23.141 1 82.81 44 VAL B C 1
ATOM 2802 O O . VAL B 1 44 ? -2.02 -8.539 -22.859 1 82.81 44 VAL B O 1
ATOM 2805 N N . SER B 1 45 ? -3.41 -9.492 -24.344 1 88.19 45 SER B N 1
ATOM 2806 C CA . SER B 1 45 ? -2.406 -9.523 -25.391 1 88.19 45 SER B CA 1
ATOM 2807 C C . SER B 1 45 ? -2.01 -8.109 -25.812 1 88.19 45 SER B C 1
ATOM 2809 O O . SER B 1 45 ? -0.833 -7.836 -26.062 1 88.19 45 SER B O 1
ATOM 2811 N N . ASP B 1 46 ? -2.984 -7.277 -25.906 1 85.75 46 ASP B N 1
ATOM 2812 C CA . ASP B 1 46 ? -2.709 -5.891 -26.266 1 85.75 46 ASP B CA 1
ATOM 2813 C C . ASP B 1 46 ? -1.842 -5.215 -25.203 1 85.75 46 ASP B C 1
ATOM 2815 O O . ASP B 1 46 ? -0.902 -4.488 -25.531 1 85.75 46 ASP B O 1
ATOM 2819 N N . ALA B 1 47 ? -2.184 -5.473 -24 1 85.5 47 ALA B N 1
ATOM 2820 C CA . ALA B 1 47 ? -1.372 -4.93 -22.906 1 85.5 47 ALA B CA 1
ATOM 2821 C C . ALA B 1 47 ? 0.056 -5.465 -22.969 1 85.5 47 ALA B C 1
ATOM 2823 O O . ALA B 1 47 ? 1.016 -4.711 -22.781 1 85.5 47 ALA B O 1
ATOM 2824 N N . ALA B 1 48 ? 0.125 -6.727 -23.25 1 90.88 48 ALA B N 1
ATOM 2825 C CA . ALA B 1 48 ? 1.439 -7.359 -23.328 1 90.88 48 ALA B CA 1
ATOM 2826 C C . ALA B 1 48 ? 2.281 -6.719 -24.438 1 90.88 48 ALA B C 1
ATOM 2828 O O . ALA B 1 48 ? 3.477 -6.477 -24.25 1 90.88 48 ALA B O 1
ATOM 2829 N N . ARG B 1 49 ? 1.666 -6.449 -25.531 1 90.94 49 ARG B N 1
ATOM 2830 C CA . ARG B 1 49 ? 2.363 -5.805 -26.641 1 90.94 49 ARG B CA 1
ATOM 2831 C C . ARG B 1 49 ? 2.844 -4.41 -26.25 1 90.94 49 ARG B C 1
ATOM 2833 O O . ARG B 1 49 ? 3.984 -4.039 -26.547 1 90.94 49 ARG B O 1
ATOM 2840 N N . GLN B 1 50 ? 1.978 -3.688 -25.656 1 86.56 50 GLN B N 1
ATOM 2841 C CA . GLN B 1 50 ? 2.328 -2.34 -25.219 1 86.56 50 GLN B CA 1
ATOM 2842 C C . GLN B 1 50 ? 3.482 -2.363 -24.219 1 86.56 50 GLN B C 1
ATOM 2844 O O . GLN B 1 50 ? 4.387 -1.529 -24.297 1 86.56 50 GLN B O 1
ATOM 2849 N N . PHE B 1 51 ? 3.424 -3.268 -23.312 1 90.56 51 PHE B N 1
ATOM 2850 C CA . PHE B 1 51 ? 4.48 -3.395 -22.328 1 90.56 51 PHE B CA 1
ATOM 2851 C C . PHE B 1 51 ? 5.809 -3.732 -22.984 1 90.56 51 PHE B C 1
ATOM 2853 O O . PHE B 1 51 ? 6.852 -3.197 -22.609 1 90.56 51 PHE B O 1
ATOM 2860 N N . ARG B 1 52 ? 5.738 -4.648 -23.906 1 91.25 52 ARG B N 1
ATOM 2861 C CA . ARG B 1 52 ? 6.938 -5.016 -24.656 1 91.25 52 ARG B CA 1
ATOM 2862 C C . ARG B 1 52 ? 7.504 -3.82 -25.406 1 91.25 52 ARG B C 1
ATOM 2864 O O . ARG B 1 52 ? 8.703 -3.549 -25.344 1 91.25 52 ARG B O 1
ATOM 2871 N N . ASP B 1 53 ? 6.605 -3.07 -26.094 1 88.56 53 ASP B N 1
ATOM 2872 C CA . ASP B 1 53 ? 7.008 -1.938 -26.922 1 88.56 53 ASP B CA 1
ATOM 2873 C C . ASP B 1 53 ? 7.586 -0.812 -26.062 1 88.56 53 ASP B C 1
ATOM 2875 O O . ASP B 1 53 ? 8.398 -0.02 -26.547 1 88.56 53 ASP B O 1
ATOM 2879 N N . ASN B 1 54 ? 7.219 -0.773 -24.844 1 86 54 ASN B N 1
ATOM 2880 C CA . ASN B 1 54 ? 7.723 0.249 -23.922 1 86 54 ASN B CA 1
ATOM 2881 C C . ASN B 1 54 ? 8.914 -0.259 -23.125 1 86 54 ASN B C 1
ATOM 2883 O O . ASN B 1 54 ? 9.453 0.46 -22.281 1 86 54 ASN B O 1
ATOM 2887 N N . ASP B 1 55 ? 9.289 -1.499 -23.297 1 89.06 55 ASP B N 1
ATOM 2888 C CA . ASP B 1 55 ? 10.477 -2.102 -22.703 1 89.06 55 ASP B CA 1
ATOM 2889 C C . ASP B 1 55 ? 10.43 -1.988 -21.172 1 89.06 55 ASP B C 1
ATOM 2891 O O . ASP B 1 55 ? 11.383 -1.506 -20.562 1 89.06 55 ASP B O 1
ATOM 2895 N N . ILE B 1 56 ? 9.336 -2.445 -20.562 1 91 56 ILE B N 1
ATOM 2896 C CA . ILE B 1 56 ? 9.195 -2.334 -19.125 1 91 56 ILE B CA 1
ATOM 2897 C C . ILE B 1 56 ? 10.266 -3.178 -18.438 1 91 56 ILE B C 1
ATOM 2899 O O . ILE B 1 56 ? 10.68 -4.219 -18.953 1 91 56 ILE B O 1
ATOM 2903 N N . ASP B 1 57 ? 10.695 -2.717 -17.203 1 92.62 57 ASP B N 1
ATOM 2904 C CA . ASP B 1 57 ? 11.688 -3.424 -16.391 1 92.62 57 ASP B CA 1
ATOM 2905 C C . ASP B 1 57 ? 11.023 -4.488 -15.516 1 92.62 57 ASP B C 1
ATOM 2907 O O . ASP B 1 57 ? 11.633 -5.52 -15.219 1 92.62 57 ASP B O 1
ATOM 2911 N N . ILE B 1 58 ? 9.797 -4.145 -15.094 1 95.56 58 ILE B N 1
ATOM 2912 C CA . ILE B 1 58 ? 9.125 -5.004 -14.125 1 95.56 58 ILE B CA 1
ATOM 2913 C C . ILE B 1 58 ? 7.664 -5.188 -14.523 1 95.56 58 ILE B C 1
ATOM 2915 O O . ILE B 1 58 ? 6.973 -4.215 -14.852 1 95.56 58 ILE B O 1
ATOM 2919 N N . LEU B 1 59 ? 7.195 -6.383 -14.625 1 95.75 59 LEU B N 1
ATOM 2920 C CA . LEU B 1 59 ? 5.789 -6.746 -14.742 1 95.75 59 LEU B CA 1
ATOM 2921 C C . LEU B 1 59 ? 5.203 -7.105 -13.383 1 95.75 59 LEU B C 1
ATOM 2923 O O . LEU B 1 59 ? 5.535 -8.141 -12.812 1 95.75 59 LEU B O 1
ATOM 2927 N N . ALA B 1 60 ? 4.383 -6.215 -12.852 1 94.81 60 ALA B N 1
ATOM 2928 C CA . ALA B 1 60 ? 3.729 -6.469 -11.57 1 94.81 60 ALA B CA 1
ATOM 2929 C C . ALA B 1 60 ? 2.338 -7.066 -11.773 1 94.81 60 ALA B C 1
ATOM 2931 O O . ALA B 1 60 ? 1.507 -6.492 -12.484 1 94.81 60 ALA B O 1
ATOM 2932 N N . LEU B 1 61 ? 2.092 -8.195 -11.188 1 93.25 61 LEU B N 1
ATOM 2933 C CA . LEU B 1 61 ? 0.824 -8.906 -11.32 1 93.25 61 LEU B CA 1
ATOM 2934 C C . LEU B 1 61 ? 0.025 -8.836 -10.023 1 93.25 61 LEU B C 1
ATOM 2936 O O . LEU B 1 61 ? 0.426 -9.414 -9.008 1 93.25 61 LEU B O 1
ATOM 2940 N N . ASN B 1 62 ? -1.017 -8.109 -10.062 1 88.69 62 ASN B N 1
ATOM 2941 C CA . ASN B 1 62 ? -1.918 -7.984 -8.922 1 88.69 62 ASN B CA 1
ATOM 2942 C C . ASN B 1 62 ? -3.16 -8.852 -9.094 1 88.69 62 ASN B C 1
ATOM 2944 O O . ASN B 1 62 ? -4.277 -8.344 -9.188 1 88.69 62 ASN B O 1
ATOM 2948 N N . GLY B 1 63 ? -2.961 -10.078 -9.102 1 86.88 63 GLY B N 1
ATOM 2949 C CA . GLY B 1 63 ? -4 -11.094 -9.203 1 86.88 63 GLY B CA 1
ATOM 2950 C C . GLY B 1 63 ? -3.695 -12.344 -8.406 1 86.88 63 GLY B C 1
ATOM 2951 O O . GLY B 1 63 ? -2.674 -12.422 -7.719 1 86.88 63 GLY B O 1
ATOM 2952 N N . GLY B 1 64 ? -4.629 -13.219 -8.469 1 86.31 64 GLY B N 1
ATOM 2953 C CA . GLY B 1 64 ? -4.406 -14.531 -7.887 1 86.31 64 GLY B CA 1
ATOM 2954 C C . GLY B 1 64 ? -3.605 -15.453 -8.789 1 86.31 64 GLY B C 1
ATOM 2955 O O . GLY B 1 64 ? -3.264 -15.086 -9.914 1 86.31 64 GLY B O 1
ATOM 2956 N N . ASP B 1 65 ? -3.379 -16.641 -8.281 1 88.56 65 ASP B N 1
ATOM 2957 C CA . ASP B 1 65 ? -2.564 -17.609 -9.008 1 88.56 65 ASP B CA 1
ATOM 2958 C C . ASP B 1 65 ? -3.16 -17.906 -10.383 1 88.56 65 ASP B C 1
ATOM 2960 O O . ASP B 1 65 ? -2.443 -17.938 -11.391 1 88.56 65 ASP B O 1
ATOM 2964 N N . GLY B 1 66 ? -4.438 -18.078 -10.461 1 85 66 GLY B N 1
ATOM 2965 C CA . GLY B 1 66 ? -5.094 -18.344 -11.734 1 85 66 GLY B CA 1
ATOM 2966 C C . GLY B 1 66 ? -4.973 -17.188 -12.719 1 85 66 GLY B C 1
ATOM 2967 O O . GLY B 1 66 ? -4.668 -17.406 -13.898 1 85 66 GLY B O 1
ATOM 2968 N N . THR B 1 67 ? -5.164 -15.992 -12.273 1 82.44 67 THR B N 1
ATOM 2969 C CA . THR B 1 67 ? -5.07 -14.805 -13.117 1 82.44 67 THR B CA 1
ATOM 2970 C C . THR B 1 67 ? -3.637 -14.586 -13.586 1 82.44 67 THR B C 1
ATOM 2972 O O . THR B 1 67 ? -3.406 -14.203 -14.734 1 82.44 67 THR B O 1
ATOM 2975 N N . ASN B 1 68 ? -2.777 -14.852 -12.695 1 87.44 68 ASN B N 1
ATOM 2976 C CA . ASN B 1 68 ? -1.372 -14.672 -13.039 1 87.44 68 ASN B CA 1
ATOM 2977 C C . ASN B 1 68 ? -0.924 -15.648 -14.125 1 87.44 68 ASN B C 1
ATOM 2979 O O . ASN B 1 68 ? -0.171 -15.281 -15.023 1 87.44 68 ASN B O 1
ATOM 2983 N N . HIS B 1 69 ? -1.441 -16.828 -14.062 1 89.81 69 HIS B N 1
ATOM 2984 C CA . HIS B 1 69 ? -1.144 -17.828 -15.086 1 89.81 69 HIS B CA 1
ATOM 2985 C C . HIS B 1 69 ? -1.642 -17.375 -16.453 1 89.81 69 HIS B C 1
ATOM 2987 O O . HIS B 1 69 ? -0.932 -17.516 -17.453 1 89.81 69 HIS B O 1
ATOM 2993 N N . VAL B 1 70 ? -2.791 -16.859 -16.5 1 87.12 70 VAL B N 1
ATOM 2994 C CA . VAL B 1 70 ? -3.371 -16.391 -17.766 1 87.12 70 VAL B CA 1
ATOM 2995 C C . VAL B 1 70 ? -2.555 -15.219 -18.297 1 87.12 70 VAL B C 1
ATOM 2997 O O . VAL B 1 70 ? -2.219 -15.188 -19.484 1 87.12 70 VAL B O 1
ATOM 3000 N N . THR B 1 71 ? -2.223 -14.328 -17.406 1 88.69 71 THR B N 1
ATOM 3001 C CA . THR B 1 71 ? -1.449 -13.156 -17.812 1 88.69 71 THR B CA 1
ATOM 3002 C C . THR B 1 71 ? -0.064 -13.562 -18.297 1 88.69 71 THR B C 1
ATOM 3004 O O . THR B 1 71 ? 0.372 -13.133 -19.375 1 88.69 71 THR B O 1
ATOM 3007 N N . LEU B 1 72 ? 0.551 -14.438 -17.609 1 92.94 72 LEU B N 1
ATOM 3008 C CA . LEU B 1 72 ? 1.889 -14.875 -17.984 1 92.94 72 LEU B CA 1
ATOM 3009 C C . LEU B 1 72 ? 1.862 -15.609 -19.328 1 92.94 72 LEU B C 1
ATOM 3011 O O . LEU B 1 72 ? 2.764 -15.445 -20.141 1 92.94 72 LEU B O 1
ATOM 3015 N N . THR B 1 73 ? 0.879 -16.406 -19.531 1 94 73 THR B N 1
ATOM 3016 C CA . THR B 1 73 ? 0.739 -17.141 -20.797 1 94 73 THR B CA 1
ATOM 3017 C C . THR B 1 73 ? 0.71 -16.172 -21.969 1 94 73 THR B C 1
ATOM 3019 O O . THR B 1 73 ? 1.444 -16.344 -22.938 1 94 73 THR B O 1
ATOM 3022 N N . LYS B 1 74 ? -0.101 -15.133 -21.828 1 91.31 74 LYS B N 1
ATOM 3023 C CA . LYS B 1 74 ? -0.231 -14.164 -22.922 1 91.31 74 LYS B CA 1
ATOM 3024 C C . LYS B 1 74 ? 1.057 -13.367 -23.094 1 91.31 74 LYS B C 1
ATOM 3026 O O . LYS B 1 74 ? 1.443 -13.047 -24.219 1 91.31 74 LYS B O 1
ATOM 3031 N N . PHE B 1 75 ? 1.656 -13.055 -22.016 1 93.31 75 PHE B N 1
ATOM 3032 C CA . PHE B 1 75 ? 2.898 -12.289 -22.094 1 93.31 75 PHE B CA 1
ATOM 3033 C C . PHE B 1 75 ? 3.99 -13.109 -22.781 1 93.31 75 PHE B C 1
ATOM 3035 O O . PHE B 1 75 ? 4.727 -12.594 -23.625 1 93.31 75 PHE B O 1
ATOM 3042 N N . ILE B 1 76 ? 4.086 -14.367 -22.469 1 95.25 76 ILE B N 1
ATOM 3043 C CA . ILE B 1 76 ? 5.074 -15.242 -23.078 1 95.25 76 ILE B CA 1
ATOM 3044 C C . ILE B 1 76 ? 4.809 -15.352 -24.578 1 95.25 76 ILE B C 1
ATOM 3046 O O . ILE B 1 76 ? 5.734 -15.273 -25.391 1 95.25 76 ILE B O 1
ATOM 3050 N N . GLU B 1 77 ? 3.59 -15.508 -24.906 1 93.75 77 GLU B N 1
ATOM 3051 C CA . GLU B 1 77 ? 3.199 -15.617 -26.312 1 93.75 77 GLU B CA 1
ATOM 3052 C C . GLU B 1 77 ? 3.605 -14.367 -27.078 1 93.75 77 GLU B C 1
ATOM 3054 O O . GLU B 1 77 ? 4.148 -14.469 -28.188 1 93.75 77 GLU B O 1
ATOM 3059 N N . VAL B 1 78 ? 3.324 -13.25 -26.531 1 93.5 78 VAL B N 1
ATOM 3060 C CA . VAL B 1 78 ? 3.531 -11.984 -27.219 1 93.5 78 VAL B CA 1
ATOM 3061 C C . VAL B 1 78 ? 5.02 -11.641 -27.234 1 93.5 78 VAL B C 1
ATOM 3063 O O . VAL B 1 78 ? 5.531 -11.125 -28.234 1 93.5 78 VAL B O 1
ATOM 3066 N N . TRP B 1 79 ? 5.723 -11.938 -26.156 1 94.31 79 TRP B N 1
ATOM 3067 C CA . TRP B 1 79 ? 7.121 -11.547 -26.047 1 94.31 79 TRP B CA 1
ATOM 3068 C C . TRP B 1 79 ? 8.016 -12.469 -26.859 1 94.31 79 TRP B C 1
ATOM 3070 O O . TRP B 1 79 ? 9.102 -12.062 -27.297 1 94.31 79 TRP B O 1
ATOM 3080 N N . GLY B 1 80 ? 7.613 -13.727 -27.047 1 91.56 80 GLY B N 1
ATOM 3081 C CA . GLY B 1 80 ? 8.398 -14.648 -27.859 1 91.56 80 GLY B CA 1
ATOM 3082 C C . GLY B 1 80 ? 9.797 -14.867 -27.312 1 91.56 80 GLY B C 1
ATOM 3083 O O . GLY B 1 80 ? 9.969 -15.227 -26.141 1 91.56 80 GLY B O 1
ATOM 3084 N N . ASP B 1 81 ? 10.82 -14.445 -28.062 1 89.69 81 ASP B N 1
ATOM 3085 C CA . ASP B 1 81 ? 12.211 -14.695 -27.688 1 89.69 81 ASP B CA 1
ATOM 3086 C C . ASP B 1 81 ? 12.805 -13.492 -26.953 1 89.69 81 ASP B C 1
ATOM 3088 O O . ASP B 1 81 ? 13.953 -13.539 -26.5 1 89.69 81 ASP B O 1
ATOM 3092 N N . ALA B 1 82 ? 12.062 -12.445 -26.859 1 90.69 82 ALA B N 1
ATOM 3093 C CA . ALA B 1 82 ? 12.555 -11.266 -26.141 1 90.69 82 ALA B CA 1
ATOM 3094 C C . ALA B 1 82 ? 12.719 -11.555 -24.656 1 90.69 82 ALA B C 1
ATOM 3096 O O . ALA B 1 82 ? 11.992 -12.375 -24.094 1 90.69 82 ALA B O 1
ATOM 3097 N N . PRO B 1 83 ? 13.68 -10.898 -24.062 1 89.5 83 PRO B N 1
ATOM 3098 C CA . PRO B 1 83 ? 13.844 -11.094 -22.625 1 89.5 83 PRO B CA 1
ATOM 3099 C C . PRO B 1 83 ? 12.609 -10.656 -21.828 1 89.5 83 PRO B C 1
ATOM 3101 O O . PRO B 1 83 ? 12.039 -9.594 -22.109 1 89.5 83 PRO B O 1
ATOM 3104 N N . LEU B 1 84 ? 12.242 -11.453 -20.938 1 93.44 84 LEU B N 1
ATOM 3105 C CA . LEU B 1 84 ? 11.094 -11.133 -20.094 1 93.44 84 LEU B CA 1
ATOM 3106 C C . LEU B 1 84 ? 11.484 -10.148 -19 1 93.44 84 LEU B C 1
ATOM 3108 O O . LEU B 1 84 ? 12.609 -10.203 -18.484 1 93.44 84 LEU B O 1
ATOM 3112 N N . PRO B 1 85 ? 10.641 -9.211 -18.625 1 95.31 85 PRO B N 1
ATOM 3113 C CA . PRO B 1 85 ? 10.898 -8.375 -17.453 1 95.31 85 PRO B CA 1
ATOM 3114 C C . PRO B 1 85 ? 10.883 -9.18 -16.156 1 95.31 85 PRO B C 1
ATOM 3116 O O . PRO B 1 85 ? 10.445 -10.328 -16.141 1 95.31 85 PRO B O 1
ATOM 3119 N N . LYS B 1 86 ? 11.422 -8.547 -15.102 1 96.94 86 LYS B N 1
ATOM 3120 C CA . LYS B 1 86 ? 11.211 -9.148 -13.789 1 96.94 86 LYS B CA 1
ATOM 3121 C C . LYS B 1 86 ? 9.727 -9.211 -13.438 1 96.94 86 LYS B C 1
ATOM 3123 O O . LYS B 1 86 ? 8.945 -8.344 -13.852 1 96.94 86 LYS B O 1
ATOM 3128 N N . VAL B 1 87 ? 9.359 -10.211 -12.75 1 97.69 87 VAL B N 1
ATOM 3129 C CA . VAL B 1 87 ? 7.961 -10.375 -12.367 1 97.69 87 VAL B CA 1
ATOM 3130 C C . VAL B 1 87 ? 7.789 -10.086 -10.883 1 97.69 87 VAL B C 1
ATOM 3132 O O . VAL B 1 87 ? 8.555 -10.594 -10.055 1 97.69 87 VAL B O 1
ATOM 3135 N N . ALA B 1 88 ? 6.926 -9.195 -10.523 1 97.5 88 ALA B N 1
ATOM 3136 C CA . ALA B 1 88 ? 6.531 -8.953 -9.141 1 97.5 88 ALA B CA 1
ATOM 3137 C C . ALA B 1 88 ? 5.125 -9.477 -8.867 1 97.5 88 ALA B C 1
ATOM 3139 O O . ALA B 1 88 ? 4.16 -9.023 -9.484 1 97.5 88 ALA B O 1
ATOM 3140 N N . LEU B 1 89 ? 4.984 -10.453 -8.016 1 96.56 89 LEU B N 1
ATOM 3141 C CA . LEU B 1 89 ? 3.684 -10.961 -7.594 1 96.56 89 LEU B CA 1
ATOM 3142 C C . LEU B 1 89 ? 3.148 -10.156 -6.414 1 96.56 89 LEU B C 1
ATOM 3144 O O . LEU B 1 89 ? 3.721 -10.188 -5.32 1 96.56 89 LEU B O 1
ATOM 3148 N N . LEU B 1 90 ? 2.059 -9.508 -6.57 1 93.69 90 LEU B N 1
ATOM 3149 C CA . LEU B 1 90 ? 1.579 -8.562 -5.57 1 93.69 90 LEU B CA 1
ATOM 3150 C C . LEU B 1 90 ? 0.566 -9.219 -4.641 1 93.69 90 LEU B C 1
ATOM 3152 O O . LEU B 1 90 ? 0.021 -8.57 -3.748 1 93.69 90 LEU B O 1
ATOM 3156 N N . ARG B 1 91 ? 0.283 -10.477 -4.855 1 92.12 91 ARG B N 1
ATOM 3157 C CA . ARG B 1 91 ? -0.536 -11.281 -3.949 1 92.12 91 ARG B CA 1
ATOM 3158 C C . ARG B 1 91 ? -1.975 -10.773 -3.922 1 92.12 91 ARG B C 1
ATOM 3160 O O . ARG B 1 91 ? -2.553 -10.594 -2.848 1 92.12 91 ARG B O 1
ATOM 3167 N N . GLY B 1 92 ? -2.508 -10.5 -5.066 1 87.62 92 GLY B N 1
ATOM 3168 C CA . GLY B 1 92 ? -3.869 -9.992 -5.16 1 87.62 92 GLY B CA 1
ATOM 3169 C C . GLY B 1 92 ? -4.918 -11.086 -5.09 1 87.62 92 GLY B C 1
ATOM 3170 O O . GLY B 1 92 ? -6.113 -10.82 -5.227 1 87.62 92 GLY B O 1
ATOM 3171 N N . GLY B 1 93 ? -4.488 -12.289 -4.824 1 86.62 93 GLY B N 1
ATOM 3172 C CA . GLY B 1 93 ? -5.418 -13.406 -4.82 1 86.62 93 GLY B CA 1
ATOM 3173 C C . GLY B 1 93 ? -5.77 -13.891 -3.426 1 86.62 93 GLY B C 1
ATOM 3174 O O . GLY B 1 93 ? -5.523 -13.188 -2.443 1 86.62 93 GLY B O 1
ATOM 3175 N N . THR B 1 94 ? -6.43 -15.016 -3.393 1 83.69 94 THR B N 1
ATOM 3176 C CA . THR B 1 94 ? -6.91 -15.594 -2.143 1 83.69 94 THR B CA 1
ATOM 3177 C C . THR B 1 94 ? -5.863 -16.531 -1.545 1 83.69 94 THR B C 1
ATOM 3179 O O . THR B 1 94 ? -5.484 -16.391 -0.381 1 83.69 94 THR B O 1
ATOM 3182 N N . MET B 1 95 ? -5.336 -17.469 -2.311 1 87.5 95 MET B N 1
ATOM 3183 C CA . MET B 1 95 ? -4.41 -18.484 -1.819 1 87.5 95 MET B CA 1
ATOM 3184 C C . MET B 1 95 ? -2.963 -18.031 -2.008 1 87.5 95 MET B C 1
ATOM 3186 O O . MET B 1 95 ? -2.125 -18.25 -1.132 1 87.5 95 MET B O 1
ATOM 3190 N N . ASN B 1 96 ? -2.666 -17.422 -3.086 1 91.88 96 ASN B N 1
ATOM 3191 C CA . ASN B 1 96 ? -1.334 -16.906 -3.402 1 91.88 96 ASN B CA 1
ATOM 3192 C C . ASN B 1 96 ? -0.263 -17.984 -3.17 1 91.88 96 ASN B C 1
ATOM 3194 O O . ASN B 1 96 ? 0.736 -17.719 -2.498 1 91.88 96 ASN B O 1
ATOM 3198 N N . THR B 1 97 ? -0.509 -19.172 -3.729 1 94.62 97 THR B N 1
ATOM 3199 C CA . THR B 1 97 ? 0.341 -20.328 -3.508 1 94.62 97 THR B CA 1
ATOM 3200 C C . THR B 1 97 ? 1.742 -20.094 -4.062 1 94.62 97 THR B C 1
ATOM 3202 O O . THR B 1 97 ? 2.738 -20.391 -3.398 1 94.62 97 THR B O 1
ATOM 3205 N N . VAL B 1 98 ? 1.847 -19.547 -5.215 1 95.88 98 VAL B N 1
ATOM 3206 C CA . VAL B 1 98 ? 3.137 -19.344 -5.867 1 95.88 98 VAL B CA 1
ATOM 3207 C C . VAL B 1 98 ? 3.949 -18.312 -5.094 1 95.88 98 VAL B C 1
ATOM 3209 O O . VAL B 1 98 ? 5.137 -18.516 -4.832 1 95.88 98 VAL B O 1
ATOM 3212 N N . SER B 1 99 ? 3.305 -17.188 -4.766 1 95.69 99 SER B N 1
ATOM 3213 C CA . SER B 1 99 ? 3.975 -16.172 -3.973 1 95.69 99 SER B CA 1
ATOM 3214 C C . SER B 1 99 ? 4.496 -16.734 -2.656 1 95.69 99 SER B C 1
ATOM 3216 O O . SER B 1 99 ? 5.625 -16.453 -2.252 1 95.69 99 SER B O 1
ATOM 3218 N N . ASN B 1 100 ? 3.67 -17.547 -2.025 1 95.38 100 ASN B N 1
ATOM 3219 C CA . ASN B 1 100 ? 4.09 -18.203 -0.786 1 95.38 100 ASN B CA 1
ATOM 3220 C C . ASN B 1 100 ? 5.309 -19.094 -1.003 1 95.38 100 ASN B C 1
ATOM 3222 O O . ASN B 1 100 ? 6.246 -19.078 -0.202 1 95.38 100 ASN B O 1
ATOM 3226 N N . ALA B 1 101 ? 5.301 -19.781 -2.037 1 96.25 101 ALA B N 1
ATOM 3227 C CA . ALA B 1 101 ? 6.363 -20.75 -2.328 1 96.25 101 ALA B CA 1
ATOM 3228 C C . ALA B 1 101 ? 7.703 -20.047 -2.523 1 96.25 101 ALA B C 1
ATOM 3230 O O . ALA B 1 101 ? 8.742 -20.547 -2.105 1 96.25 101 ALA B O 1
ATOM 3231 N N . VAL B 1 102 ? 7.664 -18.859 -3.098 1 95.94 102 VAL B N 1
ATOM 3232 C CA . VAL B 1 102 ? 8.93 -18.203 -3.412 1 95.94 102 VAL B CA 1
ATOM 3233 C C . VAL B 1 102 ? 9.297 -17.234 -2.295 1 95.94 102 VAL B C 1
ATOM 3235 O O . VAL B 1 102 ? 10.336 -16.578 -2.348 1 95.94 102 VAL B O 1
ATOM 3238 N N . GLY B 1 103 ? 8.469 -17.047 -1.355 1 95.62 103 GLY B N 1
ATOM 3239 C CA . GLY B 1 103 ? 8.812 -16.297 -0.157 1 95.62 103 GLY B CA 1
ATOM 3240 C C . GLY B 1 103 ? 8.336 -14.859 -0.188 1 95.62 103 GLY B C 1
ATOM 3241 O O . GLY B 1 103 ? 8.82 -14.023 0.572 1 95.62 103 GLY B O 1
ATOM 3242 N N . VAL B 1 104 ? 7.41 -14.523 -1.069 1 96.38 104 VAL B N 1
ATOM 3243 C CA . VAL B 1 104 ? 6.84 -13.188 -1.108 1 96.38 104 VAL B CA 1
ATOM 3244 C C . VAL B 1 104 ? 5.789 -13.039 -0.013 1 96.38 104 VAL B C 1
ATOM 3246 O O . VAL B 1 104 ? 4.859 -13.844 0.077 1 96.38 104 VAL B O 1
ATOM 3249 N N . LYS B 1 105 ? 5.992 -12.055 0.817 1 94.94 105 LYS B N 1
ATOM 3250 C CA . LYS B 1 105 ? 5.078 -11.805 1.929 1 94.94 105 LYS B CA 1
ATOM 3251 C C . LYS B 1 105 ? 4.566 -10.367 1.912 1 94.94 105 LYS B C 1
ATOM 3253 O O . LYS B 1 105 ? 5.242 -9.469 1.403 1 94.94 105 LYS B O 1
ATOM 3258 N N . GLY B 1 106 ? 3.326 -10.219 2.471 1 92.56 106 GLY B N 1
ATOM 3259 C CA . GLY B 1 106 ? 2.758 -8.883 2.59 1 92.56 106 GLY B CA 1
ATOM 3260 C C . GLY B 1 106 ? 1.443 -8.727 1.848 1 92.56 106 GLY B C 1
ATOM 3261 O O . GLY B 1 106 ? 1.053 -9.602 1.074 1 92.56 106 GLY B O 1
ATOM 3262 N N . THR B 1 107 ? 0.82 -7.582 2.074 1 90.88 107 THR B N 1
ATOM 3263 C CA . THR B 1 107 ? -0.426 -7.258 1.386 1 90.88 107 THR B CA 1
ATOM 3264 C C . THR B 1 107 ? -0.145 -6.668 0.006 1 90.88 107 THR B C 1
ATOM 3266 O O . THR B 1 107 ? 0.943 -6.145 -0.241 1 90.88 107 THR B O 1
ATOM 3269 N N . PRO B 1 108 ? -1.11 -6.785 -0.848 1 90 108 PRO B N 1
ATOM 3270 C CA . PRO B 1 108 ? -0.917 -6.211 -2.18 1 90 108 PRO B CA 1
ATOM 3271 C C . PRO B 1 108 ? -0.479 -4.75 -2.133 1 90 108 PRO B C 1
ATOM 3273 O O . PRO B 1 108 ? 0.446 -4.355 -2.85 1 90 108 PRO B O 1
ATOM 3276 N N . ALA B 1 109 ? -1.055 -3.998 -1.238 1 89 109 ALA B N 1
ATOM 3277 C CA . ALA B 1 109 ? -0.736 -2.576 -1.136 1 89 109 ALA B CA 1
ATOM 3278 C C . ALA B 1 109 ? 0.707 -2.369 -0.684 1 89 109 ALA B C 1
ATOM 3280 O O . ALA B 1 109 ? 1.426 -1.538 -1.245 1 89 109 ALA B O 1
ATOM 3281 N N . ARG B 1 110 ? 1.106 -3.094 0.301 1 91.06 110 ARG B N 1
ATOM 3282 C CA . ARG B 1 110 ? 2.465 -2.967 0.821 1 91.06 110 ARG B CA 1
ATOM 3283 C C . ARG B 1 110 ? 3.492 -3.395 -0.22 1 91.06 110 ARG B C 1
ATOM 3285 O O . ARG B 1 110 ? 4.539 -2.762 -0.363 1 91.06 110 ARG B O 1
ATOM 3292 N N . LEU B 1 111 ? 3.158 -4.422 -0.903 1 93.25 111 LEU B N 1
ATOM 3293 C CA . LEU B 1 111 ? 4.062 -4.926 -1.931 1 93.25 111 LEU B CA 1
ATOM 3294 C C . LEU B 1 111 ? 4.211 -3.918 -3.066 1 93.25 111 LEU B C 1
ATOM 3296 O O . LEU B 1 111 ? 5.316 -3.68 -3.551 1 93.25 111 LEU B O 1
ATOM 3300 N N . LEU B 1 112 ? 3.1 -3.35 -3.434 1 90.81 112 LEU B N 1
ATOM 3301 C CA . LEU B 1 112 ? 3.145 -2.34 -4.484 1 90.81 112 LEU B CA 1
ATOM 3302 C C . LEU B 1 112 ? 3.924 -1.111 -4.023 1 90.81 112 LEU B C 1
ATOM 3304 O O . LEU B 1 112 ? 4.766 -0.592 -4.762 1 90.81 112 LEU B O 1
ATOM 3308 N N . ALA B 1 113 ? 3.666 -0.664 -2.816 1 86 113 ALA B N 1
ATOM 3309 C CA . ALA B 1 113 ? 4.359 0.507 -2.281 1 86 113 ALA B CA 1
ATOM 3310 C C . ALA B 1 113 ? 5.863 0.274 -2.221 1 86 113 ALA B C 1
ATOM 3312 O O . ALA B 1 113 ? 6.648 1.142 -2.611 1 86 113 ALA B O 1
ATOM 3313 N N . ASN B 1 114 ? 6.25 -0.887 -1.739 1 90.06 114 ASN B N 1
ATOM 3314 C CA . ASN B 1 114 ? 7.664 -1.238 -1.659 1 90.06 114 ASN B CA 1
ATOM 3315 C C . ASN B 1 114 ? 8.305 -1.301 -3.041 1 90.06 114 ASN B C 1
ATOM 3317 O O . ASN B 1 114 ? 9.438 -0.856 -3.225 1 90.06 114 ASN B O 1
ATOM 3321 N N . LEU B 1 115 ? 7.574 -1.864 -3.959 1 92.25 115 LEU B N 1
ATOM 3322 C CA . LEU B 1 115 ? 8.055 -1.986 -5.332 1 92.25 115 LEU B CA 1
ATOM 3323 C C . LEU B 1 115 ? 8.328 -0.613 -5.934 1 92.25 115 LEU B C 1
ATOM 3325 O O . LEU B 1 115 ? 9.406 -0.377 -6.492 1 92.25 115 LEU B O 1
ATOM 3329 N N . VAL B 1 116 ? 7.406 0.275 -5.793 1 86.56 116 VAL B N 1
ATOM 3330 C CA . VAL B 1 116 ? 7.5 1.623 -6.348 1 86.56 116 VAL B CA 1
ATOM 3331 C C . VAL B 1 116 ? 8.648 2.377 -5.684 1 86.56 116 VAL B C 1
ATOM 3333 O O . VAL B 1 116 ? 9.484 2.971 -6.367 1 86.56 116 VAL B O 1
ATOM 3336 N N . GLU B 1 117 ? 8.695 2.344 -4.398 1 84 117 GLU B N 1
ATOM 3337 C CA . GLU B 1 117 ? 9.734 3.051 -3.66 1 84 117 GLU B CA 1
ATOM 3338 C C . GLU B 1 117 ? 11.125 2.557 -4.051 1 84 117 GLU B C 1
ATOM 3340 O O . GLU B 1 117 ? 12.008 3.355 -4.379 1 84 117 GLU B O 1
ATOM 3345 N N . LYS B 1 118 ? 11.336 1.236 -4.023 1 88.38 118 LYS B N 1
ATOM 3346 C CA . LYS B 1 118 ? 12.648 0.674 -4.328 1 88.38 118 LYS B CA 1
ATOM 3347 C C . LYS B 1 118 ? 13.062 0.978 -5.77 1 88.38 118 LYS B C 1
ATOM 3349 O O . LYS B 1 118 ? 14.219 1.31 -6.035 1 88.38 118 LYS B O 1
ATOM 3354 N N . TYR B 1 119 ? 12.117 0.867 -6.676 1 89.75 119 TYR B N 1
ATOM 3355 C CA . TYR B 1 119 ? 12.422 1.093 -8.086 1 89.75 119 TYR B CA 1
ATOM 3356 C C . TYR B 1 119 ? 12.867 2.529 -8.328 1 89.75 119 TYR B C 1
ATOM 3358 O O . TYR B 1 119 ? 13.914 2.766 -8.93 1 89.75 119 TYR B O 1
ATOM 3366 N N . TYR B 1 120 ? 12.141 3.453 -7.805 1 83 120 TYR B N 1
ATOM 3367 C CA . TYR B 1 120 ? 12.391 4.852 -8.141 1 83 120 TYR B CA 1
ATOM 3368 C C . TYR B 1 120 ? 13.508 5.426 -7.277 1 83 120 TYR B C 1
ATOM 3370 O O . TYR B 1 120 ? 14.07 6.473 -7.602 1 83 120 TYR B O 1
ATOM 3378 N N . THR B 1 121 ? 13.812 4.793 -6.195 1 79.44 121 THR B N 1
ATOM 3379 C CA . THR B 1 121 ? 14.969 5.223 -5.414 1 79.44 121 THR B CA 1
ATOM 3380 C C . THR B 1 121 ? 16.203 4.387 -5.762 1 79.44 121 THR B C 1
ATOM 3382 O O . THR B 1 121 ? 17.219 4.461 -5.078 1 79.44 121 THR B O 1
ATOM 3385 N N . LYS B 1 122 ? 16.078 3.438 -6.75 1 84.81 122 LYS B N 1
ATOM 3386 C CA . LYS B 1 122 ? 17.156 2.656 -7.34 1 84.81 122 LYS B CA 1
ATOM 3387 C C . LYS B 1 122 ? 17.781 1.722 -6.309 1 84.81 122 LYS B C 1
ATOM 3389 O O . LYS B 1 122 ? 19.016 1.579 -6.254 1 84.81 122 LYS B O 1
ATOM 3394 N N . GLN B 1 123 ? 16.969 1.275 -5.395 1 86.44 123 GLN B N 1
ATOM 3395 C CA . GLN B 1 123 ? 17.422 0.233 -4.48 1 86.44 123 GLN B CA 1
ATOM 3396 C C . GLN B 1 123 ? 17.391 -1.139 -5.148 1 86.44 123 GLN B C 1
ATOM 3398 O O . GLN B 1 123 ? 16.5 -1.42 -5.957 1 86.44 123 GLN B O 1
ATOM 3403 N N . PRO B 1 124 ? 18.297 -1.995 -4.84 1 92.75 124 PRO B N 1
ATOM 3404 C CA . PRO B 1 124 ? 18.328 -3.322 -5.461 1 92.75 124 PRO B CA 1
ATOM 3405 C C . PRO B 1 124 ? 17.172 -4.215 -4.996 1 92.75 124 PRO B C 1
ATOM 3407 O O . PRO B 1 124 ? 16.766 -4.133 -3.84 1 92.75 124 PRO B O 1
ATOM 3410 N N . PHE B 1 125 ? 16.688 -5.059 -5.895 1 95.44 125 PHE B N 1
ATOM 3411 C CA . PHE B 1 125 ? 15.672 -6.055 -5.562 1 95.44 125 PHE B CA 1
ATOM 3412 C C . PHE B 1 125 ? 16.328 -7.395 -5.238 1 95.44 125 PHE B C 1
ATOM 3414 O O . PHE B 1 125 ? 17.312 -7.777 -5.855 1 95.44 125 PHE B O 1
ATOM 3421 N N . GLU B 1 126 ? 15.852 -7.992 -4.191 1 97.38 126 GLU B N 1
ATOM 3422 C CA . GLU B 1 126 ? 16.125 -9.414 -4.027 1 97.38 126 GLU B CA 1
ATOM 3423 C C . GLU B 1 126 ? 15.242 -10.258 -4.934 1 97.38 126 GLU B C 1
ATOM 3425 O O . GLU B 1 126 ? 14.016 -10.117 -4.926 1 97.38 126 GLU B O 1
ATOM 3430 N N . THR B 1 127 ? 15.852 -11.141 -5.758 1 97.62 127 THR B N 1
ATOM 3431 C CA . THR B 1 127 ? 15.078 -11.898 -6.738 1 97.62 127 THR B CA 1
ATOM 3432 C C . THR B 1 127 ? 15.398 -13.391 -6.648 1 97.62 127 THR B C 1
ATOM 3434 O O . THR B 1 127 ? 16.344 -13.781 -5.965 1 97.62 127 THR B O 1
ATOM 3437 N N . THR B 1 128 ? 14.578 -14.195 -7.152 1 96.56 128 THR B N 1
ATOM 3438 C CA . THR B 1 128 ? 14.789 -15.617 -7.395 1 96.56 128 THR B CA 1
ATOM 3439 C C . THR B 1 128 ? 14.367 -15.992 -8.812 1 96.56 128 THR B C 1
ATOM 3441 O O . THR B 1 128 ? 13.633 -15.25 -9.469 1 96.56 128 THR B O 1
ATOM 3444 N N . GLU B 1 129 ? 14.922 -17.078 -9.273 1 96.31 129 GLU B N 1
ATOM 3445 C CA . GLU B 1 129 ? 14.57 -17.547 -10.609 1 96.31 129 GLU B CA 1
ATOM 3446 C C . GLU B 1 129 ? 13.773 -18.859 -10.539 1 96.31 129 GLU B C 1
ATOM 3448 O O . GLU B 1 129 ? 14.078 -19.734 -9.727 1 96.31 129 GLU B O 1
ATOM 3453 N N . ARG B 1 130 ? 12.695 -18.859 -11.352 1 96.12 130 ARG B N 1
ATOM 3454 C CA . ARG B 1 130 ? 11.883 -20.062 -11.453 1 96.12 130 ARG B CA 1
ATOM 3455 C C . ARG B 1 130 ? 11.492 -20.328 -12.906 1 96.12 130 ARG B C 1
ATOM 3457 O O . ARG B 1 130 ? 11.164 -19.406 -13.648 1 96.12 130 ARG B O 1
ATOM 3464 N N . ASP B 1 131 ? 11.578 -21.609 -13.281 1 96.75 131 ASP B N 1
ATOM 3465 C CA . ASP B 1 131 ? 11.023 -22 -14.57 1 96.75 131 ASP B CA 1
ATOM 3466 C C . ASP B 1 131 ? 9.5 -22.094 -14.508 1 96.75 131 ASP B C 1
ATOM 3468 O O . ASP B 1 131 ? 8.938 -22.562 -13.516 1 96.75 131 ASP B O 1
ATOM 3472 N N . LEU B 1 132 ? 8.891 -21.625 -15.562 1 97.38 132 LEU B N 1
ATOM 3473 C CA . LEU B 1 132 ? 7.477 -21.953 -15.719 1 97.38 132 LEU B CA 1
ATOM 3474 C C . LEU B 1 132 ? 7.289 -23.375 -16.219 1 97.38 132 LEU B C 1
ATOM 3476 O O . LEU B 1 132 ? 8.234 -23.984 -16.734 1 97.38 132 LEU B O 1
ATOM 3480 N N . LEU B 1 133 ? 6.148 -23.859 -15.969 1 97.94 133 LEU B N 1
ATOM 3481 C CA . LEU B 1 133 ? 5.691 -25.094 -16.594 1 97.94 133 LEU B CA 1
ATOM 3482 C C . LEU B 1 133 ? 4.875 -24.797 -17.844 1 97.94 133 LEU B C 1
ATOM 3484 O O . LEU B 1 133 ? 3.938 -24 -17.812 1 97.94 133 LEU B O 1
ATOM 3488 N N . ALA B 1 134 ? 5.297 -25.328 -18.984 1 98.19 134 ALA B N 1
ATOM 3489 C CA . ALA B 1 134 ? 4.504 -25.266 -20.203 1 98.19 134 ALA B CA 1
ATOM 3490 C C . ALA B 1 134 ? 3.564 -26.469 -20.312 1 98.19 134 ALA B C 1
ATOM 3492 O O . ALA B 1 134 ? 4.016 -27.609 -20.359 1 98.19 134 ALA B O 1
ATOM 3493 N N . VAL B 1 135 ? 2.283 -26.219 -20.328 1 98.44 135 VAL B N 1
ATOM 3494 C CA . VAL B 1 135 ? 1.265 -27.25 -20.422 1 98.44 135 VAL B CA 1
ATOM 3495 C C . VAL B 1 135 ? 0.562 -27.156 -21.781 1 98.44 135 VAL B C 1
ATOM 3497 O O . VAL B 1 135 ? -0.102 -26.172 -22.078 1 98.44 135 VAL B O 1
ATOM 3500 N N . ARG B 1 136 ? 0.692 -28.203 -22.547 1 98.44 136 ARG B N 1
ATOM 3501 C CA . ARG B 1 136 ? 0.158 -28.172 -23.906 1 98.44 136 ARG B CA 1
ATOM 3502 C C . ARG B 1 136 ? -0.876 -29.266 -24.109 1 98.44 136 ARG B C 1
ATOM 3504 O O . ARG B 1 136 ? -0.645 -30.422 -23.75 1 98.44 136 ARG B O 1
ATOM 3511 N N . ASP B 1 137 ? -2.012 -28.922 -24.625 1 97.94 137 ASP B N 1
ATOM 3512 C CA . ASP B 1 137 ? -3.008 -29.859 -25.125 1 97.94 137 ASP B CA 1
ATOM 3513 C C . ASP B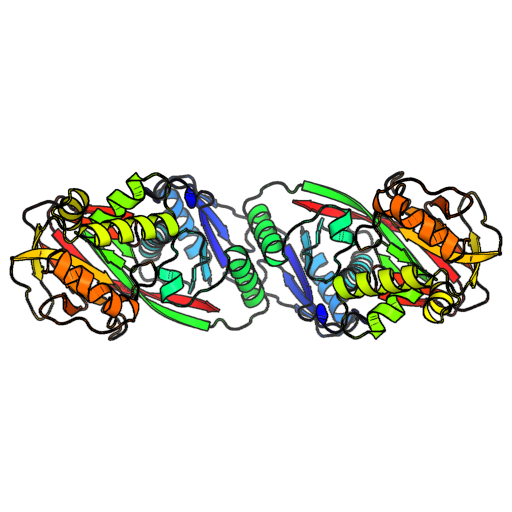 1 137 ? -3.506 -29.438 -26.516 1 97.94 137 ASP B C 1
ATOM 3515 O O . ASP B 1 137 ? -2.846 -28.672 -27.203 1 97.94 137 ASP B O 1
ATOM 3519 N N . GLU B 1 138 ? -4.637 -30 -26.969 1 97.12 138 GLU B N 1
ATOM 3520 C CA . GLU B 1 138 ? -5.117 -29.766 -28.328 1 97.12 138 GLU B CA 1
ATOM 3521 C C . GLU B 1 138 ? -5.523 -28.312 -28.516 1 97.12 138 GLU B C 1
ATOM 3523 O O . GLU B 1 138 ? -5.621 -27.828 -29.641 1 97.12 138 GLU B O 1
ATOM 3528 N N . THR B 1 139 ? -5.719 -27.578 -27.406 1 95.19 139 THR B N 1
ATOM 3529 C CA . THR B 1 139 ? -6.23 -26.219 -27.5 1 95.19 139 THR B CA 1
ATOM 3530 C C . THR B 1 139 ? -5.09 -25.203 -27.516 1 95.19 139 THR B C 1
ATOM 3532 O O . THR B 1 139 ? -5.285 -24.047 -27.875 1 95.19 139 THR B O 1
ATOM 3535 N N . GLY B 1 140 ? -3.906 -25.609 -27.109 1 96.06 140 GLY B N 1
ATOM 3536 C CA . GLY B 1 140 ? -2.764 -24.703 -27.125 1 96.06 140 GLY B CA 1
ATOM 3537 C C . GLY B 1 140 ? -1.844 -24.906 -25.938 1 96.06 140 GLY B C 1
ATOM 3538 O O . GLY B 1 140 ? -1.924 -25.922 -25.234 1 96.06 140 GLY B O 1
ATOM 3539 N N . THR B 1 141 ? -0.931 -23.984 -25.781 1 97.25 141 THR B N 1
ATOM 3540 C CA . THR B 1 141 ? 0.034 -24.031 -24.688 1 97.25 141 THR B CA 1
ATOM 3541 C C . THR B 1 141 ? -0.268 -22.969 -23.641 1 97.25 141 THR B C 1
ATOM 3543 O O . THR B 1 141 ? -0.577 -21.828 -23.984 1 97.25 141 THR B O 1
ATOM 3546 N N . ARG B 1 142 ? -0.232 -23.344 -22.406 1 96.81 142 ARG B N 1
ATOM 3547 C CA . ARG B 1 142 ? -0.386 -22.438 -21.281 1 96.81 142 ARG B CA 1
ATOM 3548 C C . ARG B 1 142 ? 0.791 -22.547 -20.312 1 96.81 142 ARG B C 1
ATOM 3550 O O . ARG B 1 142 ? 1.47 -23.578 -20.281 1 96.81 142 ARG B O 1
ATOM 3557 N N . TYR B 1 143 ? 0.97 -21.5 -19.609 1 97.12 143 TYR B N 1
ATOM 3558 C CA . TYR B 1 143 ? 2.123 -21.484 -18.703 1 97.12 143 TYR B CA 1
ATOM 3559 C C . TYR B 1 143 ? 1.693 -21.234 -17.266 1 97.12 143 TYR B C 1
ATOM 3561 O O . TYR B 1 143 ? 0.785 -20.438 -17.016 1 97.12 143 TYR B O 1
ATOM 3569 N N . GLY B 1 144 ? 2.348 -21.844 -16.375 1 97.38 144 GLY B N 1
ATOM 3570 C CA . GLY B 1 144 ? 2.139 -21.688 -14.938 1 97.38 144 GLY B CA 1
ATOM 3571 C C . GLY B 1 144 ? 3.23 -22.328 -14.102 1 97.38 144 GLY B C 1
ATOM 3572 O O . GLY B 1 144 ? 4.363 -22.484 -14.57 1 97.38 144 GLY B O 1
ATOM 3573 N N . PHE B 1 145 ? 2.908 -22.625 -12.812 1 98.06 145 PHE B N 1
ATOM 3574 C CA . PHE B 1 145 ? 3.924 -23.172 -11.922 1 98.06 145 PHE B CA 1
ATOM 3575 C C . PHE B 1 145 ? 3.506 -24.531 -11.391 1 98.06 145 PHE B C 1
ATOM 3577 O O . PHE B 1 145 ? 4.352 -25.328 -10.977 1 98.06 145 PHE B O 1
ATOM 3584 N N . ILE B 1 146 ? 2.205 -24.766 -11.352 1 98 146 ILE B N 1
ATOM 3585 C CA . ILE B 1 146 ? 1.693 -25.984 -10.734 1 98 146 ILE B CA 1
ATOM 3586 C C . ILE B 1 146 ? 0.655 -26.625 -11.648 1 98 146 ILE B C 1
ATOM 3588 O O . ILE B 1 146 ? -0.308 -25.969 -12.062 1 98 146 ILE B O 1
ATOM 3592 N N . PHE B 1 147 ? 0.881 -27.812 -11.992 1 98 147 PHE B N 1
ATOM 3593 C CA . PHE B 1 147 ? -0.055 -28.656 -12.719 1 98 147 PHE B CA 1
ATOM 3594 C C . PHE B 1 147 ? -0.646 -29.734 -11.805 1 98 147 PHE B C 1
ATOM 3596 O O . PHE B 1 147 ? 0.072 -30.344 -11.008 1 98 147 PHE B O 1
ATOM 3603 N N . GLY B 1 148 ? -1.913 -29.922 -11.914 1 96.94 148 GLY B N 1
ATOM 3604 C CA . GLY B 1 148 ? -2.539 -30.969 -11.125 1 96.94 148 GLY B CA 1
ATOM 3605 C C . GLY B 1 148 ? -3.711 -31.625 -11.828 1 96.94 148 GLY B C 1
ATOM 3606 O O . GLY B 1 148 ? -4.488 -30.953 -12.508 1 96.94 148 GLY B O 1
ATOM 3607 N N . ASN B 1 149 ? -3.766 -32.875 -11.664 1 96.69 149 ASN B N 1
ATOM 3608 C CA . ASN B 1 149 ? -4.883 -33.688 -12.156 1 96.69 149 ASN B CA 1
ATOM 3609 C C . ASN B 1 149 ? -5.414 -34.625 -11.07 1 96.69 149 ASN B C 1
ATOM 3611 O O . ASN B 1 149 ? -4.777 -34.812 -10.031 1 96.69 149 ASN B O 1
ATOM 3615 N N . GLY B 1 150 ? -6.617 -35.219 -11.336 1 95.06 150 GLY B N 1
ATOM 3616 C CA . GLY B 1 150 ? -7.172 -36.188 -10.398 1 95.06 150 GLY B CA 1
ATOM 3617 C C . GLY B 1 150 ? -7.578 -35.562 -9.078 1 95.06 150 GLY B C 1
ATOM 3618 O O . GLY B 1 150 ? -8.336 -34.594 -9.055 1 95.06 150 GLY B O 1
ATOM 3619 N N . LEU B 1 151 ? -6.926 -36.062 -8.039 1 93.38 151 LEU B N 1
ATOM 3620 C CA . LEU B 1 151 ? -7.258 -35.625 -6.684 1 93.38 151 LEU B CA 1
ATOM 3621 C C . LEU B 1 151 ? -7.277 -34.125 -6.57 1 93.38 151 LEU B C 1
ATOM 3623 O O . LEU B 1 151 ? -8.195 -33.531 -5.984 1 93.38 151 LEU B O 1
ATOM 3627 N N . VAL B 1 152 ? -6.344 -33.438 -7.145 1 92.12 152 VAL B N 1
ATOM 3628 C CA . VAL B 1 152 ? -6.203 -32 -7.02 1 92.12 152 VAL B CA 1
ATOM 3629 C C . VAL B 1 152 ? -7.301 -31.297 -7.816 1 92.12 152 VAL B C 1
ATOM 3631 O O . VAL B 1 152 ? -7.941 -30.375 -7.32 1 92.12 152 VAL B O 1
ATOM 3634 N N . ALA B 1 153 ? -7.508 -31.719 -9.031 1 90.56 153 ALA B N 1
ATOM 3635 C CA . ALA B 1 153 ? -8.578 -31.156 -9.852 1 90.56 153 ALA B CA 1
ATOM 3636 C C . ALA B 1 153 ? -9.945 -31.391 -9.203 1 90.56 153 ALA B C 1
ATOM 3638 O O . ALA B 1 153 ? -10.789 -30.5 -9.18 1 90.56 153 ALA B O 1
ATOM 3639 N N . ASN B 1 154 ? -10.133 -32.594 -8.695 1 91.5 154 ASN B N 1
ATOM 3640 C CA . ASN B 1 154 ? -11.383 -32.906 -8.023 1 91.5 154 ASN B CA 1
ATOM 3641 C C . ASN B 1 154 ? -11.594 -32.062 -6.777 1 91.5 154 ASN B C 1
ATOM 3643 O O . ASN B 1 154 ? -12.703 -31.594 -6.523 1 91.5 154 ASN B O 1
ATOM 3647 N N . PHE B 1 155 ? -10.555 -31.875 -6.082 1 90.06 155 PHE B N 1
ATOM 3648 C CA . PHE B 1 155 ? -10.609 -31.047 -4.887 1 90.06 155 PHE B CA 1
ATOM 3649 C C . PHE B 1 155 ? -11 -29.609 -5.246 1 90.06 155 PHE B C 1
ATOM 3651 O O . PHE B 1 155 ? -11.867 -29.016 -4.602 1 90.06 155 PHE B O 1
ATOM 3658 N N . LEU B 1 156 ? -10.398 -29.031 -6.238 1 87.88 156 LEU B N 1
ATOM 3659 C CA . LEU B 1 156 ? -10.664 -27.656 -6.645 1 87.88 156 LEU B CA 1
ATOM 3660 C C . LEU B 1 156 ? -12.102 -27.5 -7.137 1 87.88 156 LEU B C 1
ATOM 3662 O O . LEU B 1 156 ? -12.734 -26.469 -6.906 1 87.88 156 LEU B O 1
ATOM 3666 N N . GLU B 1 157 ? -12.57 -28.547 -7.77 1 86.88 157 GLU B N 1
ATOM 3667 C CA . GLU B 1 157 ? -13.961 -28.531 -8.211 1 86.88 157 GLU B CA 1
ATOM 3668 C C . GLU B 1 157 ? -14.914 -28.422 -7.02 1 86.88 157 GLU B C 1
ATOM 3670 O O . GLU B 1 157 ? -15.859 -27.641 -7.043 1 86.88 157 GLU B O 1
ATOM 3675 N N . LEU B 1 158 ? -14.625 -29.219 -6.043 1 84.69 158 LEU B N 1
ATOM 3676 C CA . LEU B 1 158 ? -15.445 -29.172 -4.832 1 84.69 158 LEU B CA 1
ATOM 3677 C C . LEU B 1 158 ? -15.281 -27.828 -4.113 1 84.69 158 LEU B C 1
ATOM 3679 O O . LEU B 1 158 ? -16.266 -27.266 -3.625 1 84.69 158 LEU B O 1
ATOM 3683 N N . TYR B 1 159 ? -14.078 -27.422 -4.113 1 84.75 159 TYR B N 1
ATOM 3684 C CA . TYR B 1 159 ? -13.727 -26.172 -3.445 1 84.75 159 TYR B CA 1
ATOM 3685 C C . TYR B 1 159 ? -14.469 -25 -4.07 1 84.75 159 TYR B C 1
ATOM 3687 O O . TYR B 1 159 ? -15.094 -24.203 -3.365 1 84.75 159 TYR B O 1
ATOM 3695 N N . TYR B 1 160 ? -14.438 -24.922 -5.379 1 81.25 160 TYR B N 1
ATOM 3696 C CA . TYR B 1 160 ? -15.094 -23.812 -6.082 1 81.25 160 TYR B CA 1
ATOM 3697 C C . TYR B 1 160 ? -16.609 -23.953 -6.02 1 81.25 160 TYR B C 1
ATOM 3699 O O . TYR B 1 160 ? -17.328 -22.953 -6.039 1 81.25 160 TYR B O 1
ATOM 3707 N N . GLY B 1 161 ? -17.062 -25.109 -5.902 1 82.12 161 GLY B N 1
ATOM 3708 C CA . GLY B 1 161 ? -18.5 -25.375 -5.82 1 82.12 161 GLY B CA 1
ATOM 3709 C C . GLY B 1 161 ? -19.125 -24.891 -4.527 1 82.12 161 GLY B C 1
ATOM 3710 O O . GLY B 1 161 ? -20.344 -24.734 -4.449 1 82.12 161 GLY B O 1
ATOM 3711 N N . THR B 1 162 ? -18.312 -24.688 -3.559 1 79.75 162 THR B N 1
ATOM 3712 C CA . THR B 1 162 ? -18.828 -24.203 -2.281 1 79.75 162 THR B CA 1
ATOM 3713 C C . THR B 1 162 ? -19.344 -22.781 -2.406 1 79.75 162 THR B C 1
ATOM 3715 O O . THR B 1 162 ? -20.109 -22.312 -1.564 1 79.75 162 THR B O 1
ATOM 3718 N N . GLY B 1 163 ? -18.844 -22.016 -3.404 1 75.81 163 GLY B N 1
ATOM 3719 C CA . GLY B 1 163 ? -19.312 -20.656 -3.643 1 75.81 163 GLY B CA 1
ATOM 3720 C C . GLY B 1 163 ? -18.562 -19.625 -2.814 1 75.81 163 GLY B C 1
ATOM 3721 O O . GLY B 1 163 ? -18.75 -18.422 -3.002 1 75.81 163 GLY B O 1
ATOM 3722 N N . ASN B 1 164 ? -17.781 -20.109 -1.837 1 77.44 164 ASN B N 1
ATOM 3723 C CA . ASN B 1 164 ? -17.031 -19.188 -0.988 1 77.44 164 ASN B CA 1
ATOM 3724 C C . ASN B 1 164 ? -15.555 -19.594 -0.906 1 77.44 164 ASN B C 1
ATOM 3726 O O . ASN B 1 164 ? -15.07 -19.969 0.16 1 77.44 164 ASN B O 1
ATOM 3730 N N . PRO B 1 165 ? -14.93 -19.391 -1.984 1 77.56 165 PRO B N 1
ATOM 3731 C CA . PRO B 1 165 ? -13.539 -19.844 -1.982 1 77.56 165 PRO B CA 1
ATOM 3732 C C . PRO B 1 165 ? -12.648 -18.984 -1.093 1 77.56 165 PRO B C 1
ATOM 3734 O O . PRO B 1 165 ? -12.57 -17.766 -1.279 1 77.56 165 PRO B O 1
ATOM 3737 N N . SER B 1 166 ? -12.094 -19.578 -0.045 1 81.06 166 SER B N 1
ATOM 3738 C CA . SER B 1 166 ? -11.164 -19 0.914 1 81.06 166 SER B CA 1
ATOM 3739 C C . SER B 1 166 ? -10.211 -20.047 1.471 1 81.06 166 SER B C 1
ATOM 3741 O O . SER B 1 166 ? -10.461 -21.25 1.342 1 81.06 166 SER B O 1
ATOM 3743 N N . PRO B 1 167 ? -9.172 -19.562 2.016 1 82.19 167 PRO B N 1
ATOM 3744 C CA . PRO B 1 167 ? -8.273 -20.531 2.639 1 82.19 167 PRO B CA 1
ATOM 3745 C C . PRO B 1 167 ? -8.961 -21.344 3.734 1 82.19 167 PRO B C 1
ATOM 3747 O O . PRO B 1 167 ? -8.688 -22.547 3.879 1 82.19 167 PRO B O 1
ATOM 3750 N N . THR B 1 168 ? -9.805 -20.672 4.395 1 82.94 168 THR B N 1
ATOM 3751 C CA . THR B 1 168 ? -10.523 -21.359 5.461 1 82.94 168 THR B CA 1
ATOM 3752 C C . THR B 1 168 ? -11.445 -22.438 4.887 1 82.94 168 THR B C 1
ATOM 3754 O O . THR B 1 168 ? -11.523 -23.547 5.422 1 82.94 168 THR B O 1
ATOM 3757 N N . THR B 1 169 ? -12.156 -22.094 3.799 1 83.38 169 THR B N 1
ATOM 3758 C CA . THR B 1 169 ? -13.031 -23.062 3.146 1 83.38 169 THR B CA 1
ATOM 3759 C C . THR B 1 169 ? -12.227 -24.25 2.625 1 83.38 169 THR B C 1
ATOM 3761 O O . THR B 1 169 ? -12.656 -25.391 2.758 1 83.38 169 THR B O 1
ATOM 3764 N N . ALA B 1 170 ? -11.078 -23.969 2.055 1 84.06 170 ALA B N 1
ATOM 3765 C CA . ALA B 1 170 ? -10.219 -25.031 1.556 1 84.06 170 ALA B CA 1
ATOM 3766 C C . ALA B 1 170 ? -9.766 -25.953 2.689 1 84.06 170 ALA B C 1
ATOM 3768 O O . ALA B 1 170 ? -9.797 -27.172 2.555 1 84.06 170 ALA B O 1
ATOM 3769 N N . ALA B 1 171 ? -9.391 -25.406 3.799 1 85.81 171 ALA B N 1
ATOM 3770 C CA . ALA B 1 171 ? -8.93 -26.172 4.961 1 85.81 171 ALA B CA 1
ATOM 3771 C C . ALA B 1 171 ? -10.047 -27.031 5.527 1 85.81 171 ALA B C 1
ATOM 3773 O O . ALA B 1 171 ? -9.82 -28.188 5.887 1 85.81 171 ALA B O 1
ATOM 3774 N N . LYS B 1 172 ? -11.203 -26.469 5.594 1 87.19 172 LYS B N 1
ATOM 3775 C CA . LYS B 1 172 ? -12.352 -27.203 6.098 1 87.19 172 LYS B CA 1
ATOM 3776 C C . LYS B 1 172 ? -12.672 -28.406 5.203 1 87.19 172 LYS B C 1
ATOM 3778 O O . LYS B 1 172 ? -12.977 -29.484 5.695 1 87.19 172 LYS B O 1
ATOM 3783 N N . LEU B 1 173 ? -12.641 -28.125 3.914 1 84.75 173 LEU B N 1
ATOM 3784 C CA . LEU B 1 173 ? -12.914 -29.203 2.961 1 84.75 173 LEU B CA 1
ATOM 3785 C C . LEU B 1 173 ? -11.891 -30.312 3.094 1 84.75 173 LEU B C 1
ATOM 3787 O O . LEU B 1 173 ? -12.25 -31.5 3.084 1 84.75 173 LEU B O 1
ATOM 3791 N N . LEU B 1 174 ? -10.68 -29.938 3.252 1 85.44 174 LEU B N 1
ATOM 3792 C CA . LEU B 1 174 ? -9.617 -30.922 3.432 1 85.44 174 LEU B CA 1
ATOM 3793 C C . LEU B 1 174 ? -9.82 -31.703 4.723 1 85.44 174 LEU B C 1
ATOM 3795 O O . LEU B 1 174 ? -9.688 -32.938 4.738 1 85.44 174 LEU B O 1
ATOM 3799 N N . ALA B 1 175 ? -10.117 -31.031 5.77 1 87.94 175 ALA B N 1
ATOM 3800 C CA . ALA B 1 175 ? -10.352 -31.656 7.062 1 87.94 175 ALA B CA 1
ATOM 3801 C C . ALA B 1 175 ? -11.516 -32.656 6.98 1 87.94 175 ALA B C 1
ATOM 3803 O O . ALA B 1 175 ? -11.438 -33.75 7.531 1 87.94 175 ALA B O 1
ATOM 3804 N N . LYS B 1 176 ? -12.562 -32.219 6.367 1 87.44 176 LYS B N 1
ATOM 3805 C CA . LYS B 1 176 ? -13.719 -33.094 6.184 1 87.44 176 LYS B CA 1
ATOM 3806 C C . LYS B 1 176 ? -13.344 -34.375 5.406 1 87.44 176 LYS B C 1
ATOM 3808 O O . LYS B 1 176 ? -13.75 -35.469 5.77 1 87.44 176 LYS B O 1
ATOM 3813 N N . ALA B 1 177 ? -12.602 -34.188 4.324 1 86.69 177 ALA B N 1
ATOM 3814 C CA . ALA B 1 177 ? -12.156 -35.312 3.506 1 86.69 177 ALA B CA 1
ATOM 3815 C C . ALA B 1 177 ? -11.328 -36.281 4.328 1 86.69 177 ALA B C 1
ATOM 3817 O O . ALA B 1 177 ? -11.539 -37.5 4.254 1 86.69 177 ALA B O 1
ATOM 3818 N N . VAL B 1 178 ? -10.484 -35.781 5.156 1 87.06 178 VAL B N 1
ATOM 3819 C CA . VAL B 1 178 ? -9.602 -36.594 5.969 1 87.06 178 VAL B CA 1
ATOM 3820 C C . VAL B 1 178 ? -10.406 -37.312 7.051 1 87.06 178 VAL B C 1
ATOM 3822 O O . VAL B 1 178 ? -10.219 -38.5 7.297 1 87.06 178 VAL B O 1
ATOM 3825 N N . ALA B 1 179 ? -11.273 -36.594 7.625 1 86.56 179 ALA B N 1
ATOM 3826 C CA . ALA B 1 179 ? -12.062 -37.125 8.734 1 86.56 179 ALA B CA 1
ATOM 3827 C C . ALA B 1 179 ? -12.961 -38.25 8.273 1 86.56 179 ALA B C 1
ATOM 3829 O O . ALA B 1 179 ? -13.273 -39.156 9.047 1 86.56 179 ALA B O 1
ATOM 3830 N N . THR B 1 180 ? -13.328 -38.312 7.07 1 86.44 180 THR B N 1
ATOM 3831 C CA . THR B 1 180 ? -14.281 -39.281 6.59 1 86.44 180 THR B CA 1
ATOM 3832 C C . THR B 1 180 ? -13.57 -40.438 5.871 1 86.44 180 THR B C 1
ATOM 3834 O O . THR B 1 180 ? -14.211 -41.375 5.414 1 86.44 180 THR B O 1
ATOM 3837 N N . MET B 1 181 ? -12.336 -40.344 5.77 1 83.12 181 MET B N 1
ATOM 3838 C CA . MET B 1 181 ? -11.531 -41.281 4.98 1 83.12 181 MET B CA 1
ATOM 3839 C C . MET B 1 181 ? -11.773 -42.719 5.43 1 83.12 181 MET B C 1
ATOM 3841 O O . MET B 1 181 ? -11.82 -43.625 4.602 1 83.12 181 MET B O 1
ATOM 3845 N N . PRO B 1 182 ? -11.852 -42.906 6.766 1 79.75 182 PRO B N 1
ATOM 3846 C CA . PRO B 1 182 ? -12.055 -44.281 7.188 1 79.75 182 PRO B CA 1
ATOM 3847 C C . PRO B 1 182 ? -13.43 -44.812 6.801 1 79.75 182 PRO B C 1
ATOM 3849 O O . PRO B 1 182 ? -13.664 -46.031 6.867 1 79.75 182 PRO B O 1
ATOM 3852 N N . PHE B 1 183 ? -14.156 -43.812 6.281 1 80 183 PHE B N 1
ATOM 3853 C CA . PHE B 1 183 ? -15.523 -44.219 5.945 1 80 183 PHE B CA 1
ATOM 3854 C C . PHE B 1 183 ? -15.758 -44.125 4.441 1 80 183 PHE B C 1
ATOM 3856 O O . PHE B 1 183 ? -15.102 -43.344 3.752 1 80 183 PHE B O 1
ATOM 3863 N N . ASP B 1 184 ? -16.266 -45.125 3.879 1 79.31 184 ASP B N 1
ATOM 3864 C CA . ASP B 1 184 ? -16.625 -45.062 2.467 1 79.31 184 ASP B CA 1
ATOM 3865 C C . ASP B 1 184 ? -17.656 -43.938 2.219 1 79.31 184 ASP B C 1
ATOM 3867 O O . ASP B 1 184 ? -18.844 -44.219 2.123 1 79.31 184 ASP B O 1
ATOM 3871 N N . SER B 1 185 ? -17.094 -42.719 2.131 1 84.31 185 SER B N 1
ATOM 3872 C CA . SER B 1 185 ? -17.984 -41.562 1.979 1 84.31 185 SER B CA 1
ATOM 3873 C C . SER B 1 185 ? -18.016 -41.062 0.532 1 84.31 185 SER B C 1
ATOM 3875 O O . SER B 1 185 ? -17.109 -41.375 -0.247 1 84.31 185 SER B O 1
ATOM 3877 N N . ASP B 1 186 ? -19 -40.344 0.187 1 84.94 186 ASP B N 1
ATOM 3878 C CA . ASP B 1 186 ? -19.203 -39.812 -1.154 1 84.94 186 ASP B CA 1
ATOM 3879 C C . ASP B 1 186 ? -18.094 -38.812 -1.519 1 84.94 186 ASP B C 1
ATOM 3881 O O . ASP B 1 186 ? -17.609 -38.812 -2.648 1 84.94 186 ASP B O 1
ATOM 3885 N N . ILE B 1 187 ? -17.734 -38.094 -0.58 1 85.31 187 ILE B N 1
ATOM 3886 C CA . ILE B 1 187 ? -16.703 -37.062 -0.828 1 85.31 187 ILE B CA 1
ATOM 3887 C C . ILE B 1 187 ? -15.383 -37.75 -1.165 1 85.31 187 ILE B C 1
ATOM 3889 O O . ILE B 1 187 ? -14.703 -37.344 -2.111 1 85.31 187 ILE B O 1
ATOM 3893 N N . ASN B 1 188 ? -15.062 -38.75 -0.47 1 86.94 188 ASN B N 1
ATOM 3894 C CA . ASN B 1 188 ? -13.805 -39.438 -0.715 1 86.94 188 ASN B CA 1
ATOM 3895 C C . ASN B 1 188 ? -13.82 -40.188 -2.043 1 86.94 188 ASN B C 1
ATOM 3897 O O . ASN B 1 188 ? -12.812 -40.25 -2.746 1 86.94 188 ASN B O 1
ATOM 3901 N N . ARG B 1 189 ? -14.938 -40.75 -2.328 1 86.38 189 ARG B N 1
ATOM 3902 C CA . ARG B 1 189 ? -15.078 -41.438 -3.613 1 86.38 189 ARG B CA 1
ATOM 3903 C C . ARG B 1 189 ? -14.883 -40.438 -4.77 1 86.38 189 ARG B C 1
ATOM 3905 O O . ARG B 1 189 ? -14.258 -40.781 -5.777 1 86.38 189 ARG B O 1
ATOM 3912 N N . GLU B 1 190 ? -15.406 -39.344 -4.574 1 88.5 190 GLU B N 1
ATOM 3913 C CA . GLU B 1 190 ? -15.297 -38.344 -5.609 1 88.5 190 GLU B CA 1
ATOM 3914 C C . GLU B 1 190 ? -13.875 -37.781 -5.691 1 88.5 190 GLU B C 1
ATOM 3916 O O . GLU B 1 190 ? -13.312 -37.656 -6.781 1 88.5 190 GLU B O 1
ATOM 3921 N N . LEU B 1 191 ? -13.289 -37.531 -4.613 1 89.94 191 LEU B N 1
ATOM 3922 C CA . LEU B 1 191 ? -11.961 -36.938 -4.543 1 89.94 191 LEU B CA 1
ATOM 3923 C C . LEU B 1 191 ? -10.898 -37.906 -5.043 1 89.94 191 LEU B C 1
ATOM 3925 O O . LEU B 1 191 ? -9.969 -37.5 -5.746 1 89.94 191 LEU B O 1
ATOM 3929 N N . PHE B 1 192 ? -11.102 -39.219 -4.73 1 90.75 192 PHE B N 1
ATOM 3930 C CA . PHE B 1 192 ? -10.055 -40.188 -5.008 1 90.75 192 PHE B CA 1
ATOM 3931 C C . PHE B 1 192 ? -10.453 -41.094 -6.16 1 90.75 192 PHE B C 1
ATOM 3933 O O . PHE B 1 192 ? -9.961 -42.219 -6.266 1 90.75 192 PHE B O 1
ATOM 3940 N N . ARG B 1 193 ? -11.398 -40.594 -6.949 1 89.94 193 ARG B N 1
ATOM 3941 C CA . ARG B 1 193 ? -11.742 -41.375 -8.148 1 89.94 193 ARG B CA 1
ATOM 3942 C C . ARG B 1 193 ? -10.516 -41.562 -9.031 1 89.94 193 ARG B C 1
ATOM 3944 O O . ARG B 1 193 ? -9.906 -40.625 -9.5 1 89.94 193 ARG B O 1
ATOM 3951 N N . PRO B 1 194 ? -10.148 -42.844 -9.188 1 91.69 194 PRO B N 1
ATOM 3952 C CA . PRO B 1 194 ? -8.953 -43.094 -9.992 1 91.69 194 PRO B CA 1
ATOM 3953 C C . PRO B 1 194 ? -9.188 -42.875 -11.484 1 91.69 194 PRO B C 1
ATOM 3955 O O . PRO B 1 194 ? -10.328 -42.812 -11.938 1 91.69 194 PRO B O 1
ATOM 3958 N N . PHE B 1 195 ? -8.133 -42.688 -12.242 1 94.12 195 PHE B N 1
ATOM 3959 C CA . PHE B 1 195 ? -8.125 -42.625 -13.695 1 94.12 195 PHE B CA 1
ATOM 3960 C C . PHE B 1 195 ? -6.953 -43.406 -14.266 1 94.12 195 PHE B C 1
ATOM 3962 O O . PHE B 1 195 ? -5.891 -43.5 -13.641 1 94.12 195 PHE B O 1
ATOM 3969 N N . ARG B 1 196 ? -7.168 -43.969 -15.414 1 96.44 196 ARG B N 1
ATOM 3970 C CA . ARG B 1 196 ? -6.137 -44.781 -16.062 1 96.44 196 ARG B CA 1
ATOM 3971 C C . ARG B 1 196 ? -5.293 -43.938 -17 1 96.44 196 ARG B C 1
ATOM 3973 O O . ARG B 1 196 ? -5.828 -43.188 -17.828 1 96.44 196 ARG B O 1
ATOM 3980 N N . ALA B 1 197 ? -3.936 -44.031 -16.844 1 97 197 ALA B N 1
ATOM 3981 C CA . ALA B 1 197 ? -3.07 -43.219 -17.688 1 97 197 ALA B CA 1
ATOM 3982 C C . ALA B 1 197 ? -1.655 -43.781 -17.734 1 97 197 ALA B C 1
ATOM 3984 O O . ALA B 1 197 ? -1.314 -44.688 -16.969 1 97 197 ALA B O 1
ATOM 3985 N N . ARG B 1 198 ? -0.979 -43.375 -18.656 1 97.88 198 ARG B N 1
ATOM 3986 C CA . ARG B 1 198 ? 0.456 -43.594 -18.781 1 97.88 198 ARG B CA 1
ATOM 3987 C C . ARG B 1 198 ? 1.217 -42.281 -18.875 1 97.88 198 ARG B C 1
ATOM 3989 O O . ARG B 1 198 ? 0.719 -41.312 -19.438 1 97.88 198 ARG B O 1
ATOM 3996 N N . ILE B 1 199 ? 2.412 -42.219 -18.281 1 97.94 199 ILE B N 1
ATOM 3997 C CA . ILE B 1 199 ? 3.242 -41.031 -18.297 1 97.94 199 ILE B CA 1
ATOM 3998 C C . ILE B 1 199 ? 4.594 -41.344 -18.938 1 97.94 199 ILE B C 1
ATOM 4000 O O . ILE B 1 199 ? 5.305 -42.25 -18.484 1 97.94 199 ILE B O 1
ATOM 4004 N N . GLU B 1 200 ? 4.887 -40.594 -19.969 1 98.25 200 GLU B N 1
ATOM 4005 C CA . GLU B 1 200 ? 6.148 -40.781 -20.672 1 98.25 200 GLU B CA 1
ATOM 4006 C C . GLU B 1 200 ? 7.141 -39.688 -20.359 1 98.25 200 GLU B C 1
ATOM 4008 O O . GLU B 1 200 ? 6.863 -38.5 -20.594 1 98.25 200 GLU B O 1
ATOM 4013 N N . LEU B 1 201 ? 8.234 -40.094 -19.781 1 96.88 201 LEU B N 1
ATOM 4014 C CA . LEU B 1 201 ? 9.328 -39.156 -19.5 1 96.88 201 LEU B CA 1
ATOM 4015 C C . LEU B 1 201 ? 10.469 -39.344 -20.5 1 96.88 201 LEU B C 1
ATOM 4017 O O . LEU B 1 201 ? 10.352 -40.156 -21.438 1 96.88 201 LEU B O 1
ATOM 4021 N N . ASP B 1 202 ? 11.516 -38.5 -20.391 1 87.38 202 ASP B N 1
ATOM 4022 C CA . ASP B 1 202 ? 12.641 -38.594 -21.297 1 87.38 202 ASP B CA 1
ATOM 4023 C C . ASP B 1 202 ? 13.359 -39.938 -21.172 1 87.38 202 ASP B C 1
ATOM 4025 O O . ASP B 1 202 ? 13.727 -40.531 -22.172 1 87.38 202 ASP B O 1
ATOM 4029 N N . ASP B 1 203 ? 13.508 -40.375 -19.938 1 88.06 203 ASP B N 1
ATOM 4030 C CA . ASP B 1 203 ? 14.375 -41.531 -19.719 1 88.06 203 ASP B CA 1
ATOM 4031 C C . ASP B 1 203 ? 13.57 -42.75 -19.266 1 88.06 203 ASP B C 1
ATOM 4033 O O . ASP B 1 203 ? 14.117 -43.844 -19.141 1 88.06 203 ASP B O 1
ATOM 4037 N N . GLU B 1 204 ? 12.305 -42.531 -18.984 1 93.94 204 GLU B N 1
ATOM 4038 C CA . GLU B 1 204 ? 11.508 -43.656 -18.484 1 93.94 204 GLU B CA 1
ATOM 4039 C C . GLU B 1 204 ? 10.031 -43.469 -18.812 1 93.94 204 GLU B C 1
ATOM 4041 O O . GLU B 1 204 ? 9.609 -42.375 -19.203 1 93.94 204 GLU B O 1
ATOM 4046 N N . VAL B 1 205 ? 9.305 -44.625 -18.719 1 96.19 205 VAL B N 1
ATOM 4047 C CA . VAL B 1 205 ? 7.855 -44.594 -18.891 1 96.19 205 VAL B CA 1
ATOM 4048 C C . VAL B 1 205 ? 7.188 -45.156 -17.641 1 96.19 205 VAL B C 1
ATOM 4050 O O . VAL B 1 205 ? 7.539 -46.25 -17.172 1 96.19 205 VAL B O 1
ATOM 4053 N N . TRP B 1 206 ? 6.383 -44.344 -17.062 1 96.69 206 TRP B N 1
ATOM 4054 C CA . TRP B 1 206 ? 5.477 -44.875 -16.047 1 96.69 206 TRP B CA 1
ATOM 4055 C C . TRP B 1 206 ? 4.324 -45.625 -16.703 1 96.69 206 TRP B C 1
ATOM 4057 O O . TRP B 1 206 ? 3.432 -45 -17.297 1 96.69 206 TRP B O 1
ATOM 4067 N N . GLN B 1 207 ? 4.348 -46.906 -16.531 1 94.56 207 GLN B N 1
ATOM 4068 C CA . GLN B 1 207 ? 3.406 -47.781 -17.234 1 94.56 207 GLN B CA 1
ATOM 4069 C C . GLN B 1 207 ? 1.966 -47.406 -16.875 1 94.56 207 GLN B C 1
ATOM 4071 O O . GLN B 1 207 ? 1.704 -46.844 -15.812 1 94.56 207 GLN B O 1
ATOM 4076 N N . GLU B 1 208 ? 1.14 -47.812 -17.891 1 96.5 208 GLU B N 1
ATOM 4077 C CA . GLU B 1 208 ? -0.286 -47.562 -17.703 1 96.5 208 GLU B CA 1
ATOM 4078 C C . GLU B 1 208 ? -0.82 -48.219 -16.453 1 96.5 208 GLU B C 1
ATOM 4080 O O . GLU B 1 208 ? -0.617 -49.406 -16.25 1 96.5 208 GLU B O 1
ATOM 4085 N N . ARG B 1 209 ? -1.485 -47.469 -15.68 1 95.25 209 ARG B N 1
ATOM 4086 C CA . ARG B 1 209 ? -2.115 -47.969 -14.461 1 95.25 209 ARG B CA 1
ATOM 4087 C C . ARG B 1 209 ? -3.123 -46.938 -13.922 1 95.25 209 ARG B C 1
ATOM 4089 O O . ARG B 1 209 ? -3.305 -45.875 -14.508 1 95.25 209 ARG B O 1
ATOM 4096 N N . ASP B 1 210 ? -3.75 -47.344 -12.898 1 95.25 210 ASP B N 1
ATOM 4097 C CA . ASP B 1 210 ? -4.648 -46.406 -12.211 1 95.25 210 ASP B CA 1
ATOM 4098 C C . ASP B 1 210 ? -3.865 -45.438 -11.336 1 95.25 210 ASP B C 1
ATOM 4100 O O . ASP B 1 210 ? -3 -45.844 -10.555 1 95.25 210 ASP B O 1
ATOM 4104 N N . TYR B 1 211 ? -4.133 -44.188 -11.531 1 95.81 211 TYR B N 1
ATOM 4105 C CA . TYR B 1 211 ? -3.564 -43.125 -10.711 1 95.81 211 TYR B CA 1
ATOM 4106 C C . TYR B 1 211 ? -4.652 -42.406 -9.922 1 95.81 211 TYR B C 1
ATOM 4108 O O . TYR B 1 211 ? -5.793 -42.281 -10.383 1 95.81 211 TYR B O 1
ATOM 4116 N N . THR B 1 212 ? -4.277 -41.938 -8.773 1 95.56 212 THR B N 1
ATOM 4117 C CA . THR B 1 212 ? -5.129 -41.031 -8.016 1 95.56 212 THR B CA 1
ATOM 4118 C C . THR B 1 212 ? -4.859 -39.594 -8.398 1 95.56 212 THR B C 1
ATOM 4120 O O . THR B 1 212 ? -5.77 -38.75 -8.398 1 95.56 212 THR B O 1
ATOM 4123 N N . ALA B 1 213 ? -3.637 -39.312 -8.719 1 96.88 213 ALA B N 1
ATOM 4124 C CA . ALA B 1 213 ? -3.26 -37.969 -9.156 1 96.88 213 ALA B CA 1
ATOM 4125 C C . ALA B 1 213 ? -1.939 -38 -9.922 1 96.88 213 ALA B C 1
ATOM 4127 O O . ALA B 1 213 ? -1.083 -38.844 -9.664 1 96.88 213 ALA B O 1
ATOM 4128 N N . VAL B 1 214 ? -1.775 -37.188 -10.859 1 97.5 214 VAL B N 1
ATOM 4129 C CA . VAL B 1 214 ? -0.513 -36.781 -11.484 1 97.5 214 VAL B CA 1
ATOM 4130 C C . VAL B 1 214 ? -0.283 -35.281 -11.297 1 97.5 214 VAL B C 1
ATOM 4132 O O . VAL B 1 214 ? -1.147 -34.469 -11.633 1 97.5 214 VAL B O 1
ATOM 4135 N N . LEU B 1 215 ? 0.841 -34.938 -10.711 1 98.06 215 LEU B N 1
ATOM 4136 C CA . LEU B 1 215 ? 1.157 -33.562 -10.359 1 98.06 215 LEU B CA 1
ATOM 4137 C C . LEU B 1 215 ? 2.527 -33.156 -10.898 1 98.06 215 LEU B C 1
ATOM 4139 O O . LEU B 1 215 ? 3.406 -34 -11.055 1 98.06 215 LEU B O 1
ATOM 4143 N N . ALA B 1 216 ? 2.688 -31.938 -11.203 1 98.5 216 ALA B N 1
ATOM 4144 C CA . ALA B 1 216 ? 3.973 -31.375 -11.625 1 98.5 216 ALA B CA 1
ATOM 4145 C C . ALA B 1 216 ? 4.117 -29.938 -11.172 1 98.5 216 ALA B C 1
ATOM 4147 O O . ALA B 1 216 ? 3.143 -29.172 -11.18 1 98.5 216 ALA B O 1
ATOM 4148 N N . SER B 1 217 ? 5.336 -29.547 -10.797 1 98.5 217 SER B N 1
ATOM 4149 C CA . SER B 1 217 ? 5.488 -28.188 -10.32 1 98.5 217 SER B CA 1
ATOM 4150 C C . SER B 1 217 ? 6.941 -27.719 -10.406 1 98.5 217 SER B C 1
ATOM 4152 O O . SER B 1 217 ? 7.859 -28.547 -10.344 1 98.5 217 SER B O 1
ATOM 4154 N N . THR B 1 218 ? 7.078 -26.469 -10.539 1 98.19 218 THR B N 1
ATOM 4155 C CA . THR B 1 218 ? 8.391 -25.844 -10.492 1 98.19 218 THR B CA 1
ATOM 4156 C C . THR B 1 218 ? 8.578 -25.062 -9.195 1 98.19 218 THR B C 1
ATOM 4158 O O . THR B 1 218 ? 9.602 -24.406 -9 1 98.19 218 THR B O 1
ATOM 4161 N N . VAL B 1 219 ? 7.625 -25.094 -8.328 1 97.62 219 VAL B N 1
ATOM 4162 C CA . VAL B 1 219 ? 7.734 -24.609 -6.957 1 97.62 219 VAL B CA 1
ATOM 4163 C C . VAL B 1 219 ? 7.418 -25.734 -5.973 1 97.62 219 VAL B C 1
ATOM 4165 O O . VAL B 1 219 ? 6.871 -26.766 -6.359 1 97.62 219 VAL B O 1
ATOM 4168 N N . ASP B 1 220 ? 7.648 -25.516 -4.727 1 97.31 220 ASP B N 1
ATOM 4169 C CA . ASP B 1 220 ? 7.625 -26.656 -3.832 1 97.31 220 ASP B CA 1
ATOM 4170 C C . ASP B 1 220 ? 6.266 -26.812 -3.152 1 97.31 220 ASP B C 1
ATOM 4172 O O . ASP B 1 220 ? 6.012 -27.797 -2.461 1 97.31 220 ASP B O 1
ATOM 4176 N N . GLN B 1 221 ? 5.391 -25.844 -3.418 1 96.44 221 GLN B N 1
ATOM 4177 C CA . GLN B 1 221 ? 4.129 -25.844 -2.684 1 96.44 221 GLN B CA 1
ATOM 4178 C C . GLN B 1 221 ? 2.955 -26.156 -3.609 1 96.44 221 GLN B C 1
ATOM 4180 O O . GLN B 1 221 ? 3.02 -25.891 -4.812 1 96.44 221 GLN B O 1
ATOM 4185 N N . ILE B 1 222 ? 1.872 -26.656 -2.996 1 95.25 222 ILE B N 1
ATOM 4186 C CA . ILE B 1 222 ? 0.659 -26.906 -3.764 1 95.25 222 ILE B CA 1
ATOM 4187 C C . ILE B 1 222 ? -0.507 -26.125 -3.168 1 95.25 222 ILE B C 1
ATOM 4189 O O . ILE B 1 222 ? -1.58 -26.047 -3.77 1 95.25 222 ILE B O 1
ATOM 4193 N N . GLY B 1 223 ? -0.325 -25.516 -2.008 1 91.56 223 GLY B N 1
ATOM 4194 C CA . GLY B 1 223 ? -1.362 -24.766 -1.321 1 91.56 223 GLY B CA 1
ATOM 4195 C C . GLY B 1 223 ? -1.522 -25.156 0.135 1 91.56 223 GLY B C 1
ATOM 4196 O O . GLY B 1 223 ? -1.148 -26.266 0.528 1 91.56 223 GLY B O 1
ATOM 4197 N N . LEU B 1 224 ? -2.045 -24.266 0.917 1 90.06 224 LEU B N 1
ATOM 4198 C CA . LEU B 1 224 ? -2.361 -24.484 2.322 1 90.06 224 LEU B CA 1
ATOM 4199 C C . LEU B 1 224 ? -1.115 -24.891 3.104 1 90.06 224 LEU B C 1
ATOM 4201 O O . LEU B 1 224 ? -1.207 -25.625 4.09 1 90.06 224 LEU B O 1
ATOM 4205 N N . GLY B 1 225 ? 0.02 -24.609 2.568 1 91.25 225 GLY B N 1
ATOM 4206 C CA . GLY B 1 225 ? 1.269 -24.859 3.268 1 91.25 225 GLY B CA 1
ATOM 4207 C C . GLY B 1 225 ? 1.841 -26.234 2.982 1 91.25 225 GLY B C 1
ATOM 4208 O O . GLY B 1 225 ? 2.873 -26.609 3.539 1 91.25 225 GLY B O 1
ATOM 4209 N N . PHE B 1 226 ? 1.218 -27.016 2.166 1 95 226 PHE B N 1
ATOM 4210 C CA . PHE B 1 226 ? 1.728 -28.344 1.812 1 95 226 PHE B CA 1
ATOM 4211 C C . PHE B 1 226 ? 2.809 -28.234 0.743 1 95 226 PHE B C 1
ATOM 4213 O O . PHE B 1 226 ? 2.666 -27.469 -0.217 1 95 226 PHE B O 1
ATOM 4220 N N . ARG B 1 227 ? 3.852 -29.094 0.952 1 97.44 227 ARG B N 1
ATOM 4221 C CA . ARG B 1 227 ? 5.035 -28.984 0.106 1 97.44 227 ARG B CA 1
ATOM 4222 C C . ARG B 1 227 ? 5.422 -30.328 -0.487 1 97.44 227 ARG B C 1
ATOM 4224 O O . ARG B 1 227 ? 6.512 -30.844 -0.222 1 97.44 227 ARG B O 1
ATOM 4231 N N . PRO B 1 228 ? 4.629 -30.812 -1.401 1 97.12 228 PRO B N 1
ATOM 4232 C CA . PRO B 1 228 ? 4.945 -32.125 -1.954 1 97.12 228 PRO B CA 1
ATOM 4233 C C . PRO B 1 228 ? 6.086 -32.094 -2.967 1 97.12 228 PRO B C 1
ATOM 4235 O O . PRO B 1 228 ? 6.707 -33.125 -3.244 1 97.12 228 PRO B O 1
ATOM 4238 N N . PHE B 1 229 ? 6.406 -30.969 -3.504 1 98.12 229 PHE B N 1
ATOM 4239 C CA . PHE B 1 229 ? 7.352 -30.891 -4.613 1 98.12 229 PHE B CA 1
ATOM 4240 C C . PHE B 1 229 ? 8.742 -30.531 -4.105 1 98.12 229 PHE B C 1
ATOM 4242 O O . PHE B 1 229 ? 9.312 -29.516 -4.504 1 98.12 229 PHE B O 1
ATOM 4249 N N . ILE B 1 230 ? 9.328 -31.391 -3.35 1 97.31 230 ILE B N 1
ATOM 4250 C CA . ILE B 1 230 ? 10.562 -31.125 -2.627 1 97.31 230 ILE B CA 1
ATOM 4251 C C . ILE B 1 230 ? 11.742 -31.109 -3.602 1 97.31 230 ILE B C 1
ATOM 4253 O O . ILE B 1 230 ? 12.836 -30.656 -3.26 1 97.31 230 ILE B O 1
ATOM 4257 N N . ARG B 1 231 ? 11.539 -31.594 -4.879 1 97.44 231 ARG B N 1
ATOM 4258 C CA . ARG B 1 231 ? 12.625 -31.656 -5.852 1 97.44 231 ARG B CA 1
ATOM 4259 C C . ARG B 1 231 ? 12.398 -30.672 -6.996 1 97.44 231 ARG B C 1
ATOM 4261 O O . ARG B 1 231 ? 12.977 -30.828 -8.078 1 97.44 231 ARG B O 1
ATOM 4268 N N . SER B 1 232 ? 11.531 -29.672 -6.781 1 96.94 232 SER B N 1
ATOM 4269 C CA . SER B 1 232 ? 11.141 -28.734 -7.828 1 96.94 232 SER B CA 1
ATOM 4270 C C . SER B 1 232 ? 12.32 -27.859 -8.258 1 96.94 232 SER B C 1
ATOM 4272 O O . SER B 1 232 ? 12.344 -27.359 -9.383 1 96.94 232 SER B O 1
ATOM 4274 N N . GLU B 1 233 ? 13.305 -27.703 -7.383 1 94.56 233 GLU B N 1
ATOM 4275 C CA . GLU B 1 233 ? 14.438 -26.828 -7.68 1 94.56 233 GLU B CA 1
ATOM 4276 C C . GLU B 1 233 ? 15.727 -27.625 -7.852 1 94.56 233 GLU B C 1
ATOM 4278 O O . GLU B 1 233 ? 16.828 -27.062 -7.789 1 94.56 233 GLU B O 1
ATOM 4283 N N . GLU B 1 234 ? 15.555 -28.875 -8.047 1 95.44 234 GLU B N 1
ATOM 4284 C CA . GLU B 1 234 ? 16.719 -29.766 -8.133 1 95.44 234 GLU B CA 1
ATOM 4285 C C . GLU B 1 234 ? 17.547 -29.453 -9.375 1 95.44 234 GLU B C 1
ATOM 4287 O O . GLU B 1 234 ? 18.781 -29.547 -9.336 1 95.44 234 GLU B O 1
ATOM 4292 N N . SER B 1 235 ? 16.906 -29.125 -10.492 1 94 235 SER B N 1
ATOM 4293 C CA . SER B 1 235 ? 17.594 -28.812 -11.742 1 94 235 SER B CA 1
ATOM 4294 C C . SER B 1 235 ? 16.859 -27.719 -12.508 1 94 235 SER B C 1
ATOM 4296 O O . SER B 1 235 ? 15.633 -27.734 -12.602 1 94 235 SER B O 1
ATOM 4298 N N . ALA B 1 236 ? 17.688 -26.781 -13.031 1 93.69 236 ALA B N 1
ATOM 4299 C CA . ALA B 1 236 ? 17.094 -25.781 -13.922 1 93.69 236 ALA B CA 1
ATOM 4300 C C . ALA B 1 236 ? 16.547 -26.453 -15.18 1 93.69 236 ALA B C 1
ATOM 4302 O O . ALA B 1 236 ? 17.125 -27.406 -15.695 1 93.69 236 ALA B O 1
ATOM 4303 N N . GLY B 1 237 ? 15.484 -25.938 -15.648 1 95.94 237 GLY B N 1
ATOM 4304 C CA . GLY B 1 237 ? 14.906 -26.469 -16.875 1 95.94 237 GLY B CA 1
ATOM 4305 C C . GLY B 1 237 ? 14.164 -27.781 -16.656 1 95.94 237 GLY B C 1
ATOM 4306 O O . GLY B 1 237 ? 14.023 -28.578 -17.594 1 95.94 237 GLY B O 1
ATOM 4307 N N . ALA B 1 238 ? 13.836 -28.016 -15.422 1 97.12 238 ALA B N 1
ATOM 4308 C CA . ALA B 1 238 ? 13.102 -29.234 -15.094 1 97.12 238 ALA B CA 1
ATOM 4309 C C . ALA B 1 238 ? 12.016 -28.953 -14.062 1 97.12 238 ALA B C 1
ATOM 4311 O O . ALA B 1 238 ? 11.938 -27.859 -13.508 1 97.12 238 ALA B O 1
ATOM 4312 N N . PHE B 1 239 ? 11.109 -29.859 -13.883 1 98.12 239 PHE B N 1
ATOM 4313 C CA . PHE B 1 239 ? 10.047 -29.781 -12.883 1 98.12 239 PHE B CA 1
ATOM 4314 C C . PHE B 1 239 ? 9.953 -31.078 -12.094 1 98.12 239 PHE B C 1
ATOM 4316 O O . PHE B 1 239 ? 10.523 -32.094 -12.492 1 98.12 239 PHE B O 1
ATOM 4323 N N . HIS B 1 240 ? 9.422 -31.031 -10.969 1 98.31 240 HIS B N 1
ATOM 4324 C CA . HIS B 1 240 ? 9.188 -32.188 -10.133 1 98.31 240 HIS B CA 1
ATOM 4325 C C . HIS B 1 240 ? 7.844 -32.844 -10.461 1 98.31 240 HIS B C 1
ATOM 4327 O O . HIS B 1 240 ? 6.797 -32.219 -10.336 1 98.31 240 HIS B O 1
ATOM 4333 N N . LEU B 1 241 ? 7.871 -34.031 -10.914 1 98 241 LEU B N 1
ATOM 4334 C CA . LEU B 1 241 ? 6.695 -34.812 -11.305 1 98 241 LEU B CA 1
ATOM 4335 C C . LEU B 1 241 ? 6.359 -35.844 -10.242 1 98 241 LEU B C 1
ATOM 4337 O O . LEU B 1 241 ? 7.246 -36.562 -9.75 1 98 241 LEU B O 1
ATOM 4341 N N . LEU B 1 242 ? 5.086 -35.875 -9.867 1 97.75 242 LEU B N 1
ATOM 4342 C CA . LEU B 1 242 ? 4.609 -36.844 -8.883 1 97.75 242 LEU B CA 1
ATOM 4343 C C . LEU B 1 242 ? 3.445 -37.656 -9.438 1 97.75 242 LEU B C 1
ATOM 4345 O O . LEU B 1 242 ? 2.551 -37.094 -10.086 1 97.75 242 LEU B O 1
ATOM 4349 N N . GLY B 1 243 ? 3.479 -38.938 -9.289 1 97.12 243 GLY B N 1
ATOM 4350 C CA . GLY B 1 243 ? 2.371 -39.844 -9.555 1 97.12 243 GLY B CA 1
ATOM 4351 C C . GLY B 1 243 ? 1.855 -40.531 -8.305 1 97.12 243 GLY B C 1
ATOM 4352 O O . GLY B 1 243 ? 2.58 -41.281 -7.672 1 97.12 243 GLY B O 1
ATOM 4353 N N . VAL B 1 244 ? 0.635 -40.219 -7.973 1 96.25 244 VAL B N 1
ATOM 4354 C CA . VAL B 1 244 ? 0.019 -40.812 -6.789 1 96.25 244 VAL B CA 1
ATOM 4355 C C . VAL B 1 244 ? -0.792 -42.031 -7.184 1 96.25 244 VAL B C 1
ATOM 4357 O O . VAL B 1 244 ? -1.7 -41.938 -8.016 1 96.25 244 VAL B O 1
ATOM 4360 N N . THR B 1 245 ? -0.451 -43.125 -6.547 1 93.19 245 THR B N 1
ATOM 4361 C CA . THR B 1 245 ? -1.125 -44.375 -6.91 1 93.19 245 THR B CA 1
ATOM 4362 C C . THR B 1 245 ? -1.912 -44.938 -5.727 1 93.19 245 THR B C 1
ATOM 4364 O O . THR B 1 245 ? -2.723 -45.844 -5.887 1 93.19 245 THR B O 1
ATOM 4367 N N . GLU B 1 246 ? -1.759 -44.375 -4.555 1 91.06 246 GLU B N 1
ATOM 4368 C CA . GLU B 1 246 ? -2.441 -44.844 -3.352 1 91.06 246 GLU B CA 1
ATOM 4369 C C . GLU B 1 246 ? -3.838 -44.219 -3.238 1 91.06 246 GLU B C 1
ATOM 4371 O O . GLU B 1 246 ? -4.113 -43.188 -3.818 1 91.06 246 GLU B O 1
ATOM 4376 N N . GLY B 1 247 ? -4.676 -44.938 -2.461 1 88.19 247 GLY B N 1
ATOM 4377 C CA . GLY B 1 247 ? -6.02 -44.438 -2.195 1 88.19 247 GLY B CA 1
ATOM 4378 C C . GLY B 1 247 ? -6.062 -43.406 -1.094 1 88.19 247 GLY B C 1
ATOM 4379 O O . GLY B 1 247 ? -5.047 -42.781 -0.781 1 88.19 247 GLY B O 1
ATOM 4380 N N . ALA B 1 248 ? -7.23 -43.188 -0.601 1 87.81 248 ALA B N 1
ATOM 4381 C CA . ALA B 1 248 ? -7.504 -42.094 0.333 1 87.81 248 ALA B CA 1
ATOM 4382 C C . ALA B 1 248 ? -6.68 -42.25 1.608 1 87.81 248 ALA B C 1
ATOM 4384 O O . ALA B 1 248 ? -5.977 -41.312 2.012 1 87.81 248 ALA B O 1
ATOM 4385 N N . VAL B 1 249 ? -6.746 -43.344 2.15 1 88.62 249 VAL B N 1
ATOM 4386 C CA . VAL B 1 249 ? -6.086 -43.562 3.432 1 88.62 249 VAL B CA 1
ATOM 4387 C C . VAL B 1 249 ? -4.57 -43.5 3.248 1 88.62 249 VAL B C 1
ATOM 4389 O O . VAL B 1 249 ? -3.875 -42.812 4 1 88.62 249 VAL B O 1
ATOM 4392 N N . GLY B 1 250 ? -4.074 -44.219 2.271 1 88.94 250 GLY B N 1
ATOM 4393 C CA . GLY B 1 250 ? -2.646 -44.188 2 1 88.94 250 GLY B CA 1
ATOM 4394 C C . GLY B 1 250 ? -2.104 -42.812 1.754 1 88.94 250 GLY B C 1
ATOM 4395 O O . GLY B 1 250 ? -1.008 -42.469 2.209 1 88.94 250 GLY B O 1
ATOM 4396 N N . THR B 1 251 ? -2.789 -42.031 1.056 1 90.5 251 THR B N 1
ATOM 4397 C CA . THR B 1 251 ? -2.391 -40.688 0.753 1 90.5 251 THR B CA 1
ATOM 4398 C C . THR B 1 251 ? -2.484 -39.781 1.998 1 90.5 251 THR B C 1
ATOM 4400 O O . THR B 1 251 ? -1.568 -39.031 2.291 1 90.5 251 THR B O 1
ATOM 4403 N N . ALA B 1 252 ? -3.549 -39.875 2.797 1 89.81 252 ALA B N 1
ATOM 4404 C CA . ALA B 1 252 ? -3.773 -39.062 3.984 1 89.81 252 ALA B CA 1
ATOM 4405 C C . ALA B 1 252 ? -2.674 -39.281 5.02 1 89.81 252 ALA B C 1
ATOM 4407 O O . ALA B 1 252 ? -2.287 -38.344 5.73 1 89.81 252 ALA B O 1
ATOM 4408 N N . LEU B 1 253 ? -2.264 -40.5 5.055 1 91.94 253 LEU B N 1
ATOM 4409 C CA . LEU B 1 253 ? -1.241 -40.844 6.035 1 91.94 253 LEU B CA 1
ATOM 4410 C C . LEU B 1 253 ? 0.076 -40.125 5.719 1 91.94 253 LEU B C 1
ATOM 4412 O O . LEU B 1 253 ? 0.965 -40.062 6.57 1 91.94 253 LEU B O 1
ATOM 4416 N N . GLN B 1 254 ? 0.197 -39.594 4.52 1 94.56 254 GLN B N 1
ATOM 4417 C CA . GLN B 1 254 ? 1.435 -38.938 4.129 1 94.56 254 GLN B CA 1
ATOM 4418 C C . GLN B 1 254 ? 1.325 -37.406 4.32 1 94.56 254 GLN B C 1
ATOM 4420 O O . GLN B 1 254 ? 2.311 -36.688 4.16 1 94.56 254 GLN B O 1
ATOM 4425 N N . LEU B 1 255 ? 0.199 -36.875 4.652 1 93.94 255 LEU B N 1
ATOM 4426 C CA . LEU B 1 255 ? -0.06 -35.438 4.711 1 93.94 255 LEU B CA 1
ATOM 4427 C C . LEU B 1 255 ? 0.867 -34.75 5.715 1 93.94 255 LEU B C 1
ATOM 4429 O O . LEU B 1 255 ? 1.393 -33.688 5.445 1 93.94 255 LEU B O 1
ATOM 4433 N N . PRO B 1 256 ? 1.111 -35.406 6.879 1 95.56 256 PRO B N 1
ATOM 4434 C CA . PRO B 1 256 ? 2.049 -34.75 7.801 1 95.56 256 PRO B CA 1
ATOM 4435 C C . PRO B 1 256 ? 3.445 -34.594 7.203 1 95.56 256 PRO B C 1
ATOM 4437 O O . PRO B 1 256 ? 4.09 -33.562 7.395 1 95.56 256 PRO B O 1
ATOM 4440 N N . ARG B 1 257 ? 3.877 -35.625 6.449 1 95.75 257 ARG B N 1
ATOM 4441 C CA . ARG B 1 257 ? 5.176 -35.531 5.785 1 95.75 257 ARG B CA 1
ATOM 4442 C C . ARG B 1 257 ? 5.184 -34.438 4.719 1 95.75 257 ARG B C 1
ATOM 4444 O O . ARG B 1 257 ? 6.145 -33.688 4.613 1 95.75 257 ARG B O 1
ATOM 4451 N N . ILE B 1 258 ? 4.133 -34.375 4 1 96.38 258 ILE B N 1
ATOM 4452 C CA . ILE B 1 258 ? 4.008 -33.406 2.926 1 96.38 258 ILE B CA 1
ATOM 4453 C C . ILE B 1 258 ? 3.99 -31.984 3.508 1 96.38 258 ILE B C 1
ATOM 4455 O O . ILE B 1 258 ? 4.633 -31.078 2.975 1 96.38 258 ILE B O 1
ATOM 4459 N N . ARG B 1 259 ? 3.297 -31.797 4.617 1 95.38 259 ARG B N 1
ATOM 4460 C CA . ARG B 1 259 ? 3.215 -30.5 5.277 1 95.38 259 ARG B CA 1
ATOM 4461 C C . ARG B 1 259 ? 4.59 -30.047 5.746 1 95.38 259 ARG B C 1
ATOM 4463 O O . ARG B 1 259 ? 4.895 -28.844 5.711 1 95.38 259 ARG B O 1
ATOM 4470 N N . LEU B 1 260 ? 5.418 -30.969 6.086 1 95.81 260 LEU B N 1
ATOM 4471 C CA . LEU B 1 260 ? 6.734 -30.656 6.637 1 95.81 260 LEU B CA 1
ATOM 4472 C C . LEU B 1 260 ? 7.789 -30.641 5.535 1 95.81 260 LEU B C 1
ATOM 4474 O O . LEU B 1 260 ? 8.969 -30.375 5.805 1 95.81 260 LEU B O 1
ATOM 4478 N N . GLY B 1 261 ? 7.434 -30.938 4.336 1 95.44 261 GLY B N 1
ATOM 4479 C CA . GLY B 1 261 ? 8.375 -30.953 3.227 1 95.44 261 GLY B CA 1
ATOM 4480 C C . GLY B 1 261 ? 9.328 -32.125 3.27 1 95.44 261 GLY B C 1
ATOM 4481 O O . GLY B 1 261 ? 10.508 -31.984 2.932 1 95.44 261 GLY B O 1
ATOM 4482 N N . LEU B 1 262 ? 8.805 -33.219 3.736 1 95.44 262 LEU B N 1
ATOM 4483 C CA . LEU B 1 262 ? 9.609 -34.438 3.812 1 95.44 262 LEU B CA 1
ATOM 4484 C C . LEU B 1 262 ? 9.305 -35.375 2.643 1 95.44 262 LEU B C 1
ATOM 4486 O O . LEU B 1 262 ? 8.203 -35.344 2.086 1 95.44 262 LEU B O 1
ATOM 4490 N N . PRO B 1 263 ? 10.312 -36.219 2.27 1 94.75 263 PRO B N 1
ATOM 4491 C CA . PRO B 1 263 ? 10.062 -37.156 1.173 1 94.75 263 PRO B CA 1
ATOM 4492 C C . PRO B 1 263 ? 8.969 -38.156 1.497 1 94.75 263 PRO B C 1
ATOM 4494 O O . PRO B 1 263 ? 8.852 -38.625 2.639 1 94.75 263 PRO B O 1
ATOM 4497 N N . VAL B 1 264 ? 8.242 -38.438 0.51 1 95.12 264 VAL B N 1
ATOM 4498 C CA . VAL B 1 264 ? 7.227 -39.469 0.589 1 95.12 264 VAL B CA 1
ATOM 4499 C C . VAL B 1 264 ? 7.75 -40.75 -0.054 1 95.12 264 VAL B C 1
ATOM 4501 O O . VAL B 1 264 ? 8.438 -40.719 -1.077 1 95.12 264 VAL B O 1
ATOM 4504 N N . PRO B 1 265 ? 7.387 -41.906 0.549 1 93.69 265 PRO B N 1
ATOM 4505 C CA . PRO B 1 265 ? 7.852 -43.188 -0.023 1 93.69 265 PRO B CA 1
ATOM 4506 C C . PRO B 1 265 ? 7.434 -43.344 -1.48 1 93.69 265 PRO B C 1
ATOM 4508 O O . PRO B 1 265 ? 6.32 -42.969 -1.857 1 93.69 265 PRO B O 1
ATOM 4511 N N . GLU B 1 266 ? 8.312 -44 -2.244 1 91.94 266 GLU B N 1
ATOM 4512 C CA . GLU B 1 266 ? 8.148 -44.125 -3.689 1 91.94 266 GLU B CA 1
ATOM 4513 C C . GLU B 1 266 ? 6.957 -45 -4.031 1 91.94 266 GLU B C 1
ATOM 4515 O O . GLU B 1 266 ? 6.367 -44.875 -5.109 1 91.94 266 GLU B O 1
ATOM 4520 N N . ASP B 1 267 ? 6.629 -45.875 -3.119 1 89.56 267 ASP B N 1
ATOM 4521 C CA . ASP B 1 267 ? 5.504 -46.75 -3.377 1 89.56 267 ASP B CA 1
ATOM 4522 C C . ASP B 1 267 ? 4.172 -46.031 -3.234 1 89.56 267 ASP B C 1
ATOM 4524 O O . ASP B 1 267 ? 3.141 -46.5 -3.709 1 89.56 267 ASP B O 1
ATOM 4528 N N . VAL B 1 268 ? 4.199 -44.875 -2.611 1 90.75 268 VAL B N 1
ATOM 4529 C CA . VAL B 1 268 ? 2.998 -44.062 -2.459 1 90.75 268 VAL B CA 1
ATOM 4530 C C . VAL B 1 268 ? 2.971 -43 -3.529 1 90.75 268 VAL B C 1
ATOM 4532 O O . VAL B 1 268 ? 2.002 -42.875 -4.281 1 90.75 268 VAL B O 1
ATOM 4535 N N . PHE B 1 269 ? 4.062 -42.219 -3.582 1 94.12 269 PHE B N 1
ATOM 4536 C CA . PHE B 1 269 ? 4.242 -41.188 -4.605 1 94.12 269 PHE B CA 1
ATOM 4537 C C . PHE B 1 269 ? 5.43 -41.531 -5.5 1 94.12 269 PHE B C 1
ATOM 4539 O O . PHE B 1 269 ? 6.582 -41.438 -5.07 1 94.12 269 PHE B O 1
ATOM 4546 N N . ARG B 1 270 ? 5.098 -41.938 -6.688 1 95.56 270 ARG B N 1
ATOM 4547 C CA . ARG B 1 270 ? 6.203 -41.969 -7.637 1 95.56 270 ARG B CA 1
ATOM 4548 C C . ARG B 1 270 ? 6.742 -40.562 -7.906 1 95.56 270 ARG B C 1
ATOM 4550 O O . ARG B 1 270 ? 5.973 -39.625 -8.039 1 95.56 270 ARG B O 1
ATOM 4557 N N . SER B 1 271 ? 8.062 -40.438 -7.965 1 96.25 271 SER B N 1
ATOM 4558 C CA . SER B 1 271 ? 8.688 -39.125 -8.047 1 96.25 271 SER B CA 1
ATOM 4559 C C . SER B 1 271 ? 9.766 -39.094 -9.125 1 96.25 271 SER B C 1
ATOM 4561 O O . SER B 1 271 ? 10.555 -40.031 -9.25 1 96.25 271 SER B O 1
ATOM 4563 N N . ALA B 1 272 ? 9.766 -38.062 -9.969 1 96.81 272 ALA B N 1
ATOM 4564 C CA . ALA B 1 272 ? 10.805 -37.875 -10.977 1 96.81 272 ALA B CA 1
ATOM 4565 C C . ALA B 1 272 ? 11.023 -36.375 -11.25 1 96.81 272 ALA B C 1
ATOM 4567 O O . ALA B 1 272 ? 10.102 -35.562 -11.094 1 96.81 272 ALA B O 1
ATOM 4568 N N . VAL B 1 273 ? 12.227 -36 -11.562 1 97.25 273 VAL B N 1
ATOM 4569 C CA . VAL B 1 273 ? 12.562 -34.688 -12.094 1 97.25 273 VAL B CA 1
ATOM 4570 C C . VAL B 1 273 ? 12.805 -34.781 -13.602 1 97.25 273 VAL B C 1
ATOM 4572 O O . VAL B 1 273 ? 13.609 -35.625 -14.055 1 97.25 273 VAL B O 1
ATOM 4575 N N . SER B 1 274 ? 12.023 -34.094 -14.367 1 97.12 274 SER B N 1
ATOM 4576 C CA . SER B 1 274 ? 12.078 -34.219 -15.82 1 97.12 274 SER B CA 1
ATOM 4577 C C . SER B 1 274 ? 11.891 -32.875 -16.516 1 97.12 274 SER B C 1
ATOM 4579 O O . SER B 1 274 ? 11.266 -31.969 -15.969 1 97.12 274 SER B O 1
ATOM 4581 N N . ALA B 1 275 ? 12.453 -32.75 -17.719 1 97.44 275 ALA B N 1
ATOM 4582 C CA . ALA B 1 275 ? 12.266 -31.562 -18.547 1 97.44 275 ALA B CA 1
ATOM 4583 C C . ALA B 1 275 ? 11.008 -31.688 -19.406 1 97.44 275 ALA B C 1
ATOM 4585 O O . ALA B 1 275 ? 10.5 -30.688 -19.906 1 97.44 275 ALA B O 1
ATOM 4586 N N . LYS B 1 276 ? 10.562 -32.906 -19.547 1 98.06 276 LYS B N 1
ATOM 4587 C CA . LYS B 1 276 ? 9.398 -33.188 -20.375 1 98.06 276 LYS B CA 1
ATOM 4588 C C . LYS B 1 276 ? 8.641 -34.406 -19.906 1 98.06 276 LYS B C 1
ATOM 4590 O O . LYS B 1 276 ? 9.258 -35.406 -19.484 1 98.06 276 LYS B O 1
ATOM 4595 N N . ALA B 1 277 ? 7.371 -34.375 -19.953 1 98.38 277 ALA B N 1
ATOM 4596 C CA . ALA B 1 277 ? 6.492 -35.5 -19.656 1 98.38 277 ALA B CA 1
ATOM 4597 C C . ALA B 1 277 ? 5.238 -35.438 -20.516 1 98.38 277 ALA B C 1
ATOM 4599 O O . ALA B 1 277 ? 4.664 -34.375 -20.75 1 98.38 277 ALA B O 1
ATOM 4600 N N . VAL B 1 278 ? 4.887 -36.562 -21.047 1 98.5 278 VAL B N 1
ATOM 4601 C CA . VAL B 1 278 ? 3.645 -36.656 -21.812 1 98.5 278 VAL B CA 1
ATOM 4602 C C . VAL B 1 278 ? 2.641 -37.531 -21.047 1 98.5 278 VAL B C 1
ATOM 4604 O O . VAL B 1 278 ? 2.91 -38.688 -20.75 1 98.5 278 VAL B O 1
ATOM 4607 N N . PHE B 1 279 ? 1.585 -36.906 -20.672 1 97.38 279 PHE B N 1
ATOM 4608 C CA . PHE B 1 279 ? 0.464 -37.531 -19.984 1 97.38 279 PHE B CA 1
ATOM 4609 C C . PHE B 1 279 ? -0.571 -38.062 -20.984 1 97.38 279 PHE B C 1
ATOM 4611 O O . PHE B 1 279 ? -1.166 -37.25 -21.719 1 97.38 279 PHE B O 1
ATOM 4618 N N . VAL B 1 280 ? -0.843 -39.375 -20.969 1 97.81 280 VAL B N 1
ATOM 4619 C CA . VAL B 1 280 ? -1.739 -39.969 -21.969 1 97.81 280 VAL B CA 1
ATOM 4620 C C . VAL B 1 280 ? -2.822 -40.781 -21.25 1 97.81 280 VAL B C 1
ATOM 4622 O O . VAL B 1 280 ? -2.525 -41.594 -20.375 1 97.81 280 VAL B O 1
ATOM 4625 N N . SER B 1 281 ? -4.016 -40.531 -21.656 1 96.88 281 SER B N 1
ATOM 4626 C CA . SER B 1 281 ? -5.184 -41.281 -21.172 1 96.88 281 SER B CA 1
ATOM 4627 C C . SER B 1 281 ? -6.176 -41.531 -22.297 1 96.88 281 SER B C 1
ATOM 4629 O O . SER B 1 281 ? -6.25 -40.781 -23.266 1 96.88 281 SER B O 1
ATOM 4631 N N . ASP B 1 282 ? -6.957 -42.625 -22.156 1 95.19 282 ASP B N 1
ATOM 4632 C CA . ASP B 1 282 ? -8.008 -42.938 -23.125 1 95.19 282 ASP B CA 1
ATOM 4633 C C . ASP B 1 282 ? -9.227 -42.031 -22.891 1 95.19 282 ASP B C 1
ATOM 4635 O O . ASP B 1 282 ? -10.102 -41.938 -23.75 1 95.19 282 ASP B O 1
ATOM 4639 N N . GLU B 1 283 ? -9.305 -41.438 -21.766 1 95.44 283 GLU B N 1
ATOM 4640 C CA . GLU B 1 283 ? -10.391 -40.5 -21.391 1 95.44 283 GLU B CA 1
ATOM 4641 C C . GLU B 1 283 ? -9.891 -39.062 -21.328 1 95.44 283 GLU B C 1
ATOM 4643 O O . GLU B 1 283 ? -8.688 -38.812 -21.234 1 95.44 283 GLU B O 1
ATOM 4648 N N . PRO B 1 284 ? -10.875 -38.156 -21.422 1 96.31 284 PRO B N 1
ATOM 4649 C CA . PRO B 1 284 ? -10.469 -36.75 -21.25 1 96.31 284 PRO B CA 1
ATOM 4650 C C . PRO B 1 284 ? -9.742 -36.5 -19.938 1 96.31 284 PRO B C 1
ATOM 4652 O O . PRO B 1 284 ? -10.07 -37.125 -18.922 1 96.31 284 PRO B O 1
ATOM 4655 N N . ILE B 1 285 ? -8.773 -35.625 -19.969 1 95.88 285 ILE B N 1
ATOM 4656 C CA . ILE B 1 285 ? -7.961 -35.312 -18.797 1 95.88 285 ILE B CA 1
ATOM 4657 C C . ILE B 1 285 ? -8.398 -33.969 -18.219 1 95.88 285 ILE B C 1
ATOM 4659 O O . ILE B 1 285 ? -8.195 -32.938 -18.844 1 95.88 285 ILE B O 1
ATOM 4663 N N . ALA B 1 286 ? -9.031 -34 -17.062 1 95.31 286 ALA B N 1
ATOM 4664 C CA . ALA B 1 286 ? -9.273 -32.75 -16.312 1 95.31 286 ALA B CA 1
ATOM 4665 C C . ALA B 1 286 ? -8.031 -32.375 -15.516 1 95.31 286 ALA B C 1
ATOM 4667 O O . ALA B 1 286 ? -7.441 -33.188 -14.812 1 95.31 286 ALA B O 1
ATOM 4668 N N . TYR B 1 287 ? -7.609 -31.094 -15.688 1 96.25 287 TYR B N 1
ATOM 4669 C CA . TYR B 1 287 ? -6.414 -30.672 -14.977 1 96.25 287 TYR B CA 1
ATOM 4670 C C . TYR B 1 287 ? -6.504 -29.188 -14.602 1 96.25 287 TYR B C 1
ATOM 4672 O O . TYR B 1 287 ? -7.414 -28.484 -15.039 1 96.25 287 TYR B O 1
ATOM 4680 N N . THR B 1 288 ? -5.621 -28.766 -13.703 1 95.25 288 THR B N 1
ATOM 4681 C CA . THR B 1 288 ? -5.535 -27.359 -13.281 1 95.25 288 THR B CA 1
ATOM 4682 C C . THR B 1 288 ? -4.121 -26.828 -13.477 1 95.25 288 THR B C 1
ATOM 4684 O O . THR B 1 288 ? -3.146 -27.578 -13.391 1 95.25 288 THR B O 1
ATOM 4687 N N . ILE B 1 289 ? -4.062 -25.625 -13.828 1 95.88 289 ILE B N 1
ATOM 4688 C CA . ILE B 1 289 ? -2.818 -24.859 -13.797 1 95.88 289 ILE B CA 1
ATOM 4689 C C . ILE B 1 289 ? -2.949 -23.703 -12.812 1 95.88 289 ILE B C 1
ATOM 4691 O O . ILE B 1 289 ? -3.729 -22.766 -13.039 1 95.88 289 ILE B O 1
ATOM 4695 N N . ASP B 1 290 ? -2.215 -23.766 -11.766 1 93.75 290 ASP B N 1
ATOM 4696 C CA . ASP B 1 290 ? -2.234 -22.734 -10.727 1 93.75 290 ASP B CA 1
ATOM 4697 C C . ASP B 1 290 ? -3.662 -22.453 -10.273 1 93.75 290 ASP B C 1
ATOM 4699 O O . ASP B 1 290 ? -4.035 -21.281 -10.086 1 93.75 290 ASP B O 1
ATOM 4703 N N . GLY B 1 291 ? -4.469 -23.391 -10.281 1 89.5 291 GLY B N 1
ATOM 4704 C CA . GLY B 1 291 ? -5.828 -23.266 -9.781 1 89.5 291 GLY B CA 1
ATOM 4705 C C . GLY B 1 291 ? -6.855 -23.078 -10.875 1 89.5 291 GLY 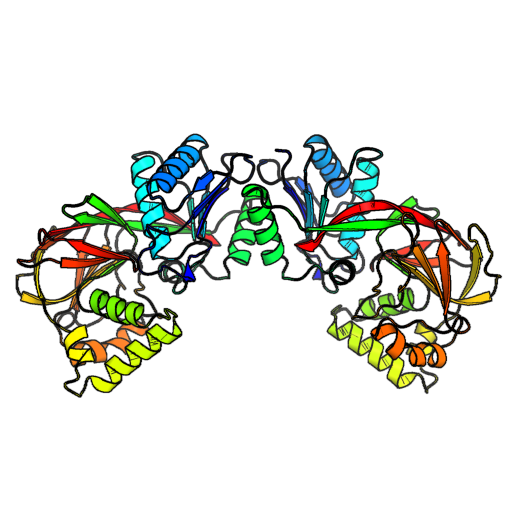B C 1
ATOM 4706 O O . GLY B 1 291 ? -8.062 -23.188 -10.633 1 89.5 291 GLY B O 1
ATOM 4707 N N . ASP B 1 292 ? -6.473 -22.812 -12.055 1 89.25 292 ASP B N 1
ATOM 4708 C CA . ASP B 1 292 ? -7.367 -22.641 -13.195 1 89.25 292 ASP B CA 1
ATOM 4709 C C . ASP B 1 292 ? -7.711 -24 -13.82 1 89.25 292 ASP B C 1
ATOM 4711 O O . ASP B 1 292 ? -6.82 -24.797 -14.102 1 89.25 292 ASP B O 1
ATOM 4715 N N . MET B 1 293 ? -8.961 -24.188 -14.062 1 91.19 293 MET B N 1
ATOM 4716 C CA . MET B 1 293 ? -9.43 -25.5 -14.508 1 91.19 293 MET B CA 1
ATOM 4717 C C . MET B 1 293 ? -9.414 -25.594 -16.031 1 91.19 293 MET B C 1
ATOM 4719 O O . MET B 1 293 ? -9.82 -24.656 -16.719 1 91.19 293 MET B O 1
ATOM 4723 N N . HIS B 1 294 ? -8.922 -26.781 -16.484 1 93.38 294 HIS B N 1
ATOM 4724 C CA . HIS B 1 294 ? -8.875 -27.078 -17.922 1 93.38 294 HIS B CA 1
ATOM 4725 C C . HIS B 1 294 ? -9.258 -28.531 -18.172 1 93.38 294 HIS B C 1
ATOM 4727 O O . HIS B 1 294 ? -9.266 -29.359 -17.25 1 93.38 294 HIS B O 1
ATOM 4733 N N . VAL B 1 295 ? -9.648 -28.812 -19.469 1 95.75 295 VAL B N 1
ATOM 4734 C CA . VAL B 1 295 ? -9.93 -30.172 -19.891 1 95.75 295 VAL B CA 1
ATOM 4735 C C . VAL B 1 295 ? -9.273 -30.453 -21.25 1 95.75 295 VAL B C 1
ATOM 4737 O O . VAL B 1 295 ? -9.422 -29.656 -22.188 1 95.75 295 VAL B O 1
ATOM 4740 N N . ALA B 1 296 ? -8.453 -31.484 -21.281 1 97.62 296 ALA B N 1
ATOM 4741 C CA . ALA B 1 296 ? -7.93 -32 -22.547 1 97.62 296 ALA B CA 1
ATOM 4742 C C . ALA B 1 296 ? -8.789 -33.125 -23.094 1 97.62 296 ALA B C 1
ATOM 4744 O O . ALA B 1 296 ? -8.664 -34.281 -22.656 1 97.62 296 ALA B O 1
ATOM 4745 N N . ASP B 1 297 ? -9.547 -32.875 -24.094 1 97.19 297 ASP B N 1
ATOM 4746 C CA . ASP B 1 297 ? -10.469 -33.844 -24.656 1 97.19 297 ASP B CA 1
ATOM 4747 C C . ASP B 1 297 ? -9.711 -34.938 -25.422 1 97.19 297 ASP B C 1
ATOM 4749 O O . ASP B 1 297 ? -10.18 -36.062 -25.531 1 97.19 297 ASP B O 1
ATOM 4753 N N . SER B 1 298 ? -8.578 -34.625 -25.938 1 96.94 298 SER B N 1
ATOM 4754 C CA . SER B 1 298 ? -7.766 -35.531 -26.719 1 96.94 298 SER B CA 1
ATOM 4755 C C . SER B 1 298 ? -7.215 -36.656 -25.859 1 96.94 298 SER B C 1
ATOM 4757 O O . SER B 1 298 ? -6.75 -37.688 -26.375 1 96.94 298 SER B O 1
ATOM 4759 N N . GLY B 1 299 ? -7.148 -36.406 -24.547 1 97.31 299 GLY B N 1
ATOM 4760 C CA . GLY B 1 299 ? -6.547 -37.375 -23.641 1 97.31 299 GLY B CA 1
ATOM 4761 C C . GLY B 1 299 ? -5.031 -37.312 -23.625 1 97.31 299 GLY B C 1
ATOM 4762 O O . GLY B 1 299 ? -4.367 -38.281 -23.219 1 97.31 299 GLY B O 1
ATOM 4763 N N . GLU B 1 300 ? -4.543 -36.219 -24.109 1 98.31 300 GLU B N 1
ATOM 4764 C CA . GLU B 1 300 ? -3.096 -36.031 -24.125 1 98.31 300 GLU B CA 1
ATOM 4765 C C . GLU B 1 300 ? -2.707 -34.656 -23.672 1 98.31 300 GLU B C 1
ATOM 4767 O O . GLU B 1 300 ? -3.27 -33.656 -24.141 1 98.31 300 GLU B O 1
ATOM 4772 N N . VAL B 1 301 ? -1.777 -34.594 -22.672 1 98.56 301 VAL B N 1
ATOM 4773 C CA . VAL B 1 301 ? -1.228 -33.344 -22.172 1 98.56 301 VAL B CA 1
ATOM 4774 C C . VAL B 1 301 ? 0.295 -33.438 -22.094 1 98.56 301 VAL B C 1
ATOM 4776 O O . VAL B 1 301 ? 0.838 -34.406 -21.531 1 98.56 301 VAL B O 1
ATOM 4779 N N . THR B 1 302 ? 0.95 -32.531 -22.688 1 98.75 302 THR B N 1
ATOM 4780 C CA . THR B 1 302 ? 2.406 -32.469 -22.625 1 98.75 302 THR B CA 1
ATOM 4781 C C . THR B 1 302 ? 2.879 -31.406 -21.641 1 98.75 302 THR B C 1
ATOM 4783 O O . THR B 1 302 ? 2.436 -30.266 -21.703 1 98.75 302 THR B O 1
ATOM 4786 N N . LEU B 1 303 ? 3.701 -31.828 -20.703 1 98.56 303 LEU B N 1
ATOM 4787 C CA . LEU B 1 303 ? 4.348 -30.922 -19.75 1 98.56 303 LEU B CA 1
ATOM 4788 C C . LEU B 1 303 ? 5.812 -30.703 -20.109 1 98.56 303 LEU B C 1
ATOM 4790 O O . LEU B 1 303 ? 6.543 -31.672 -20.359 1 98.56 303 LEU B O 1
ATOM 4794 N N . GLU B 1 304 ? 6.254 -29.469 -20.188 1 98.31 304 GLU B N 1
ATOM 4795 C CA . GLU B 1 304 ? 7.648 -29.141 -20.453 1 98.31 304 GLU B CA 1
ATOM 4796 C C . GLU B 1 304 ? 8.109 -27.969 -19.578 1 98.31 304 GLU B C 1
ATOM 4798 O O . GLU B 1 304 ? 7.297 -27.156 -19.141 1 98.31 304 GLU B O 1
ATOM 4803 N N . ALA B 1 305 ? 9.383 -28.016 -19.328 1 97.06 305 ALA B N 1
ATOM 4804 C CA . ALA B 1 305 ? 9.938 -26.812 -18.703 1 97.06 305 ALA B CA 1
ATOM 4805 C C . ALA B 1 305 ? 9.773 -25.594 -19.609 1 97.06 305 ALA B C 1
ATOM 4807 O O . ALA B 1 305 ? 10.102 -25.641 -20.797 1 97.06 305 ALA B O 1
ATOM 4808 N N . GLY B 1 306 ? 9.164 -24.547 -19.094 1 95.44 306 GLY B N 1
ATOM 4809 C CA . GLY B 1 306 ? 8.961 -23.312 -19.844 1 95.44 306 GLY B CA 1
ATOM 4810 C C . GLY B 1 306 ? 10.039 -22.281 -19.578 1 95.44 306 GLY B C 1
ATOM 4811 O O . GLY B 1 306 ? 11.094 -22.609 -19.016 1 95.44 306 GLY B O 1
ATOM 4812 N N . PRO B 1 307 ? 9.797 -21.141 -20.047 1 95.56 307 PRO B N 1
ATOM 4813 C CA . PRO B 1 307 ? 10.789 -20.078 -19.859 1 95.56 307 PRO B CA 1
ATOM 4814 C C . PRO B 1 307 ? 11.039 -19.766 -18.375 1 95.56 307 PRO B C 1
ATOM 4816 O O . PRO B 1 307 ? 10.125 -19.875 -17.562 1 95.56 307 PRO B O 1
ATOM 4819 N N . ARG B 1 308 ? 12.305 -19.406 -18.172 1 95.62 308 ARG B N 1
ATOM 4820 C CA . ARG B 1 308 ? 12.703 -19.016 -16.828 1 95.62 308 ARG B CA 1
ATOM 4821 C C . ARG B 1 308 ? 12.336 -17.562 -16.562 1 95.62 308 ARG B C 1
ATOM 4823 O O . ARG B 1 308 ? 12.539 -16.688 -17.422 1 95.62 308 ARG B O 1
ATOM 4830 N N . VAL B 1 309 ? 11.727 -17.312 -15.359 1 96.12 309 VAL B N 1
ATOM 4831 C CA . VAL B 1 309 ? 11.352 -15.945 -14.992 1 96.12 309 VAL B CA 1
ATOM 4832 C C . VAL B 1 309 ? 12.094 -15.523 -13.727 1 96.12 309 VAL B C 1
ATOM 4834 O O . VAL B 1 309 ? 12.336 -16.359 -12.844 1 96.12 309 VAL B O 1
ATOM 4837 N N . GLU B 1 310 ? 12.5 -14.281 -13.719 1 97.5 310 GLU B N 1
ATOM 4838 C CA . GLU B 1 310 ? 13.055 -13.68 -12.508 1 97.5 310 GLU B CA 1
ATOM 4839 C C . GLU B 1 310 ? 11.961 -13.031 -11.664 1 97.5 310 GLU B C 1
ATOM 4841 O O . GLU B 1 310 ? 11.273 -12.117 -12.125 1 97.5 310 GLU B O 1
ATOM 4846 N N . ILE B 1 311 ? 11.781 -13.516 -10.398 1 97.94 311 ILE B N 1
ATOM 4847 C CA . ILE B 1 311 ? 10.688 -13.062 -9.547 1 97.94 311 ILE B CA 1
ATOM 4848 C C . ILE B 1 311 ? 11.242 -12.203 -8.414 1 97.94 311 ILE B C 1
ATOM 4850 O O . ILE B 1 311 ? 12.188 -12.602 -7.727 1 97.94 311 ILE B O 1
ATOM 4854 N N . ILE B 1 312 ? 10.656 -11.023 -8.164 1 98.06 312 ILE B N 1
ATOM 4855 C CA . ILE B 1 312 ? 11.047 -10.141 -7.07 1 98.06 312 ILE B CA 1
ATOM 4856 C C . ILE B 1 312 ? 10.469 -10.656 -5.754 1 98.06 312 ILE B C 1
ATOM 4858 O O . ILE B 1 312 ? 9.258 -10.859 -5.641 1 98.06 312 ILE B O 1
ATOM 4862 N N . ILE B 1 313 ? 11.297 -10.852 -4.801 1 96.38 313 ILE B N 1
ATOM 4863 C CA . ILE B 1 313 ? 10.898 -11.391 -3.504 1 96.38 313 ILE B CA 1
ATOM 4864 C C . ILE B 1 313 ? 10.766 -10.258 -2.492 1 96.38 313 ILE B C 1
ATOM 4866 O O . ILE B 1 313 ? 9.906 -10.297 -1.612 1 96.38 313 ILE B O 1
ATOM 4870 N N . LYS B 1 314 ? 11.828 -9.289 -2.516 1 90.19 314 LYS B N 1
ATOM 4871 C CA . LYS B 1 314 ? 11.844 -8.148 -1.602 1 90.19 314 LYS B CA 1
ATOM 4872 C C . LYS B 1 314 ? 12.422 -6.906 -2.279 1 90.19 314 LYS B C 1
ATOM 4874 O O . LYS B 1 314 ? 13.25 -7.016 -3.186 1 90.19 314 LYS B O 1
#

Nearest PDB structures (foldseek):
  3s40-assembly5_A  TM=8.053E-01  e=1.642E-14  Bacillus anthracis str. Sterne
  3t5p-assembly3_C  TM=7.724E-01  e=3.522E-13  Bacillus anthracis str. Sterne
  3t5p-assembly2_B  TM=7.462E-01  e=2.941E-13  Bacillus anthracis str. Sterne
  3t5p-assembly1_A  TM=7.530E-01  e=5.698E-13  Bacillus anthracis str. Sterne
  3s40-assembly5_C  TM=7.535E-01  e=1.583E-12  Bacillus anthracis str. Sterne

Organism: Persicimonas caeni (NCBI:txid2292766)

Sequence (628 aa):
MPGIGIISNPHSRRNRRHPEQMRRLAYILGQDDTYELTNRIEDVSDAARQFRDNDIDILALNGGDGTNHVTLTKFIEVWGDAPLPKVALLRGGTMNTVSNAVGVKGTPARLLANLVEKYYTKQPFETTERDLLAVRDETGTRYGFIFGNGLVANFLELYYGTGNPSPTTAAKLLAKAVATMPFDSDINRELFRPFRARIELDDEVWQERDYTAVLASTVDQIGLGFRPFIRSEESAGAFHLLGVTEGAVGTALQLPRIRLGLPVPEDVFRSAVSAKAVFVSDEPIAYTIDGDMHVADSGEVTLEAGPRVEIIIKMPGIGIISNPHSRRNRRHPEQMRRLAYILGQDDTYELTNRIEDVSDAARQFRDNDIDILALNGGDGTNHVTLTKFIEVWGDAPLPKVALLRGGTMNTVSNAVGVKGTPARLLANLVEKYYTKQPFETTERDLLAVRDETGTRYGFIFGNGLVANFLELYYGTGNPSPTTAAKLLAKAVATMPFDSDINRELFRPFRARIELDDEVWQERDYTAVLASTVDQIGLGFRPFIRSEESAGAFHLLGVTEGAVGTALQLPRIRLGLPVPEDVFRSAVSAKAVFVSDEPIAYTIDGDMHVADSGEVTLEAGPRVEIIIK

Radius of gyration: 31.32 Å; Cα contacts (8 Å, |Δi|>4): 1478; chains: 2; bounding box: 39×92×71 Å

InterPro domains:
  IPR001206 Diacylglycerol kinase, catalytic domain [PF00781] (6-118)
  IPR016064 NAD kinase/diacylglycerol kinase-like domain superfamily [SSF111331] (2-308)
  IPR017438 Inorganic polyphosphate/ATP-NAD kinase, N-terminal [G3DSA:3.40.50.10330] (3-124)

=== Feature glossary ===
A reading guide for the features in this record.

Start from the sequence.

  · Sequence gives the chain of amino acids in standard one-letter code (A=alanine, C=cysteine, …, Y=tyrosine), read N→C. It is the only feature that is directly encoded by the gene; all structural features are derived from the folded form of this sequence.

Fold it, and you get atomic coordinates and the backbone conformation that goes with them.

  · Structure coordinates are given as an mmCIF _atom_site loop: one row per atom with element, residue name, chain id, sequence number, and x/y/z position in Å. Only the four main-chain atoms per residue are included here; side chains are omitted to keep the record compact.

  · Backbone dihedral angles. Every residue except chain termini has a φ (preceding-C → N → Cα → C) and a ψ (N → Cα → C → next-N). They are reported in degrees following the IUPAC sign convention. Secondary structure is essentially a statement about which (φ, ψ) basin each residue occupies.

  · Eight-state secondary structure (DSSP): H is the canonical α-helix, G the tighter 3₁₀-helix, I the wider π-helix; E/B are β-structure, T and S are turns and bends, and '-' is everything else. DSSP derives these from the pattern of main-chain N–H···O=C hydrogen bonds, not from the sequence.

  · SS3 is a coarse helix/strand/coil call (letters a/b/c) made by the P-SEA algorithm from inter-Cα distances and dihedrals. It is less detailed than DSSP but needs only Cα positions.

Summarize the fold with a handful of shape descriptors and a per-residue structural alphabet.

  · Radius of gyration (Rg) is the root-mean-square distance of Cα atoms from their centroid — a single number for overall size and compactness. A globular domain of N residues has Rg ≈ 2.2·N^0.38 Å; an extended or disordered chain has a much larger Rg. The Cα contact count is the number of residue pairs whose Cα atoms are within 8 Å and are more than four positions apart in sequence — a standard proxy for tertiary packing density. The bounding box is the smallest axis-aligned box enclosing all Cα atoms.

  · 3Di is Foldseek's structural alphabet. Each residue is assigned one of twenty discrete states based on how its Cα sits relative to its spatial (not sequential) neighbors. Aligning 3Di strings finds structural homologs roughly as well as full 3D superposition, but orders of magnitude faster.

  · Solvent-accessible surface area (SASA) is the area in Å² traced out by the centre of a 1.4 Å probe sphere (a water molecule) rolled over the protein's van der Waals surface (Shrake–Rupley / Lee–Richards construction). Buried residues have near-zero SASA; fully exposed residues can exceed 200 Å². The total SASA scales roughly with the number of surface residues.

Ask how reliable the model is.

  · For AlphaFold models, the B-factor field carries pLDDT — the model's own estimate of local accuracy on a 0–100 scale. Regions with pLDDT<50 should be treated as essentially unmodeled; they often correspond to intrinsically disordered segments.

  · For experimental (PDB) structures, the B-factor (temperature factor) quantifies the positional spread of each atom in the crystal — a combination of thermal vibration and static disorder — in units of Å². High B-factors mark flexible loops or poorly resolved regions; low B-factors mark the rigid, well-ordered core.

  · Predicted Aligned Error (PAE) is an AlphaFold confidence matrix: entry (i, j) is the expected error in the position of residue j, in ångströms, when the prediction is superimposed on the true structure at residue i. Low PAE within a block of residues means that block is internally rigid and well-predicted; high PAE between two blocks means their relative placement is uncertain even if each block individually is confident.

Place it in context: what it resembles, what it is annotated as, and how it looks.

  · Structural nearest neighbors (via Foldseek easy-search vs the PDB). Reported per hit: target PDB id, E-value, and alignment TM-score. A TM-score above ~0.5 is the conventional threshold for 'same fold'.

  · Functional annotations link the protein to curated databases. InterPro entries identify conserved domains and families by matching the sequence against member-database signatures (Pfam, PROSITE, CDD, …). Gene Ontology (GO) terms describe molecular function, biological process, and cellular component in a controlled vocabulary. CATH places the structure in a hierarchical fold classification (Class/Architecture/Topology/Homologous-superfamily). The organism is the source species.

  · The contact map is a binary N×N matrix image: pixel (i, j) is dark where Cα_i and Cα_j are within 8 Å and |i−j|>4. Because the |i−j|>4 filter removes local helical contacts, off-diagonal stripes parallel to the main diagonal indicate parallel β-sheets; stripes perpendicular to it indicate antiparallel β-sheets. The Ramachandran plot scatters every residue's (φ, ψ) pair against the sterically allowed regions. The PAE heatmap renders the predicted-aligned-error matrix.

  · Six rendered views show the 3D structure from the faces of a cube — i.e. along ±x, ±y, ±z. Rendering representation is drawn randomly per protein from cartoon (secondary-structure ribbons), sticks (backbone bonds), or molecular surface; coloring is either N→C rainbow (blue at the N-terminus through red at the C-terminus) or one color per chain.